Protein AF-0000000071809945 (afdb_homodimer)

Nearest PDB structures (foldseek):
  4ae8-assembly2_D  TM=9.104E-01  e=7.070E-15  Homo sapiens
  4ae8-assembly1_A  TM=9.190E-01  e=1.393E-13  Homo sapiens
  2cy9-assembly1_B  TM=9.093E-01  e=1.016E-06  Mus musculus
  2dsl-assembly1_A  TM=8.873E-01  e=3.918E-06  Thermus thermophilus HB8
  1wlu-assembly1_A  TM=8.797E-01  e=8.609E-06  Thermus thermophilus HB8

Secondary structure (DSSP, 8-state):
-------------EEETT-TT------TTS--TTS-HHHHHHHHHHHT--TTEEEEEE--SSTT--BGGG--SSTTSSEEEEEEEETTTTEEEEEEEE-GGGB-TTSBBPHHHHHHHHHHHHHHHHHHHS--EEEEEEEEE-S--BTT-EEEEEEEEEEEETTEEEEEEEEEETTS--EEEEEEEEEE-----/-------------EEETT-TT------TTS--TTS-HHHHHHHHHHHT--TTEEEEEE--SSTT--BGGG--SSTTSSEEEEEEEETTTTEEEEEEEE-GGGB-TTSBBPHHHHHHHHHHHHHHHHHHHS--EEEEEEEEE-S--BTT-EEEEEEEEEEEETTEEEEEEEEEETTS--EEEEEEEEEE-----

Organism: Trichoplax adhaerens (NCBI:txid10228)

Sequence (386 aa):
MSVNSKRIQVRKHVKLANDENWKCKLDIWKANESWSDDCKTVFQELSNLGDDWVQVAVICEDPGHRCYFNCHDEQDKVFTVAMFYSKSRNRIRGVAQFGQYSQSASGVVHTGALSTIIDTVSGILINLVCVAVTISMSIRYKQILLIEESAQFNCWIERTEGRKAIVKMVITSIDKGRTFAEGETVWMIPRNGMSVNSKRIQVRKHVKLANDENWKCKLDIWKANESWSDDCKTVFQELSNLGDDWVQVAVICEDPGHRCYFNCHDEQDKVFTVAMFYSKSRNRIRGVAQFGQYSQSASGVVHTGALSTIIDTVSGILINLVCVAVTISMSIRYKQILLIEESAQFNCWIERTEGRKAIVKMVITSIDKGRTFAEGETVWMIPRNG

Foldseek 3Di:
DPPPPPPPPPPLQKDFPPPPVAPAPPVLQDDDPLADPLQVVVVVVLVVVDDQKTKIDGGDPDPVDDDPLGNDPPRQQAKGKIWIDHPVFLKIKIKMAGHNVQDDPVQFGDVVNVVVCFVVVQCNSVVVVADWAWDDKDKDFDDTHGHRFMKMKMKHFPDDDVQKTKIKMWIAHSVRPGTGMIMIIIIGHDDPD/DPPPVPPPPPPLQKDFPPPPVADAPPVLQDDDPLADPLQVVVVVVLVVVDDQKTKIDGGDPDPVDDDPLGNDPPRQQAKGKIWIAHPVFLKIKIKMAGHNVQDDPVQFGDVVNVVVCFVVVQCNSVVVVADWAWDDKDKDFDDIHGHRFMKMKMKHFPDDDVQKTKIKMWIAHSVRPGTGMIMIIIIGHDDPD

Radius of gyration: 20.37 Å; Cα contacts (8 Å, |Δi|>4): 863; chains: 2; bounding box: 67×60×45 Å

InterPro domains:
  IPR006683 Thioesterase domain [PF03061] (107-175)
  IPR029069 HotDog domain superfamily [SSF54637] (83-188)
  IPR052365 THEM4/THEM5 acyl-CoA thioesterase [PTHR12418] (24-188)

pLDDT: mean 81.41, std 19.72, range [21.69, 98.94]

Structure (mmCIF, N/CA/C/O backbone):
data_AF-0000000071809945-model_v1
#
loop_
_entity.id
_entity.type
_entity.pdbx_description
1 polymer 'Acyl-coenzyme A thioesterase THEM4'
#
loop_
_atom_site.group_PDB
_atom_site.id
_atom_site.type_symbol
_atom_site.label_atom_id
_atom_site.label_alt_id
_atom_site.label_comp_id
_atom_site.label_asym_id
_atom_site.label_entity_id
_atom_site.label_seq_id
_atom_site.pdbx_PDB_ins_code
_atom_site.Cartn_x
_atom_site.Cartn_y
_atom_site.Cartn_z
_atom_site.occupancy
_atom_site.B_iso_or_equiv
_atom_site.auth_seq_id
_atom_site.auth_comp_id
_atom_site.auth_asym_id
_atom_site.auth_atom_id
_atom_site.pdbx_PDB_model_num
ATOM 1 N N . MET A 1 1 ? 34.375 -0.934 -9.695 1 22.56 1 MET A N 1
ATOM 2 C CA . MET A 1 1 ? 33.469 0.14 -10.062 1 22.56 1 MET A CA 1
ATOM 3 C C . MET A 1 1 ? 32.594 0.562 -8.867 1 22.56 1 MET A C 1
ATOM 5 O O . MET A 1 1 ? 31.953 -0.273 -8.234 1 22.56 1 MET A O 1
ATOM 9 N N . SER A 1 2 ? 32.938 1.692 -8.211 1 22.28 2 SER A N 1
ATOM 10 C CA . SER A 1 2 ? 32.438 2.344 -7.012 1 22.28 2 SER A CA 1
ATOM 11 C C . SER A 1 2 ? 30.938 2.611 -7.129 1 22.28 2 SER A C 1
ATOM 13 O O . SER A 1 2 ? 30.469 3.141 -8.141 1 22.28 2 SER A O 1
ATOM 15 N N . VAL A 1 3 ? 30.156 1.768 -6.652 1 26.86 3 VAL A N 1
ATOM 16 C CA . VAL A 1 3 ? 28.734 2.043 -6.531 1 26.86 3 VAL A CA 1
ATOM 17 C C . VAL A 1 3 ? 28.516 3.469 -6.027 1 26.86 3 VAL A C 1
ATOM 19 O O . VAL A 1 3 ? 28.953 3.818 -4.934 1 26.86 3 VAL A O 1
ATOM 22 N N . ASN A 1 4 ? 28.656 4.484 -6.863 1 28.89 4 ASN A N 1
ATOM 23 C CA . ASN A 1 4 ? 28.344 5.887 -6.59 1 28.89 4 ASN A CA 1
ATOM 24 C C . ASN A 1 4 ? 27.156 6.027 -5.66 1 28.89 4 ASN A C 1
ATOM 26 O O . ASN A 1 4 ? 26.031 5.629 -6.008 1 28.89 4 ASN A O 1
ATOM 30 N N . SER A 1 5 ? 27.344 6.027 -4.414 1 28.09 5 SER A N 1
ATOM 31 C CA . SER A 1 5 ? 26.438 6.445 -3.346 1 28.09 5 SER A CA 1
ATOM 32 C C . SER A 1 5 ? 25.703 7.73 -3.715 1 28.09 5 SER A C 1
ATOM 34 O O . SER A 1 5 ? 26.203 8.828 -3.494 1 28.09 5 SER A O 1
ATOM 36 N N . LYS A 1 6 ? 25.281 7.875 -4.938 1 33.19 6 LYS A N 1
ATOM 37 C CA . LYS A 1 6 ? 24.5 9.086 -5.148 1 33.19 6 LYS A CA 1
ATOM 38 C C . LYS A 1 6 ? 23.547 9.344 -3.979 1 33.19 6 LYS A C 1
ATOM 40 O O . LYS A 1 6 ? 22.766 8.469 -3.605 1 33.19 6 LYS A O 1
ATOM 45 N N . ARG A 1 7 ? 23.938 10.25 -3.166 1 31.33 7 ARG A N 1
ATOM 46 C CA . ARG A 1 7 ? 23.141 10.844 -2.105 1 31.33 7 ARG A CA 1
ATOM 47 C C . ARG A 1 7 ? 21.703 11.07 -2.564 1 31.33 7 ARG A C 1
ATOM 49 O O . ARG A 1 7 ? 21.453 11.734 -3.578 1 31.33 7 ARG A O 1
ATOM 56 N N . ILE A 1 8 ? 20.969 10.188 -2.334 1 35.25 8 ILE A N 1
ATOM 57 C CA . ILE A 1 8 ? 19.531 10.367 -2.525 1 35.25 8 ILE A CA 1
ATOM 58 C C . ILE A 1 8 ? 19.109 11.727 -1.977 1 35.25 8 ILE A C 1
ATOM 60 O O . ILE A 1 8 ? 19.234 11.992 -0.777 1 35.25 8 ILE A O 1
ATOM 64 N N . GLN A 1 9 ? 19.344 12.797 -2.74 1 36.25 9 GLN A N 1
ATOM 65 C CA . GLN A 1 9 ? 18.812 14.078 -2.293 1 36.25 9 GLN A CA 1
ATOM 66 C C . GLN A 1 9 ? 17.328 13.953 -1.961 1 36.25 9 GLN A C 1
ATOM 68 O O . GLN A 1 9 ? 16.516 13.625 -2.83 1 36.25 9 GLN A O 1
ATOM 73 N N . VAL A 1 10 ? 17.016 13.617 -0.768 1 38.84 10 VAL A N 1
ATOM 74 C CA . VAL A 1 10 ? 15.656 13.641 -0.24 1 38.84 10 VAL A CA 1
ATOM 75 C C . VAL A 1 10 ? 15.062 15.031 -0.412 1 38.84 10 VAL A C 1
ATOM 77 O O . VAL A 1 10 ? 15.5 15.984 0.23 1 38.84 10 VAL A O 1
ATOM 80 N N . ARG A 1 11 ? 14.625 15.359 -1.608 1 43.09 11 ARG A N 1
ATOM 81 C CA . ARG A 1 11 ? 13.898 16.609 -1.784 1 43.09 11 ARG A CA 1
ATOM 82 C C . ARG A 1 11 ? 12.633 16.641 -0.937 1 43.09 11 ARG A C 1
ATOM 84 O O . ARG A 1 11 ? 11.914 15.641 -0.853 1 43.09 11 ARG A O 1
ATOM 91 N N . LYS A 1 12 ? 12.664 17.594 -0.039 1 48.94 12 LYS A N 1
ATOM 92 C CA . LYS A 1 12 ? 11.461 17.828 0.764 1 48.94 12 LYS A CA 1
ATOM 93 C C . LYS A 1 12 ? 10.242 18.047 -0.122 1 48.94 12 LYS A C 1
ATOM 95 O O . LYS A 1 12 ? 10.188 19.016 -0.887 1 48.94 12 LYS A O 1
ATOM 100 N N . HIS A 1 13 ? 9.578 17.031 -0.584 1 55.28 13 HIS A N 1
ATOM 101 C CA . HIS A 1 13 ? 8.43 17.094 -1.478 1 55.28 13 HIS A CA 1
ATOM 102 C C . HIS A 1 13 ? 7.152 17.422 -0.71 1 55.28 13 HIS A C 1
ATOM 104 O O . HIS A 1 13 ? 6.059 17.422 -1.279 1 55.28 13 HIS A O 1
ATOM 110 N N . VAL A 1 14 ? 7.359 17.797 0.581 1 56.69 14 VAL A N 1
ATOM 111 C CA . VAL A 1 14 ? 6.184 18.156 1.363 1 56.69 14 VAL A CA 1
ATOM 112 C C . VAL A 1 14 ? 6.297 19.609 1.833 1 56.69 14 VAL A C 1
ATOM 114 O O . VAL A 1 14 ? 7.348 20.016 2.328 1 56.69 14 VAL A O 1
ATOM 117 N N . LYS A 1 15 ? 5.445 20.375 1.318 1 61.44 15 LYS A N 1
ATOM 118 C CA . LYS A 1 15 ? 5.398 21.766 1.805 1 61.44 15 LYS A CA 1
ATOM 119 C C . LYS A 1 15 ? 4.062 22.062 2.479 1 61.44 15 LYS A C 1
ATOM 121 O O . LYS A 1 15 ? 3.076 21.359 2.254 1 61.44 15 LYS A O 1
ATOM 126 N N . LEU A 1 16 ? 4.082 22.953 3.404 1 59.88 16 LEU A N 1
ATOM 127 C CA . LEU A 1 16 ? 2.842 23.484 3.951 1 59.88 16 LEU A CA 1
ATOM 128 C C . LEU A 1 16 ? 2.184 24.453 2.967 1 59.88 16 LEU A C 1
ATOM 130 O O . LEU A 1 16 ? 2.875 25.156 2.232 1 59.88 16 LEU A O 1
ATOM 134 N N . ALA A 1 17 ? 0.848 24.312 2.779 1 54.44 17 ALA A N 1
ATOM 135 C CA . ALA A 1 17 ? 0.08 25.062 1.788 1 54.44 17 ALA A CA 1
ATOM 136 C C . ALA A 1 17 ? 0.375 26.562 1.882 1 54.44 17 ALA A C 1
ATOM 138 O O . ALA A 1 17 ? 0.223 27.297 0.901 1 54.44 17 ALA A O 1
ATOM 139 N N . ASN A 1 18 ? 0.808 27.031 2.963 1 54.25 18 ASN A N 1
ATOM 140 C CA . ASN A 1 18 ? 1.082 28.453 3.111 1 54.25 18 ASN A CA 1
ATOM 141 C C . ASN A 1 18 ? 2.514 28.797 2.709 1 54.25 18 ASN A C 1
ATOM 143 O O . ASN A 1 18 ? 2.965 29.922 2.902 1 54.25 18 ASN A O 1
ATOM 147 N N . ASP A 1 19 ? 3.072 27.781 2.154 1 57.12 19 ASP A N 1
ATOM 148 C CA . ASP A 1 19 ? 4.418 28.047 1.652 1 57.12 19 ASP A CA 1
ATOM 149 C C . ASP A 1 19 ? 4.375 28.812 0.336 1 57.12 19 ASP A C 1
ATOM 151 O O . ASP A 1 19 ? 3.779 28.359 -0.641 1 57.12 19 ASP A O 1
ATOM 155 N N . GLU A 1 20 ? 4.715 30.094 0.239 1 55.19 20 GLU A N 1
ATOM 156 C CA . GLU A 1 20 ? 4.668 31.031 -0.875 1 55.19 20 GLU A CA 1
ATOM 157 C C . GLU A 1 20 ? 5.395 30.484 -2.098 1 55.19 20 GLU A C 1
ATOM 159 O O . GLU A 1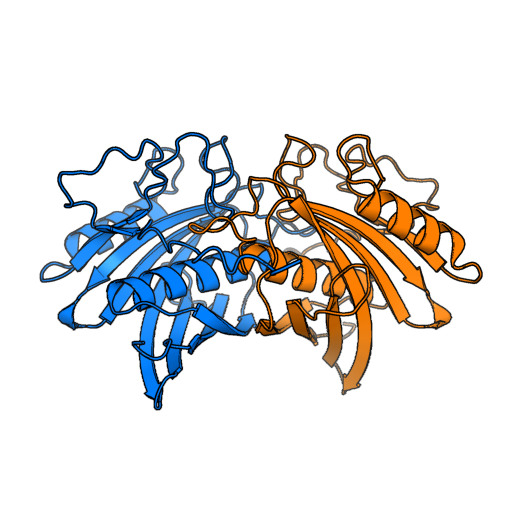 20 ? 5.145 30.922 -3.225 1 55.19 20 GLU A O 1
ATOM 164 N N . ASN A 1 21 ? 6.203 29.641 -2.006 1 50.78 21 ASN A N 1
ATOM 165 C CA . ASN A 1 21 ? 6.984 29.109 -3.123 1 50.78 21 ASN A CA 1
ATOM 166 C C . ASN A 1 21 ? 6.305 27.906 -3.77 1 50.78 21 ASN A C 1
ATOM 168 O O . ASN A 1 21 ? 6.898 27.234 -4.609 1 50.78 21 ASN A O 1
ATOM 172 N N . TRP A 1 22 ? 4.949 27.938 -3.578 1 49.5 22 TRP A N 1
ATOM 173 C CA . TRP A 1 22 ? 4.199 26.75 -3.955 1 49.5 22 TRP A CA 1
ATOM 174 C C . TRP A 1 22 ? 3.762 26.828 -5.414 1 49.5 22 TRP A C 1
ATOM 176 O O . TRP A 1 22 ? 3.092 27.766 -5.824 1 49.5 22 TRP A O 1
ATOM 186 N N . LYS A 1 23 ? 4.453 26.031 -6.289 1 43.75 23 LYS A N 1
ATOM 187 C CA . LYS A 1 23 ? 4 25.984 -7.676 1 43.75 23 LYS A CA 1
ATOM 188 C C . LYS A 1 23 ? 3.367 24.641 -8 1 43.75 23 LYS A C 1
ATOM 190 O O . LYS A 1 23 ? 3.264 24.25 -9.172 1 43.75 23 LYS A O 1
ATOM 195 N N . CYS A 1 24 ? 2.908 23.781 -6.988 1 46.25 24 CYS A N 1
ATOM 196 C CA . CYS A 1 24 ? 2.539 22.453 -7.457 1 46.25 24 CYS A CA 1
ATOM 197 C C . CYS A 1 24 ? 1.133 22.453 -8.047 1 46.25 24 CYS A C 1
ATOM 199 O O . CYS A 1 24 ? 0.211 23.031 -7.461 1 46.25 24 CYS A O 1
ATOM 201 N N . LYS A 1 25 ? 1.032 22.016 -9.289 1 45.81 25 LYS A N 1
ATOM 202 C CA . LYS A 1 25 ? -0.151 21.859 -10.133 1 45.81 25 LYS A CA 1
ATOM 203 C C . LYS A 1 25 ? -1.107 20.812 -9.547 1 45.81 25 LYS A C 1
ATOM 205 O O . LYS A 1 25 ? -2.268 20.734 -9.961 1 45.81 25 LYS A O 1
ATOM 210 N N . LEU A 1 26 ? -0.601 19.875 -8.812 1 49 26 LEU A N 1
ATOM 211 C CA . LEU A 1 26 ? -1.609 18.859 -8.547 1 49 26 LEU A CA 1
ATOM 212 C C . LEU A 1 26 ? -2.332 19.125 -7.234 1 49 26 LEU A C 1
ATOM 214 O O . LEU A 1 26 ? -1.721 19.094 -6.164 1 49 26 LEU A O 1
ATOM 218 N N . ASP A 1 27 ? -3.381 19.875 -7.32 1 55.41 27 ASP A N 1
ATOM 219 C CA . ASP A 1 27 ? -4.258 20.25 -6.211 1 55.41 27 ASP A CA 1
ATOM 220 C C . ASP A 1 27 ? -5.059 19.031 -5.723 1 55.41 27 ASP A C 1
ATOM 222 O O . ASP A 1 27 ? -6.289 19.047 -5.77 1 55.41 27 ASP A O 1
ATOM 226 N N . ILE A 1 28 ? -4.34 17.875 -5.367 1 57.94 28 ILE A N 1
ATOM 227 C CA . ILE A 1 28 ? -5.07 16.672 -4.949 1 57.94 28 ILE A CA 1
ATOM 228 C C . ILE A 1 28 ? -5.402 16.766 -3.463 1 57.94 28 ILE A C 1
ATOM 230 O O . ILE A 1 28 ? -6.055 15.875 -2.912 1 57.94 28 ILE A O 1
ATOM 234 N N . TRP A 1 29 ? -5.141 17.844 -2.895 1 65.5 29 TRP A N 1
ATOM 235 C CA . TRP A 1 29 ? -5.312 17.984 -1.453 1 65.5 29 TRP A CA 1
ATOM 236 C C . TRP A 1 29 ? -6.461 18.938 -1.136 1 65.5 29 TRP A C 1
ATOM 238 O O . TRP A 1 29 ? -6.801 19.141 0.032 1 65.5 29 TRP A O 1
ATOM 248 N N . LYS A 1 30 ? -7.027 19.375 -2.295 1 69.38 30 LYS A N 1
ATOM 249 C CA . LYS A 1 30 ? -8.148 20.297 -2.107 1 69.38 30 LYS A CA 1
ATOM 250 C C . LYS A 1 30 ? -9.477 19.594 -2.383 1 69.38 30 LYS A C 1
ATOM 252 O O . LYS A 1 30 ? -9.547 18.672 -3.201 1 69.38 30 LYS A O 1
ATOM 257 N N . ALA A 1 31 ? -10.422 20.062 -1.572 1 75.44 31 ALA A N 1
ATOM 258 C CA . ALA A 1 31 ? -11.773 19.594 -1.868 1 75.44 31 ALA A CA 1
ATOM 259 C C . ALA A 1 31 ? -12.172 19.938 -3.301 1 75.44 31 ALA A C 1
ATOM 261 O O . ALA A 1 31 ? -11.82 21.016 -3.807 1 75.44 31 ALA A O 1
ATOM 262 N N . ASN A 1 32 ? -12.789 18.984 -3.949 1 75.25 32 ASN A N 1
ATOM 263 C CA . ASN A 1 32 ? -13.258 19.234 -5.305 1 75.25 32 ASN A CA 1
ATOM 264 C C . ASN A 1 32 ? -14.711 18.797 -5.492 1 75.25 32 ASN A C 1
ATOM 266 O O . ASN A 1 32 ? -15.352 18.359 -4.539 1 75.25 32 ASN A O 1
ATOM 270 N N . GLU A 1 33 ? -15.219 18.984 -6.699 1 78.19 33 GLU A N 1
ATOM 271 C CA . GLU A 1 33 ? -16.641 18.781 -6.973 1 78.19 33 GLU A CA 1
ATOM 272 C C . GLU A 1 33 ? -17.016 17.312 -6.914 1 78.19 33 GLU A C 1
ATOM 274 O O . GLU A 1 33 ? -18.172 16.969 -6.688 1 78.19 33 GLU A O 1
ATOM 279 N N . SER A 1 34 ? -16.109 16.469 -7 1 79.62 34 SER A N 1
ATOM 280 C CA . SER A 1 34 ? -16.438 15.055 -7.027 1 79.62 34 SER A CA 1
ATOM 281 C C . SER A 1 34 ? -16.531 14.484 -5.617 1 79.62 34 SER A C 1
ATOM 283 O O . SER A 1 34 ? -17.016 13.367 -5.426 1 79.62 34 SER A O 1
ATOM 285 N N . TRP A 1 35 ? -16.188 15.266 -4.684 1 87.12 35 TRP A N 1
ATOM 286 C CA . TRP A 1 35 ? -16.266 14.797 -3.305 1 87.12 35 TRP A CA 1
ATOM 287 C C . TRP A 1 35 ? -17.719 14.672 -2.846 1 87.12 35 TRP A C 1
ATOM 289 O O . TRP A 1 35 ? -18.562 15.461 -3.25 1 87.12 35 TRP A O 1
ATOM 299 N N . SER A 1 36 ? -17.906 13.703 -2.064 1 89.12 36 SER A N 1
ATOM 300 C CA . SER A 1 36 ? -19.219 13.555 -1.424 1 89.12 36 SER A CA 1
ATOM 301 C C . SER A 1 36 ? -19.484 14.703 -0.453 1 89.12 36 SER A C 1
ATOM 303 O O . SER A 1 36 ? -18.547 15.375 -0.007 1 89.12 36 SER A O 1
ATOM 305 N N . ASP A 1 37 ? -20.75 14.852 -0.113 1 91.31 37 ASP A N 1
ATOM 306 C CA . ASP A 1 37 ? -21.125 15.875 0.858 1 91.31 37 ASP A CA 1
ATOM 307 C C . ASP A 1 37 ? -20.453 15.617 2.211 1 91.31 37 ASP A C 1
ATOM 309 O O . ASP A 1 37 ? -20.047 16.547 2.893 1 91.31 37 ASP A O 1
ATOM 313 N N . ASP A 1 38 ? -20.359 14.359 2.551 1 91.31 38 ASP A N 1
ATOM 314 C CA . ASP A 1 38 ? -19.719 13.992 3.809 1 91.31 38 ASP A CA 1
ATOM 315 C C . ASP A 1 38 ? -18.25 14.406 3.814 1 91.31 38 ASP A C 1
ATOM 317 O O . ASP A 1 38 ? -17.766 14.977 4.797 1 91.31 38 ASP A O 1
ATOM 321 N N . CYS A 1 39 ? -17.641 14.125 2.785 1 91.75 39 CYS A N 1
ATOM 322 C CA . CYS A 1 39 ? -16.234 14.484 2.668 1 91.75 39 CYS A CA 1
ATOM 323 C C . CYS A 1 39 ? -16.047 15.992 2.74 1 91.75 39 CYS A C 1
ATOM 325 O O . CYS A 1 39 ? -15.148 16.484 3.434 1 91.75 39 CYS A O 1
ATOM 327 N N . LYS A 1 40 ? -16.859 16.688 2.061 1 92.44 40 LYS A N 1
ATOM 328 C CA . LYS A 1 40 ? -16.797 18.156 2.068 1 92.44 40 LYS A CA 1
ATOM 329 C C . LYS A 1 40 ? -17.047 18.703 3.469 1 92.44 40 LYS A C 1
ATOM 331 O O . LYS A 1 40 ? -16.391 19.672 3.891 1 92.44 40 LYS A O 1
ATOM 336 N N . THR A 1 41 ? -17.953 18.109 4.094 1 93.44 41 THR A N 1
ATOM 337 C CA . THR A 1 41 ? -18.281 18.547 5.445 1 93.44 41 THR A CA 1
ATOM 338 C C . THR A 1 41 ? -17.094 18.359 6.379 1 93.44 41 THR A C 1
ATOM 340 O O . THR A 1 41 ? -16.719 19.281 7.121 1 93.44 41 THR A O 1
ATOM 343 N N . VAL A 1 42 ? -16.469 17.203 6.332 1 94.44 42 VAL A N 1
ATOM 344 C CA . VAL A 1 42 ? -15.32 16.938 7.184 1 94.44 42 VAL A CA 1
ATOM 345 C C . VAL A 1 42 ? -14.172 17.859 6.805 1 94.44 42 VAL A C 1
ATOM 347 O O . VAL A 1 42 ? -13.477 18.391 7.68 1 94.44 42 VAL A O 1
ATOM 350 N N . PHE A 1 43 ? -14 18.031 5.539 1 94 43 PHE A N 1
ATOM 351 C CA . PHE A 1 43 ? -12.969 18.953 5.074 1 94 43 PHE A CA 1
ATOM 352 C C . PHE A 1 43 ? -13.18 20.344 5.672 1 94 43 PHE A C 1
ATOM 354 O O . PHE A 1 43 ? -12.227 20.984 6.137 1 94 43 PHE A O 1
ATOM 361 N N . GLN A 1 44 ? -14.367 20.766 5.637 1 93.19 44 GLN A N 1
ATOM 362 C CA . GLN A 1 44 ? -14.688 22.078 6.191 1 93.19 44 GLN A CA 1
ATOM 363 C C . GLN A 1 44 ? -14.406 22.109 7.691 1 93.19 44 GLN A C 1
ATOM 365 O O . GLN A 1 44 ? -13.867 23.094 8.203 1 93.19 44 GLN A O 1
ATOM 370 N N . GLU A 1 45 ? -14.797 21.125 8.367 1 94.31 45 GLU A N 1
ATOM 371 C CA . GLU A 1 45 ? -14.516 21.031 9.797 1 94.31 45 GLU A CA 1
ATOM 372 C C . GLU A 1 45 ? -13.016 21.109 10.078 1 94.31 45 GLU A C 1
ATOM 374 O O . GLU A 1 45 ? -12.578 21.828 10.977 1 94.31 45 GLU A O 1
ATOM 379 N N . LEU A 1 46 ? -12.273 20.391 9.281 1 93.81 46 LEU A N 1
ATOM 380 C CA . LEU A 1 46 ? -10.828 20.375 9.445 1 93.81 46 LEU A CA 1
ATOM 381 C C . LEU A 1 46 ? -10.219 21.734 9.125 1 93.81 46 LEU A C 1
ATOM 383 O O . LEU A 1 46 ? -9.258 22.156 9.766 1 93.81 46 LEU A O 1
ATOM 387 N N . SER A 1 47 ? -10.773 22.391 8.203 1 90.31 47 SER A N 1
ATOM 388 C CA . SER A 1 47 ? -10.281 23.703 7.789 1 90.31 47 SER A CA 1
ATOM 389 C C . SER A 1 47 ? -10.531 24.75 8.867 1 90.31 47 SER A C 1
ATOM 391 O O . SER A 1 47 ? -9.922 25.828 8.844 1 90.31 47 SER A O 1
ATOM 393 N N . ASN A 1 48 ? -11.391 24.406 9.812 1 92.88 48 ASN A N 1
ATOM 394 C CA . ASN A 1 48 ? -11.773 25.375 10.836 1 92.88 48 ASN A CA 1
ATOM 395 C C . ASN A 1 48 ? -11.227 24.984 12.203 1 92.88 48 ASN A C 1
ATOM 397 O O . ASN A 1 48 ? -11.711 25.453 13.234 1 92.88 48 ASN A O 1
ATOM 401 N N . LEU A 1 49 ? -10.445 23.984 12.344 1 89.19 49 LEU A N 1
ATOM 402 C CA . LEU A 1 49 ? -9.898 23.5 13.609 1 89.19 49 LEU A CA 1
ATOM 403 C C . LEU A 1 49 ? -9.172 24.609 14.344 1 89.19 49 LEU A C 1
ATOM 405 O O . LEU A 1 49 ? -9.016 24.562 15.57 1 89.19 49 LEU A O 1
ATOM 409 N N . GLY A 1 50 ? -9.039 25.797 13.875 1 77.38 50 GLY A N 1
ATOM 410 C CA . GLY A 1 50 ? -8.375 26.875 14.586 1 77.38 50 GLY A CA 1
ATOM 411 C C . GLY A 1 50 ? -6.969 26.516 15.031 1 77.38 50 GLY A C 1
ATOM 412 O O . GLY A 1 50 ? -6.504 25.406 14.797 1 77.38 50 GLY A O 1
ATOM 413 N N . ASP A 1 51 ? -6.219 27.406 15.531 1 75.31 51 ASP A N 1
ATOM 414 C CA . ASP A 1 51 ? -4.938 27.344 16.219 1 75.31 51 ASP A CA 1
ATOM 415 C C . ASP A 1 51 ? -3.803 27.031 15.25 1 75.31 51 ASP A C 1
ATOM 417 O O . ASP A 1 51 ? -3.754 27.594 14.148 1 75.31 51 ASP A O 1
ATOM 421 N N . ASP A 1 52 ? -2.996 26.062 15.43 1 88.19 52 ASP A N 1
ATOM 422 C CA . ASP A 1 52 ? -1.709 25.781 14.812 1 88.19 52 ASP A CA 1
ATOM 423 C C . ASP A 1 52 ? -1.859 24.75 13.695 1 88.19 52 ASP A C 1
ATOM 425 O O . ASP A 1 52 ? -0.87 24.172 13.234 1 88.19 52 ASP A O 1
ATOM 429 N N . TRP A 1 53 ? -3.268 24.562 13.281 1 92.38 53 TRP A N 1
ATOM 430 C CA . TRP A 1 53 ? -3.473 23.625 12.18 1 92.38 53 TRP A CA 1
ATOM 431 C C . TRP A 1 53 ? -3.305 24.328 10.836 1 92.38 53 TRP A C 1
ATOM 433 O O . TRP A 1 53 ? -3.932 25.359 10.578 1 92.38 53 TRP A O 1
ATOM 443 N N . VAL A 1 54 ? -2.486 23.672 9.992 1 89.25 54 VAL A N 1
ATOM 444 C CA . VAL A 1 54 ? -2.207 24.188 8.656 1 89.25 54 VAL A CA 1
ATOM 445 C C . VAL A 1 54 ? -2.41 23.094 7.625 1 89.25 54 VAL A C 1
ATOM 447 O O . VAL A 1 54 ? -1.98 21.953 7.828 1 89.25 54 VAL A O 1
ATOM 450 N N . GLN A 1 55 ? -3.094 23.422 6.594 1 89.06 55 GLN A N 1
ATOM 451 C CA . GLN A 1 55 ? -3.266 22.438 5.527 1 89.06 55 GLN A CA 1
ATOM 452 C C . GLN A 1 55 ? -1.921 22.047 4.922 1 89.06 55 GLN A C 1
ATOM 454 O O . GLN A 1 55 ? -1.063 22.906 4.695 1 89.06 55 GLN A O 1
ATOM 459 N N . VAL A 1 56 ? -1.802 20.75 4.684 1 85.94 56 VAL A N 1
ATOM 460 C CA . VAL A 1 56 ? -0.588 20.203 4.082 1 85.94 56 VAL A CA 1
ATOM 461 C C . VAL A 1 56 ? -0.772 20.078 2.572 1 85.94 56 VAL A C 1
ATOM 463 O O . VAL A 1 56 ? -1.808 19.594 2.104 1 85.94 56 VAL A O 1
ATOM 466 N N . ALA A 1 57 ? 0.245 20.531 1.852 1 73.19 57 ALA A N 1
ATOM 467 C CA . ALA A 1 57 ? 0.272 20.359 0.4 1 73.19 57 ALA A CA 1
ATOM 468 C C . ALA A 1 57 ? 1.432 19.469 -0.028 1 73.19 57 ALA A C 1
ATOM 470 O O . ALA A 1 57 ? 2.537 19.578 0.508 1 73.19 57 ALA A O 1
ATOM 471 N N . VAL A 1 58 ? 1.063 18.453 -0.784 1 65.44 58 VAL A N 1
ATOM 472 C CA . VAL A 1 58 ? 2.113 17.625 -1.372 1 65.44 58 VAL A CA 1
ATOM 473 C C . VAL A 1 58 ? 2.439 18.141 -2.777 1 65.44 58 VAL A C 1
ATOM 475 O O . VAL A 1 58 ? 1.557 18.219 -3.633 1 65.44 58 VAL A O 1
ATOM 478 N N . ILE A 1 59 ? 3.715 18.609 -2.947 1 58.97 59 ILE A N 1
ATOM 479 C CA . ILE A 1 59 ? 4.117 19.234 -4.199 1 58.97 59 ILE A CA 1
ATOM 480 C C . ILE A 1 59 ? 5.109 18.344 -4.934 1 58.97 59 ILE A C 1
ATOM 482 O O . ILE A 1 59 ? 6.035 17.797 -4.324 1 58.97 59 ILE A O 1
ATOM 486 N N . CYS A 1 60 ? 4.699 18 -6.086 1 56.03 60 CYS A N 1
ATOM 487 C CA . CYS A 1 60 ? 5.688 17.359 -6.945 1 56.03 60 CYS A CA 1
ATOM 488 C C . CYS A 1 60 ? 6.402 18.391 -7.812 1 56.03 60 CYS A C 1
ATOM 490 O O . CYS A 1 60 ? 5.758 19.141 -8.547 1 56.03 60 CYS A O 1
ATOM 492 N N . GLU A 1 61 ? 7.66 18.703 -7.543 1 56.88 61 GLU A N 1
ATOM 493 C CA . GLU A 1 61 ? 8.43 19.75 -8.211 1 56.88 61 GLU A CA 1
ATOM 494 C C . GLU A 1 61 ? 8.602 19.438 -9.703 1 56.88 61 GLU A C 1
ATOM 496 O O . GLU A 1 61 ? 8.766 20.359 -10.516 1 56.88 61 GLU A O 1
ATOM 501 N N . ASP A 1 62 ? 8.617 18.219 -9.953 1 56.12 62 ASP A N 1
ATOM 502 C CA . ASP A 1 62 ? 8.773 17.828 -11.352 1 56.12 62 ASP A CA 1
ATOM 503 C C . ASP A 1 62 ? 7.441 17.375 -11.945 1 56.12 62 ASP A C 1
ATOM 505 O O . ASP A 1 62 ? 6.898 16.344 -11.547 1 56.12 62 ASP A O 1
ATOM 509 N N . PRO A 1 63 ? 6.82 18.391 -12.727 1 55.34 63 PRO A N 1
ATOM 510 C CA . PRO A 1 63 ? 5.52 18.047 -13.312 1 55.34 63 PRO A CA 1
ATOM 511 C C . PRO A 1 63 ? 5.477 16.641 -13.891 1 55.34 63 PRO A C 1
ATOM 513 O O . PRO A 1 63 ? 4.41 16.016 -13.938 1 55.34 63 PRO A O 1
ATOM 516 N N . GLY A 1 64 ? 6.609 16.25 -14.312 1 56.53 64 GLY A N 1
ATOM 517 C CA . GLY A 1 64 ? 6.621 14.898 -14.867 1 56.53 64 GLY A CA 1
ATOM 518 C C . GLY A 1 64 ? 6.77 13.82 -13.805 1 56.53 64 GLY A C 1
ATOM 519 O O . GLY A 1 64 ? 6.586 12.633 -14.086 1 56.53 64 GLY A O 1
ATOM 520 N N . HIS A 1 65 ? 6.918 14.375 -12.555 1 61.22 65 HIS A N 1
ATOM 521 C CA . HIS A 1 65 ? 7.105 13.438 -11.453 1 61.22 65 HIS A CA 1
ATOM 522 C C . HIS A 1 65 ? 5.789 13.164 -10.734 1 61.22 65 HIS A C 1
ATOM 524 O O . HIS A 1 65 ? 5.066 14.094 -10.375 1 61.22 65 HIS A O 1
ATOM 530 N N . ARG A 1 66 ? 5.344 11.922 -10.969 1 64.38 66 ARG A N 1
ATOM 531 C CA . ARG A 1 66 ? 4.156 11.5 -10.234 1 64.38 66 ARG A CA 1
ATOM 532 C C . ARG A 1 66 ? 4.516 10.492 -9.141 1 64.38 66 ARG A C 1
ATOM 534 O O . ARG A 1 66 ? 5.332 9.594 -9.367 1 64.38 66 ARG A O 1
ATOM 541 N N . CYS A 1 67 ? 4.094 10.906 -7.953 1 69.06 67 CYS A N 1
ATOM 542 C CA . CYS A 1 67 ? 4.312 9.977 -6.852 1 69.06 67 CYS A CA 1
ATOM 543 C C . CYS A 1 67 ? 3.234 8.898 -6.832 1 69.06 67 CYS A C 1
ATOM 545 O O . CYS A 1 67 ? 2.1 9.141 -7.25 1 69.06 67 CYS A O 1
ATOM 547 N N . TYR A 1 68 ? 3.625 7.785 -6.438 1 73.81 68 TYR A N 1
ATOM 548 C CA . TYR A 1 68 ? 2.723 6.637 -6.41 1 73.81 68 TYR A CA 1
ATOM 549 C C . TYR A 1 68 ? 1.401 7 -5.742 1 73.81 68 TYR A C 1
ATOM 551 O O . TYR A 1 68 ? 0.337 6.559 -6.18 1 73.81 68 TYR A O 1
ATOM 559 N N . PHE A 1 69 ? 1.442 7.809 -4.766 1 69.56 69 PHE A N 1
ATOM 560 C CA . PHE A 1 69 ? 0.257 8.195 -4.012 1 69.56 69 PHE A CA 1
ATOM 561 C C . PHE A 1 69 ? -0.624 9.133 -4.832 1 69.56 69 PHE A C 1
ATOM 563 O O . PHE A 1 69 ? -1.82 9.258 -4.562 1 69.56 69 PHE A O 1
ATOM 570 N N . ASN A 1 70 ? -0.035 9.727 -5.812 1 63.78 70 ASN A N 1
ATOM 571 C CA . ASN A 1 70 ? -0.753 10.703 -6.625 1 63.78 70 ASN A CA 1
ATOM 572 C C . ASN A 1 70 ? -0.545 10.453 -8.117 1 63.78 70 ASN A C 1
ATOM 574 O O . ASN A 1 70 ? -0.438 11.398 -8.898 1 63.78 70 ASN A O 1
ATOM 578 N N . CYS A 1 71 ? -0.411 9.297 -8.547 1 55.72 71 CYS A N 1
ATOM 579 C CA . CYS A 1 71 ? 0.122 8.969 -9.867 1 55.72 71 CYS A CA 1
ATOM 580 C C . CYS A 1 71 ? -0.984 8.953 -10.914 1 55.72 71 CYS A C 1
ATOM 582 O O . CYS A 1 71 ? -0.729 8.68 -12.086 1 55.72 71 CYS A O 1
ATOM 584 N N . HIS A 1 72 ? -2.125 9.32 -10.43 1 61.06 72 HIS A N 1
ATOM 585 C CA . HIS A 1 72 ? -3.145 9.102 -11.453 1 61.06 72 HIS A CA 1
ATOM 586 C C . HIS A 1 72 ? -3.676 10.43 -11.992 1 61.06 72 HIS A C 1
ATOM 588 O O . HIS A 1 72 ? -3.883 11.375 -11.227 1 61.06 72 HIS A O 1
ATOM 594 N N . ASP A 1 73 ? -3.631 10.516 -13.336 1 58.06 73 ASP A N 1
ATOM 595 C CA . ASP A 1 73 ? -4.07 11.727 -14.031 1 58.06 73 ASP A CA 1
ATOM 596 C C . ASP A 1 73 ? -5.559 11.977 -13.812 1 58.06 73 ASP A C 1
ATOM 598 O O . ASP A 1 73 ? -6.012 13.117 -13.836 1 58.06 73 ASP A O 1
ATOM 602 N N . GLU A 1 74 ? -6.223 10.875 -13.883 1 60.66 74 GLU A N 1
ATOM 603 C CA . GLU A 1 74 ? -7.656 11.07 -13.672 1 60.66 74 GLU A CA 1
ATOM 604 C C . GLU A 1 74 ? -7.965 11.344 -12.203 1 60.66 74 GLU A C 1
ATOM 606 O O . GLU A 1 74 ? -7.898 10.438 -11.375 1 60.66 74 GLU A O 1
ATOM 611 N N . GLN A 1 75 ? -8.211 12.602 -12.086 1 57.25 75 GLN A N 1
ATOM 612 C CA . GLN A 1 75 ? -8.531 13.086 -10.75 1 57.25 75 GLN A CA 1
ATOM 613 C C . GLN A 1 75 ? -9.641 12.25 -10.117 1 57.25 75 GLN A C 1
ATOM 615 O O . GLN A 1 75 ? -10.57 11.812 -10.805 1 57.25 75 GLN A O 1
ATOM 620 N N . ASP A 1 76 ? -9.477 11.617 -8.945 1 67.69 76 ASP A N 1
ATOM 621 C CA . ASP A 1 76 ? -10.523 11.125 -8.062 1 67.69 76 ASP A CA 1
ATOM 622 C C . ASP A 1 76 ? -10.844 9.656 -8.352 1 67.69 76 ASP A C 1
ATOM 624 O O . ASP A 1 76 ? -11.82 9.109 -7.836 1 67.69 76 ASP A O 1
ATOM 628 N N . LYS A 1 77 ? -10.078 9.078 -9.305 1 76.94 77 LYS A N 1
ATOM 629 C CA . LYS A 1 77 ? -10.422 7.691 -9.609 1 76.94 77 LYS A CA 1
ATOM 630 C C . LYS A 1 77 ? -9.773 6.73 -8.609 1 76.94 77 LYS A C 1
ATOM 632 O O . LYS A 1 77 ? -10.281 5.629 -8.391 1 76.94 77 LYS A O 1
ATOM 637 N N . VAL A 1 78 ? -8.695 7.141 -8.125 1 83 78 VAL A N 1
ATOM 638 C CA . VAL A 1 78 ? -8.078 6.305 -7.094 1 83 78 VAL A CA 1
ATOM 639 C C . VAL A 1 78 ? -8.516 6.789 -5.711 1 83 78 VAL A C 1
ATOM 641 O O . VAL A 1 78 ? -9.633 6.523 -5.277 1 83 78 VAL A O 1
ATOM 644 N N . PHE A 1 79 ? -7.766 7.602 -5.051 1 85.56 79 PHE A N 1
ATOM 645 C CA . PHE A 1 79 ? -8.203 8.242 -3.82 1 85.56 79 PHE A CA 1
ATOM 646 C C . PHE A 1 79 ? -7.676 9.672 -3.74 1 85.56 79 PHE A C 1
ATOM 648 O O . PHE A 1 79 ? -6.656 10 -4.352 1 85.56 79 PHE A O 1
ATOM 655 N N . THR A 1 80 ? -8.414 10.492 -3.074 1 85.06 80 THR A N 1
ATOM 656 C CA . THR A 1 80 ? -8.031 11.859 -2.748 1 85.06 80 THR A CA 1
ATOM 657 C C . THR A 1 80 ? -8.008 12.07 -1.235 1 85.06 80 THR A C 1
ATOM 659 O O . THR A 1 80 ? -8.812 11.484 -0.509 1 85.06 80 THR A O 1
ATOM 662 N N . VAL A 1 81 ? -7.012 12.891 -0.874 1 89.25 81 VAL A N 1
ATOM 663 C CA . VAL A 1 81 ? -6.883 13.141 0.557 1 89.25 81 VAL A CA 1
ATOM 664 C C . VAL A 1 81 ? -6.691 14.633 0.804 1 89.25 81 VAL A C 1
ATOM 666 O O . VAL A 1 81 ? -6.105 15.336 -0.023 1 89.25 81 VAL A O 1
ATOM 669 N N . ALA A 1 82 ? -7.254 15.117 1.864 1 90.12 82 ALA A N 1
ATOM 670 C CA . ALA A 1 82 ? -6.887 16.406 2.445 1 90.12 82 ALA A CA 1
ATOM 671 C C . ALA A 1 82 ? -6.375 16.234 3.873 1 90.12 82 ALA A C 1
ATOM 673 O O . ALA A 1 82 ? -6.922 15.445 4.645 1 90.12 82 ALA A O 1
ATOM 674 N N . MET A 1 83 ? -5.328 16.953 4.18 1 92.44 83 MET A N 1
ATOM 675 C CA . MET A 1 83 ? -4.723 16.766 5.492 1 92.44 83 MET A CA 1
ATOM 676 C C . MET A 1 83 ? -4.332 18.094 6.109 1 92.44 83 MET A C 1
ATOM 678 O O . MET A 1 83 ? -3.967 19.031 5.395 1 92.44 83 MET A O 1
ATOM 682 N N . PHE A 1 84 ? -4.324 18.156 7.363 1 92.44 84 PHE A N 1
ATOM 683 C CA . PHE A 1 84 ? -3.992 19.328 8.172 1 92.44 84 PHE A CA 1
ATOM 684 C C . PHE A 1 84 ? -3.025 18.953 9.289 1 92.44 84 PHE A C 1
ATOM 686 O O . PHE A 1 84 ? -3.232 17.953 9.992 1 92.44 84 PHE A O 1
ATOM 693 N N . TYR A 1 85 ? -2.004 19.797 9.391 1 94.12 85 TYR A N 1
ATOM 694 C CA . TYR A 1 85 ? -0.919 19.531 10.328 1 94.12 85 TYR A CA 1
ATOM 695 C C . TYR A 1 85 ? -0.943 20.516 11.492 1 94.12 85 TYR A C 1
ATOM 697 O O . TYR A 1 85 ? -1.146 21.719 11.297 1 94.12 85 TYR A O 1
ATOM 705 N N . SER A 1 86 ? -0.772 19.906 12.672 1 94.88 86 SER A N 1
ATOM 706 C CA . SER A 1 86 ? -0.531 20.703 13.875 1 94.88 86 SER A CA 1
ATOM 707 C C . SER A 1 86 ? 0.892 20.516 14.383 1 94.88 86 SER A C 1
ATOM 709 O O . SER A 1 86 ? 1.242 19.438 14.875 1 94.88 86 SER A O 1
ATOM 711 N N . LYS A 1 87 ? 1.658 21.562 14.344 1 91.5 87 LYS A N 1
ATOM 712 C CA . LYS A 1 87 ? 3.039 21.484 14.805 1 91.5 87 LYS A CA 1
ATOM 713 C C . LYS A 1 87 ? 3.1 21.25 16.312 1 91.5 87 LYS A C 1
ATOM 715 O O . LYS A 1 87 ? 3.9 20.438 16.781 1 91.5 87 LYS A O 1
ATOM 720 N N . SER A 1 88 ? 2.332 21.891 17.078 1 93.88 88 SER A N 1
ATOM 721 C CA . SER A 1 88 ? 2.369 21.797 18.531 1 93.88 88 SER A CA 1
ATOM 722 C C . SER A 1 88 ? 1.969 20.391 19 1 93.88 88 SER A C 1
ATOM 724 O O . SER A 1 88 ? 2.406 19.938 20.047 1 93.88 88 SER A O 1
ATOM 726 N N . ARG A 1 89 ? 1.198 19.688 18.172 1 94.19 89 ARG A N 1
ATOM 727 C CA . ARG A 1 89 ? 0.7 18.375 18.578 1 94.19 89 ARG A CA 1
ATOM 728 C C . ARG A 1 89 ? 1.449 17.266 17.844 1 94.19 89 ARG A C 1
ATOM 730 O O . ARG A 1 89 ? 1.31 16.094 18.172 1 94.19 89 ARG A O 1
ATOM 737 N N . ASN A 1 90 ? 2.244 17.625 16.844 1 94.69 90 ASN A N 1
ATOM 738 C CA . ASN A 1 90 ? 2.869 16.641 15.969 1 94.69 90 ASN A CA 1
ATOM 739 C C . ASN A 1 90 ? 1.857 15.617 15.461 1 94.69 90 ASN A C 1
ATOM 741 O O . ASN A 1 90 ? 2.076 14.406 15.594 1 94.69 90 ASN A O 1
ATOM 745 N N . ARG A 1 91 ? 0.874 16.219 14.797 1 96.94 91 ARG A N 1
ATOM 746 C CA . ARG A 1 91 ? -0.275 15.422 14.383 1 96.94 91 ARG A CA 1
ATOM 747 C C . ARG A 1 91 ? -0.801 15.875 13.031 1 96.94 91 ARG A C 1
ATOM 749 O O . ARG A 1 91 ? -0.77 17.062 12.711 1 96.94 91 ARG A O 1
ATOM 756 N N . ILE A 1 92 ? -1.251 14.891 12.25 1 96.5 92 ILE A N 1
ATOM 757 C CA . ILE A 1 92 ? -2.012 15.172 11.031 1 96.5 92 ILE A CA 1
ATOM 758 C C . ILE A 1 92 ? -3.42 14.594 11.164 1 96.5 92 ILE A C 1
ATOM 760 O O . ILE A 1 92 ? -3.592 13.461 11.609 1 96.5 92 ILE A O 1
ATOM 764 N N . ARG A 1 93 ? -4.363 15.375 10.867 1 96.94 93 ARG A N 1
ATOM 765 C CA . ARG A 1 93 ? -5.738 14.938 10.648 1 96.94 93 ARG A CA 1
ATOM 766 C C . ARG A 1 93 ? -6.152 15.148 9.195 1 96.94 93 ARG A C 1
ATOM 768 O O . ARG A 1 93 ? -5.691 16.094 8.547 1 96.94 93 ARG A O 1
ATOM 775 N N . GLY A 1 94 ? -7.02 14.281 8.773 1 96.25 94 GLY A N 1
ATOM 776 C CA . GLY A 1 94 ? -7.406 14.445 7.383 1 96.25 94 GLY A CA 1
ATOM 777 C C . GLY A 1 94 ? -8.617 13.625 6.996 1 96.25 94 GLY A C 1
ATOM 778 O O . GLY A 1 94 ? -9.203 12.945 7.84 1 96.25 94 GLY A O 1
ATOM 779 N N . VAL A 1 95 ? -8.992 13.781 5.75 1 95.5 95 VAL A N 1
ATOM 780 C CA . VAL A 1 95 ? -10.117 13.078 5.152 1 95.5 95 VAL A CA 1
ATOM 781 C C . VAL A 1 95 ? -9.703 12.5 3.797 1 95.5 95 VAL A C 1
ATOM 783 O O . VAL A 1 95 ? -8.859 13.07 3.105 1 95.5 95 VAL A O 1
ATOM 786 N N . ALA A 1 96 ? -10.305 11.336 3.512 1 93.19 96 ALA A N 1
ATOM 787 C CA . ALA A 1 96 ? -10.016 10.641 2.258 1 93.19 96 ALA A CA 1
ATOM 788 C C . ALA A 1 96 ? -11.305 10.195 1.575 1 93.19 96 ALA A C 1
ATOM 790 O O . ALA A 1 96 ? -12.266 9.812 2.244 1 93.19 96 ALA A O 1
ATOM 791 N N . GLN A 1 97 ? -11.281 10.281 0.31 1 90.5 97 GLN A N 1
ATOM 792 C CA . GLN A 1 97 ? -12.328 9.695 -0.525 1 90.5 97 GLN A CA 1
ATOM 793 C C . GLN A 1 97 ? -11.742 8.711 -1.533 1 90.5 97 GLN A C 1
ATOM 795 O O . GLN A 1 97 ? -10.711 8.992 -2.15 1 90.5 97 GLN A O 1
ATOM 800 N N . PHE A 1 98 ? -12.453 7.598 -1.67 1 90 98 PHE A N 1
ATOM 801 C CA . PHE A 1 98 ? -11.953 6.516 -2.504 1 90 98 PHE A CA 1
ATOM 802 C C . PHE A 1 98 ? -12.82 6.34 -3.746 1 90 98 PHE A C 1
ATOM 804 O O . PHE A 1 98 ? -14.031 6.137 -3.643 1 90 98 PHE A O 1
ATOM 811 N N . GLY A 1 99 ? -12.086 6.395 -4.828 1 84 99 GLY A N 1
ATOM 812 C CA . GLY A 1 99 ? -12.781 6.242 -6.098 1 84 99 GLY A CA 1
ATOM 813 C C . GLY A 1 99 ? -12.758 4.82 -6.625 1 84 99 GLY A C 1
ATOM 814 O O . GLY A 1 99 ? -12.258 3.912 -5.953 1 84 99 GLY A O 1
ATOM 815 N N . GLN A 1 100 ? -13.219 4.613 -7.805 1 81.12 100 GLN A N 1
ATOM 816 C CA . GLN A 1 100 ? -13.469 3.301 -8.383 1 81.12 100 GLN A CA 1
ATOM 817 C C . GLN A 1 100 ? -12.164 2.541 -8.609 1 81.12 100 GLN A C 1
ATOM 819 O O . GLN A 1 100 ? -12.141 1.31 -8.57 1 81.12 100 GLN A O 1
ATOM 824 N N . TYR A 1 101 ? -11.07 3.225 -8.789 1 80.56 101 TYR A N 1
ATOM 825 C CA . TYR A 1 101 ? -9.812 2.553 -9.102 1 80.56 101 TYR A CA 1
ATOM 826 C C . TYR A 1 101 ? -9.094 2.127 -7.828 1 80.56 101 TYR A C 1
ATOM 828 O O . TYR A 1 101 ? -8.031 1.498 -7.891 1 80.56 101 TYR A O 1
ATOM 836 N N . SER A 1 102 ? -9.688 2.43 -6.688 1 85.5 102 SER A N 1
ATOM 837 C CA . SER A 1 102 ? -9.117 1.979 -5.422 1 85.5 102 SER A CA 1
ATOM 838 C C . SER A 1 102 ? -9.703 0.638 -4.996 1 85.5 102 SER A C 1
ATOM 840 O O . SER A 1 102 ? -9.43 0.158 -3.893 1 85.5 102 SER A O 1
ATOM 842 N N . GLN A 1 103 ? -10.445 0.049 -5.883 1 83.12 103 GLN A N 1
ATOM 843 C CA . GLN A 1 103 ? -11.25 -1.106 -5.496 1 83.12 103 GLN A CA 1
ATOM 844 C C . GLN A 1 103 ? -10.422 -2.391 -5.543 1 83.12 103 GLN A C 1
ATOM 846 O O . GLN A 1 103 ? -9.484 -2.502 -6.332 1 83.12 103 GLN A O 1
ATOM 851 N N . SER A 1 104 ? -10.859 -3.234 -4.66 1 80.25 104 SER A N 1
ATOM 852 C CA . SER A 1 104 ? -10.453 -4.633 -4.762 1 80.25 104 SER A CA 1
ATOM 853 C C . SER A 1 104 ? -11.367 -5.414 -5.691 1 80.25 104 SER A C 1
ATOM 855 O O . SER A 1 104 ? -12.281 -4.84 -6.289 1 80.25 104 SER A O 1
ATOM 857 N N . ALA A 1 105 ? -11.117 -6.648 -5.82 1 65.62 105 ALA A N 1
ATOM 858 C CA . ALA A 1 105 ? -11.922 -7.496 -6.691 1 65.62 105 ALA A CA 1
ATOM 859 C C . ALA A 1 105 ? -13.367 -7.578 -6.191 1 65.62 105 ALA A C 1
ATOM 861 O O . ALA A 1 105 ? -14.281 -7.883 -6.961 1 65.62 105 ALA A O 1
ATOM 862 N N . SER A 1 106 ? -13.641 -7.113 -4.949 1 67.25 106 SER A N 1
ATOM 863 C CA . SER A 1 106 ? -14.945 -7.332 -4.34 1 67.25 106 SER A CA 1
ATOM 864 C C . SER A 1 106 ? -15.727 -6.023 -4.223 1 67.25 106 SER A C 1
ATOM 866 O O . SER A 1 106 ? -16.812 -5.988 -3.627 1 67.25 106 SER A O 1
ATOM 868 N N . GLY A 1 107 ? -15.203 -4.941 -4.738 1 73.88 107 GLY A N 1
ATOM 869 C CA . GLY A 1 107 ? -15.93 -3.688 -4.699 1 73.88 107 GLY A CA 1
ATOM 870 C C . GLY A 1 107 ? -15.68 -2.891 -3.434 1 73.88 107 GLY A C 1
ATOM 871 O O . GLY A 1 107 ? -16.406 -1.938 -3.137 1 73.88 107 GLY A O 1
ATOM 872 N N . VAL A 1 108 ? -14.859 -3.412 -2.684 1 88.38 108 VAL A N 1
ATOM 873 C CA . VAL A 1 108 ? -14.445 -2.672 -1.496 1 88.38 108 VAL A CA 1
ATOM 874 C C . VAL A 1 108 ? -13.086 -2.023 -1.741 1 88.38 108 VAL A C 1
ATOM 876 O O . VAL A 1 108 ? -12.398 -2.361 -2.705 1 88.38 108 VAL A O 1
ATOM 879 N N . VAL A 1 109 ? -12.812 -1.062 -0.929 1 92.38 109 VAL A N 1
ATOM 880 C CA . VAL A 1 109 ? -11.508 -0.428 -1.07 1 92.38 109 VAL A CA 1
ATOM 881 C C . VAL A 1 109 ? -10.406 -1.455 -0.825 1 92.38 109 VAL A C 1
ATOM 883 O O . VAL A 1 109 ? -10.461 -2.215 0.145 1 92.38 109 VAL A O 1
ATOM 886 N N . HIS A 1 110 ? -9.5 -1.51 -1.726 1 92.56 110 HIS A N 1
ATOM 887 C CA . HIS A 1 110 ? -8.359 -2.416 -1.624 1 92.56 110 HIS A CA 1
ATOM 888 C C . HIS A 1 110 ? -7.496 -2.082 -0.412 1 92.56 110 HIS A C 1
ATOM 890 O O . HIS A 1 110 ? -7.172 -0.916 -0.179 1 92.56 110 HIS A O 1
ATOM 896 N N . THR A 1 111 ? -7.098 -3.051 0.374 1 95.44 111 THR A N 1
ATOM 897 C CA . THR A 1 111 ? -6.281 -2.824 1.562 1 95.44 111 THR A CA 1
ATOM 898 C C . THR A 1 111 ? -4.922 -2.238 1.181 1 95.44 111 THR A C 1
ATOM 900 O O . THR A 1 111 ? -4.289 -1.553 1.985 1 95.44 111 THR A O 1
ATOM 903 N N . GLY A 1 112 ? -4.465 -2.479 -0.019 1 94.19 112 GLY A N 1
ATOM 904 C CA . GLY A 1 112 ? -3.27 -1.814 -0.521 1 94.19 112 GLY A CA 1
ATOM 905 C C . GLY A 1 112 ? -3.402 -0.304 -0.568 1 94.19 112 GLY A C 1
ATOM 906 O O . GLY A 1 112 ? -2.432 0.417 -0.326 1 94.19 112 GLY A O 1
ATOM 907 N N . ALA A 1 113 ? -4.547 0.161 -0.929 1 92.44 113 ALA A N 1
ATOM 908 C CA . ALA A 1 113 ? -4.801 1.6 -0.936 1 92.44 113 ALA A CA 1
ATOM 909 C C . ALA A 1 113 ? -4.746 2.174 0.477 1 92.44 113 ALA A C 1
ATOM 911 O O . ALA A 1 113 ? -4.133 3.219 0.705 1 92.44 113 ALA A O 1
ATOM 912 N N . LEU A 1 114 ? -5.348 1.486 1.414 1 96.62 114 LEU A N 1
ATOM 913 C CA . LEU A 1 114 ? -5.289 1.914 2.807 1 96.62 114 LEU A CA 1
ATOM 914 C C . LEU A 1 114 ? -3.852 1.934 3.311 1 96.62 114 LEU A C 1
ATOM 916 O O . LEU A 1 114 ? -3.443 2.869 4.004 1 96.62 114 LEU A O 1
ATOM 920 N N . SER A 1 115 ? -3.113 0.908 2.961 1 97.31 115 SER A N 1
ATOM 921 C CA . SER A 1 115 ? -1.712 0.825 3.361 1 97.31 115 SER A CA 1
ATOM 922 C C . SER A 1 115 ? -0.907 1.992 2.799 1 97.31 115 SER A C 1
ATOM 924 O O . SER A 1 115 ? -0.045 2.545 3.484 1 97.31 115 SER A O 1
ATOM 926 N N . THR A 1 116 ? -1.183 2.307 1.593 1 94.25 116 THR A N 1
ATOM 927 C CA . THR A 1 116 ? -0.483 3.408 0.94 1 94.25 116 THR A CA 1
ATOM 928 C C . THR A 1 116 ? -0.762 4.727 1.658 1 94.25 116 THR A C 1
ATOM 930 O O . THR A 1 116 ? 0.147 5.531 1.862 1 94.25 116 THR A O 1
ATOM 933 N N . ILE A 1 117 ? -1.978 4.957 2.012 1 94.38 117 ILE A N 1
ATOM 934 C CA . ILE A 1 117 ? -2.34 6.18 2.723 1 94.38 117 ILE A CA 1
ATOM 935 C C . ILE A 1 117 ? -1.621 6.227 4.07 1 94.38 117 ILE A C 1
ATOM 937 O O . ILE A 1 117 ? -1.047 7.254 4.438 1 94.38 117 ILE A O 1
ATOM 941 N N . ILE A 1 118 ? -1.615 5.121 4.77 1 97.94 118 ILE A N 1
ATOM 942 C CA . ILE A 1 118 ? -0.967 5.062 6.074 1 97.94 118 ILE A CA 1
ATOM 943 C C . ILE A 1 118 ? 0.526 5.34 5.922 1 97.94 118 ILE A C 1
ATOM 945 O O . ILE A 1 118 ? 1.096 6.141 6.668 1 97.94 118 ILE A O 1
ATOM 949 N N . ASP A 1 119 ? 1.136 4.742 5.004 1 96.81 119 ASP A N 1
ATOM 950 C CA . ASP A 1 119 ? 2.553 4.941 4.715 1 96.81 119 ASP A CA 1
ATOM 951 C C . ASP A 1 119 ? 2.842 6.402 4.379 1 96.81 119 ASP A C 1
ATOM 953 O O . ASP A 1 119 ? 3.729 7.02 4.977 1 96.81 119 ASP A O 1
ATOM 957 N N . THR A 1 120 ? 2.105 6.941 3.479 1 92.25 120 THR A N 1
ATOM 958 C CA . THR A 1 120 ? 2.365 8.273 2.941 1 92.25 120 THR A CA 1
ATOM 959 C C . THR A 1 120 ? 2.127 9.344 4.004 1 92.25 120 THR A C 1
ATOM 961 O O . THR A 1 120 ? 2.965 10.227 4.203 1 92.25 120 THR A O 1
ATOM 964 N N . VAL A 1 121 ? 1.008 9.281 4.695 1 94.19 121 VAL A N 1
ATOM 965 C CA . VAL A 1 121 ? 0.662 10.289 5.688 1 94.19 121 VAL A CA 1
ATOM 966 C C . VAL A 1 121 ? 1.65 10.234 6.852 1 94.19 121 VAL A C 1
ATOM 968 O O . VAL A 1 121 ? 2.104 11.266 7.34 1 94.19 121 VAL A O 1
ATOM 971 N N . SER A 1 122 ? 1.998 9.016 7.289 1 96.88 122 SER A N 1
ATOM 972 C CA . SER A 1 122 ? 3.004 8.867 8.336 1 96.88 122 SER A CA 1
ATOM 973 C C . SER A 1 122 ? 4.34 9.461 7.902 1 96.88 122 SER A C 1
ATOM 975 O O . SER A 1 122 ? 5.008 10.133 8.688 1 96.88 122 SER A O 1
ATOM 977 N N . GLY A 1 123 ? 4.695 9.148 6.68 1 93.44 123 GLY A N 1
ATOM 978 C CA . GLY A 1 123 ? 5.934 9.695 6.145 1 93.44 123 GLY A CA 1
ATOM 979 C C . GLY A 1 123 ? 5.941 11.211 6.086 1 93.44 123 GLY A C 1
ATOM 980 O O . GLY A 1 123 ? 6.949 11.844 6.41 1 93.44 123 GLY A O 1
ATOM 981 N N . ILE A 1 124 ? 4.855 11.758 5.664 1 90.31 124 ILE A N 1
ATOM 982 C CA . ILE A 1 124 ? 4.734 13.211 5.605 1 90.31 124 ILE A CA 1
ATOM 983 C C . ILE A 1 124 ? 4.875 13.797 7.008 1 90.31 124 ILE A C 1
ATOM 985 O O . ILE A 1 124 ? 5.637 14.75 7.219 1 90.31 124 ILE A O 1
ATOM 989 N N . LEU A 1 125 ? 4.188 13.242 7.949 1 94.44 125 LEU A N 1
ATOM 990 C CA . LEU A 1 125 ? 4.227 13.758 9.312 1 94.44 125 LEU A CA 1
ATOM 991 C C . LEU A 1 125 ? 5.652 13.742 9.859 1 94.44 125 LEU A C 1
ATOM 993 O O . LEU A 1 125 ? 6.148 14.773 10.328 1 94.44 125 LEU A O 1
ATOM 997 N N . ILE A 1 126 ? 6.289 12.57 9.805 1 93.94 126 ILE A N 1
ATOM 998 C CA . ILE A 1 126 ? 7.598 12.453 10.438 1 93.94 126 ILE A CA 1
ATOM 999 C C . ILE A 1 126 ? 8.602 13.352 9.727 1 93.94 126 ILE A C 1
ATOM 1001 O O . ILE A 1 126 ? 9.477 13.945 10.359 1 93.94 126 ILE A O 1
ATOM 1005 N N . ASN A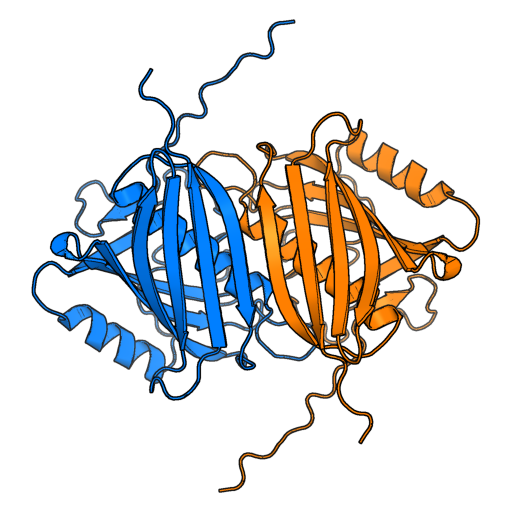 1 127 ? 8.438 13.555 8.469 1 88.12 127 ASN A N 1
ATOM 1006 C CA . ASN A 1 127 ? 9.43 14.328 7.723 1 88.12 127 ASN A CA 1
ATOM 1007 C C . ASN A 1 127 ? 9.172 15.828 7.844 1 88.12 127 ASN A C 1
ATOM 1009 O O . ASN A 1 127 ? 9.984 16.641 7.402 1 88.12 127 ASN A O 1
ATOM 1013 N N . LEU A 1 128 ? 8.047 16.172 8.336 1 87.06 128 LEU A N 1
ATOM 1014 C CA . LEU A 1 128 ? 7.828 17.562 8.734 1 87.06 128 LEU A CA 1
ATOM 1015 C C . LEU A 1 128 ? 8.594 17.891 10.008 1 87.06 128 LEU A C 1
ATOM 1017 O O . LEU A 1 128 ? 8.812 19.062 10.32 1 87.06 128 LEU A O 1
ATOM 1021 N N . VAL A 1 129 ? 8.969 16.828 10.711 1 88.31 129 VAL A N 1
ATOM 1022 C CA . VAL A 1 129 ? 9.648 17 11.992 1 88.31 129 VAL A CA 1
ATOM 1023 C C . VAL A 1 129 ? 11.133 16.703 11.828 1 88.31 129 VAL A C 1
ATOM 1025 O O . VAL A 1 129 ? 11.977 17.438 12.359 1 88.31 129 VAL A O 1
ATOM 1028 N N . CYS A 1 130 ? 11.469 15.648 11.062 1 87.31 130 CYS A N 1
ATOM 1029 C CA . CYS A 1 130 ? 12.852 15.242 10.836 1 87.31 130 CYS A CA 1
ATOM 1030 C C . CYS A 1 130 ? 12.969 14.391 9.578 1 87.31 130 CYS A C 1
ATOM 1032 O O . CYS A 1 130 ? 11.961 13.914 9.047 1 87.31 130 CYS A O 1
ATOM 1034 N N . VAL A 1 131 ? 14.195 14.258 9.117 1 87.25 131 VAL A N 1
ATOM 1035 C CA . VAL A 1 131 ? 14.469 13.359 8.008 1 87.25 131 VAL A CA 1
ATOM 1036 C C . VAL A 1 131 ? 14.531 11.922 8.508 1 87.25 131 VAL A C 1
ATOM 1038 O O . VAL A 1 131 ? 15.297 11.609 9.422 1 87.25 131 VAL A O 1
ATOM 1041 N N . ALA A 1 132 ? 13.711 11.141 7.961 1 92.44 132 ALA A N 1
ATOM 1042 C CA . ALA A 1 132 ? 13.688 9.742 8.391 1 92.44 132 ALA A CA 1
ATOM 1043 C C . ALA A 1 132 ? 13.227 8.828 7.254 1 92.44 132 ALA A C 1
ATOM 1045 O O . ALA A 1 132 ? 12.609 9.289 6.293 1 92.44 132 ALA A O 1
ATOM 1046 N N . VAL A 1 133 ? 13.602 7.566 7.348 1 92.81 133 VAL A N 1
ATOM 1047 C CA . VAL A 1 133 ? 13.188 6.57 6.363 1 92.81 133 VAL A CA 1
ATOM 1048 C C . VAL A 1 133 ? 12.406 5.457 7.051 1 92.81 133 VAL A C 1
ATOM 1050 O O . VAL A 1 133 ? 12.703 5.09 8.188 1 92.81 133 VAL A O 1
ATOM 1053 N N . THR A 1 134 ? 11.375 4.992 6.375 1 95.94 134 THR A N 1
ATOM 1054 C CA . THR A 1 134 ? 10.547 3.943 6.953 1 95.94 134 THR A CA 1
ATOM 1055 C C . THR A 1 134 ? 11.297 2.615 6.992 1 95.94 134 THR A C 1
ATOM 1057 O O . THR A 1 134 ? 11.898 2.211 5.996 1 95.94 134 THR A O 1
ATOM 1060 N N . ILE A 1 135 ? 11.227 1.943 8.117 1 97.94 135 ILE A N 1
ATOM 1061 C CA . ILE A 1 135 ? 11.914 0.658 8.203 1 97.94 135 ILE A CA 1
ATOM 1062 C C . ILE A 1 135 ? 10.891 -0.459 8.406 1 97.94 135 ILE A C 1
ATOM 1064 O O . ILE A 1 135 ? 11.172 -1.624 8.109 1 97.94 135 ILE A O 1
ATOM 1068 N N . SER A 1 136 ? 9.703 -0.105 8.945 1 98.81 136 SER A N 1
ATOM 1069 C CA . SER A 1 136 ? 8.664 -1.126 9.039 1 98.81 136 SER A CA 1
ATOM 1070 C C . SER A 1 136 ? 7.277 -0.498 9.133 1 98.81 136 SER A C 1
ATOM 1072 O O . SER A 1 136 ? 7.145 0.676 9.484 1 98.81 136 SER A O 1
ATOM 1074 N N . MET A 1 137 ? 6.297 -1.282 8.82 1 98.81 137 MET A N 1
ATOM 1075 C CA . MET A 1 137 ? 4.891 -0.893 8.914 1 98.81 137 MET A CA 1
ATOM 1076 C C . MET A 1 137 ? 4.02 -2.082 9.305 1 98.81 137 MET A C 1
ATOM 1078 O O . MET A 1 137 ? 4.199 -3.186 8.781 1 98.81 137 MET A O 1
ATOM 1082 N N . SER A 1 138 ? 3.139 -1.871 10.25 1 98.88 138 SER A N 1
ATOM 1083 C CA . SER A 1 138 ? 2.154 -2.855 10.688 1 98.88 138 SER A CA 1
ATOM 1084 C C . SER A 1 138 ? 0.745 -2.271 10.664 1 98.88 138 SER A C 1
ATOM 1086 O O . SER A 1 138 ? 0.503 -1.201 11.227 1 98.88 138 SER A O 1
ATOM 1088 N N . ILE A 1 139 ? -0.127 -3.018 10.023 1 98.88 139 ILE A N 1
ATOM 1089 C CA . ILE A 1 139 ? -1.494 -2.523 9.898 1 98.88 139 ILE A CA 1
ATOM 1090 C C . ILE A 1 139 ? -2.479 -3.619 10.305 1 98.88 139 ILE A C 1
ATOM 1092 O O . ILE A 1 139 ? -2.305 -4.785 9.938 1 98.88 139 ILE A O 1
ATOM 1096 N N . ARG A 1 140 ? -3.432 -3.242 11.078 1 98.88 140 ARG A N 1
ATOM 1097 C CA . ARG A 1 140 ? -4.617 -4.059 11.32 1 98.88 140 ARG A CA 1
ATOM 1098 C C . ARG A 1 140 ? -5.816 -3.529 10.547 1 98.88 140 ARG A C 1
ATOM 1100 O O . ARG A 1 140 ? -6.145 -2.344 10.633 1 98.88 140 ARG A O 1
ATOM 1107 N N . TYR A 1 141 ? -6.41 -4.406 9.805 1 98.44 141 TYR A N 1
ATOM 1108 C CA . TYR A 1 141 ? -7.633 -4.082 9.078 1 98.44 141 TYR A CA 1
ATOM 1109 C C . TYR A 1 141 ? -8.867 -4.562 9.844 1 98.44 141 TYR A C 1
ATOM 1111 O O . TYR A 1 141 ? -9.047 -5.762 10.047 1 98.44 141 TYR A O 1
ATOM 1119 N N . LYS A 1 142 ? -9.734 -3.627 10.172 1 98.25 142 LYS A N 1
ATOM 1120 C CA . LYS A 1 142 ? -10.773 -3.926 11.164 1 98.25 142 LYS A CA 1
ATOM 1121 C C . LYS A 1 142 ? -12.133 -4.105 10.492 1 98.25 142 LYS A C 1
ATOM 1123 O O . LYS A 1 142 ? -12.836 -5.078 10.766 1 98.25 142 LYS A O 1
ATOM 1128 N N . GLN A 1 143 ? -12.516 -3.193 9.672 1 96.94 143 GLN A N 1
ATOM 1129 C CA . GLN A 1 143 ? -13.781 -3.26 8.961 1 96.94 143 GLN A CA 1
ATOM 1130 C C . GLN A 1 143 ? -13.609 -2.896 7.488 1 96.94 143 GLN A C 1
ATOM 1132 O O . GLN A 1 143 ? -12.664 -2.193 7.125 1 96.94 143 GLN A O 1
ATOM 1137 N N . ILE A 1 144 ? -14.539 -3.363 6.699 1 93.88 144 ILE A N 1
ATOM 1138 C CA . ILE A 1 144 ? -14.492 -3.105 5.266 1 93.88 144 ILE A CA 1
ATOM 1139 C C . ILE A 1 144 ? -14.852 -1.646 4.992 1 93.88 144 ILE A C 1
ATOM 1141 O O . ILE A 1 144 ? -15.695 -1.069 5.68 1 93.88 144 ILE A O 1
ATOM 1145 N N . LEU A 1 145 ? -14.18 -1.03 4.094 1 94.75 145 LEU A N 1
ATOM 1146 C CA . LEU A 1 145 ? -14.469 0.299 3.572 1 94.75 145 LEU A CA 1
ATOM 1147 C C . LEU A 1 145 ? -15.016 0.216 2.148 1 94.75 145 LEU A C 1
ATOM 1149 O O . LEU A 1 145 ? -14.352 -0.329 1.261 1 94.75 145 LEU A O 1
ATOM 1153 N N . LEU A 1 146 ? -16.203 0.724 1.938 1 89.5 146 LEU A N 1
ATOM 1154 C CA . LEU A 1 146 ? -16.844 0.649 0.628 1 89.5 146 LEU A CA 1
ATOM 1155 C C . LEU A 1 146 ? -16.281 1.713 -0.31 1 89.5 146 LEU A C 1
ATOM 1157 O O . LEU A 1 146 ? -15.898 2.795 0.134 1 89.5 146 LEU A O 1
ATOM 1161 N N . ILE A 1 147 ? -16.281 1.365 -1.547 1 85.12 147 ILE A N 1
ATOM 1162 C CA . ILE A 1 147 ? -15.922 2.355 -2.557 1 85.12 147 ILE A CA 1
ATOM 1163 C C . ILE A 1 147 ? -16.891 3.539 -2.484 1 85.12 147 ILE A C 1
ATOM 1165 O O . ILE A 1 147 ? -18.078 3.365 -2.197 1 85.12 147 ILE A O 1
ATOM 1169 N N . GLU A 1 148 ? -16.391 4.734 -2.756 1 81.62 148 GLU A N 1
ATOM 1170 C CA . GLU A 1 148 ? -17.094 6.008 -2.756 1 81.62 148 GLU A CA 1
ATOM 1171 C C . GLU A 1 148 ? -17.484 6.426 -1.339 1 81.62 148 GLU A C 1
ATOM 1173 O O . GLU A 1 148 ? -18.219 7.395 -1.149 1 81.62 148 GLU A O 1
ATOM 1178 N N . GLU A 1 149 ? -17.109 5.605 -0.402 1 87.31 149 GLU A N 1
ATOM 1179 C CA . GLU A 1 149 ? -17.266 6.027 0.988 1 87.31 149 GLU A CA 1
ATOM 1180 C C . GLU A 1 149 ? -16.109 6.934 1.415 1 87.31 149 GLU A C 1
ATOM 1182 O O . GLU A 1 149 ? -14.992 6.801 0.914 1 87.31 149 GLU A O 1
ATOM 1187 N N . SER A 1 150 ? -16.5 7.883 2.283 1 92.62 150 SER A N 1
ATOM 1188 C CA . SER A 1 150 ? -15.477 8.758 2.852 1 92.62 150 SER A CA 1
ATOM 1189 C C . SER A 1 150 ? -14.984 8.234 4.195 1 92.62 150 SER A C 1
ATOM 1191 O O . SER A 1 150 ? -15.734 7.594 4.934 1 92.62 150 SER A O 1
ATOM 1193 N N . ALA A 1 151 ? -13.719 8.5 4.406 1 96.81 151 ALA A N 1
ATOM 1194 C CA . ALA A 1 151 ? -13.102 8.156 5.684 1 96.81 151 ALA A CA 1
ATOM 1195 C C . ALA A 1 151 ? -12.266 9.312 6.223 1 96.81 151 ALA A C 1
ATOM 1197 O O . ALA A 1 151 ? -11.797 10.156 5.457 1 96.81 151 ALA A O 1
ATOM 1198 N N . GLN A 1 152 ? -12.195 9.43 7.492 1 97.94 152 GLN A N 1
ATOM 1199 C CA . GLN A 1 152 ? -11.266 10.375 8.102 1 97.94 152 GLN A CA 1
ATOM 1200 C C . GLN A 1 152 ? -10.133 9.648 8.82 1 97.94 152 GLN A C 1
ATOM 1202 O O . GLN A 1 152 ? -10.227 8.453 9.094 1 97.94 152 GLN A O 1
ATOM 1207 N N . PHE A 1 153 ? -9.047 10.367 9.031 1 98.06 153 PHE A N 1
ATOM 1208 C CA . PHE A 1 153 ? -7.918 9.719 9.688 1 98.06 153 PHE A CA 1
ATOM 1209 C C . PHE A 1 153 ? -7.215 10.68 10.633 1 98.06 153 PHE A C 1
ATOM 1211 O O . PHE A 1 153 ? -7.352 11.898 10.508 1 98.06 153 PHE A O 1
ATOM 1218 N N . ASN A 1 154 ? -6.609 10.141 11.633 1 98.5 154 ASN A N 1
ATOM 1219 C CA . ASN A 1 154 ? -5.75 10.781 12.617 1 98.5 154 ASN A CA 1
ATOM 1220 C C . ASN A 1 154 ? -4.391 10.094 12.711 1 98.5 154 ASN A C 1
ATOM 1222 O O . ASN A 1 154 ? -4.32 8.875 12.875 1 98.5 154 ASN A O 1
ATOM 1226 N N . CYS A 1 155 ? -3.375 10.82 12.547 1 98.69 155 CYS A N 1
ATOM 1227 C CA . CYS A 1 155 ? -1.996 10.344 12.531 1 98.69 155 CYS A CA 1
ATOM 1228 C C . CYS A 1 155 ? -1.133 11.156 13.492 1 98.69 155 CYS A C 1
ATOM 1230 O O . CYS A 1 155 ? -1.188 12.391 13.5 1 98.69 155 CYS A O 1
ATOM 1232 N N . TRP A 1 156 ? -0.298 10.43 14.336 1 98.69 156 TRP A N 1
ATOM 1233 C CA . TRP A 1 156 ? 0.496 11.156 15.32 1 98.69 156 TRP A CA 1
ATOM 1234 C C . TRP A 1 156 ? 1.8 10.43 15.617 1 98.69 156 TRP A C 1
ATOM 1236 O O . TRP A 1 156 ? 1.901 9.219 15.414 1 98.69 156 TRP A O 1
ATOM 1246 N N . ILE A 1 157 ? 2.775 11.172 16.047 1 98.31 157 ILE A N 1
ATOM 1247 C CA . ILE A 1 157 ? 4.008 10.57 16.547 1 98.31 157 ILE A CA 1
ATOM 1248 C C . ILE A 1 157 ? 3.787 10.039 17.969 1 98.31 157 ILE A C 1
ATOM 1250 O O . ILE A 1 157 ? 3.574 10.82 18.891 1 98.31 157 ILE A O 1
ATOM 1254 N N . GLU A 1 158 ? 3.877 8.734 18.078 1 98.44 158 GLU A N 1
ATOM 1255 C CA . GLU A 1 158 ? 3.609 8.094 19.359 1 98.44 158 GLU A CA 1
ATOM 1256 C C . GLU A 1 158 ? 4.793 8.258 20.312 1 98.44 158 GLU A C 1
ATOM 1258 O O . GLU A 1 158 ? 4.613 8.609 21.484 1 98.44 158 GLU A O 1
ATOM 1263 N N . ARG A 1 159 ? 5.98 7.922 19.781 1 97.06 159 ARG A N 1
ATOM 1264 C CA . ARG A 1 159 ? 7.191 8.031 20.594 1 97.06 159 ARG A CA 1
ATOM 1265 C C . ARG A 1 159 ? 8.438 7.949 19.719 1 97.06 159 ARG A C 1
ATOM 1267 O O . ARG A 1 159 ? 8.375 7.5 18.578 1 97.06 159 ARG A O 1
ATOM 1274 N N . THR A 1 160 ? 9.477 8.398 20.344 1 95.12 160 THR A N 1
ATOM 1275 C CA . THR A 1 160 ? 10.805 8.227 19.781 1 95.12 160 THR A CA 1
ATOM 1276 C C . THR A 1 160 ? 11.688 7.391 20.703 1 95.12 160 THR A C 1
ATOM 1278 O O . THR A 1 160 ? 11.664 7.566 21.922 1 95.12 160 THR A O 1
ATOM 1281 N N . GLU A 1 161 ? 12.289 6.426 20.094 1 95.75 161 GLU A N 1
ATOM 1282 C CA . GLU A 1 161 ? 13.211 5.539 20.797 1 95.75 161 GLU A CA 1
ATOM 1283 C C . GLU A 1 161 ? 14.578 5.516 20.125 1 95.75 161 GLU A C 1
ATOM 1285 O O . GLU A 1 161 ? 14.812 4.719 19.219 1 95.75 161 GLU A O 1
ATOM 1290 N N . GLY A 1 162 ? 15.508 6.363 20.719 1 94.5 162 GLY A N 1
ATOM 1291 C CA . GLY A 1 162 ? 16.781 6.496 20.031 1 94.5 162 GLY A CA 1
ATOM 1292 C C . GLY A 1 162 ? 16.641 7.074 18.641 1 94.5 162 GLY A C 1
ATOM 1293 O O . GLY A 1 162 ? 16.125 8.18 18.469 1 94.5 162 GLY A O 1
ATOM 1294 N N . ARG A 1 163 ? 17.062 6.301 17.703 1 96.25 163 ARG A N 1
ATOM 1295 C CA . ARG A 1 163 ? 17.016 6.781 16.328 1 96.25 163 ARG A CA 1
ATOM 1296 C C . ARG A 1 163 ? 15.742 6.328 15.625 1 96.25 163 ARG A C 1
ATOM 1298 O O . ARG A 1 163 ? 15.617 6.453 14.406 1 96.25 163 ARG A O 1
ATOM 1305 N N . LYS A 1 164 ? 14.8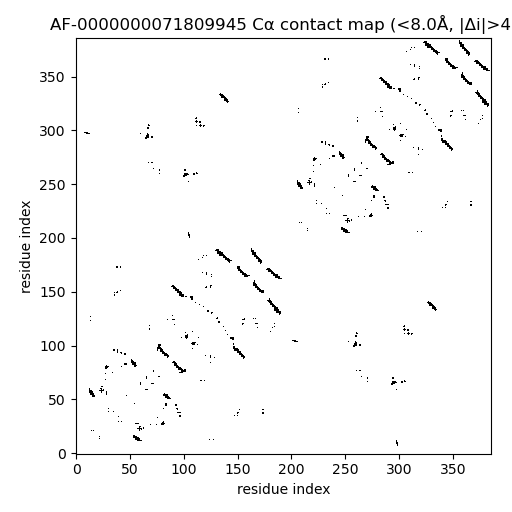91 5.82 16.391 1 97.38 164 LYS A N 1
ATOM 1306 C CA . LYS A 1 164 ? 13.648 5.367 15.781 1 97.38 164 LYS A CA 1
ATOM 1307 C C . LYS A 1 164 ? 12.469 6.23 16.234 1 97.38 164 LYS A C 1
ATOM 1309 O O . LYS A 1 164 ? 12.383 6.613 17.391 1 97.38 164 LYS A O 1
ATOM 1314 N N . ALA A 1 165 ? 11.664 6.539 15.359 1 98.06 165 ALA A N 1
ATOM 1315 C CA . ALA A 1 165 ? 10.383 7.188 15.648 1 98.06 165 ALA A CA 1
ATOM 1316 C C . ALA A 1 165 ? 9.211 6.277 15.305 1 98.06 165 ALA A C 1
ATOM 1318 O O . ALA A 1 165 ? 9.203 5.652 14.234 1 98.06 165 ALA A O 1
ATOM 1319 N N . ILE A 1 166 ? 8.281 6.184 16.234 1 98.75 166 ILE A N 1
ATOM 1320 C CA . ILE A 1 166 ? 7.082 5.383 16.031 1 98.75 166 ILE A CA 1
ATOM 1321 C C . ILE A 1 166 ? 5.898 6.301 15.719 1 98.75 166 ILE A C 1
ATOM 1323 O O . ILE A 1 166 ? 5.582 7.199 16.5 1 98.75 166 ILE A O 1
ATOM 1327 N N . VAL A 1 167 ? 5.27 6.105 14.578 1 98.81 167 VAL A N 1
ATOM 1328 C CA . VAL A 1 167 ? 4.113 6.883 14.141 1 98.81 167 VAL A CA 1
ATOM 1329 C C . VAL A 1 167 ? 2.883 5.984 14.07 1 98.81 167 VAL A C 1
ATOM 1331 O O . VAL A 1 167 ? 2.953 4.867 13.547 1 98.81 167 VAL A O 1
ATOM 1334 N N . LYS A 1 168 ? 1.79 6.457 14.57 1 98.94 168 LYS A N 1
ATOM 1335 C CA . LYS A 1 168 ? 0.539 5.703 14.547 1 98.94 168 LYS A CA 1
ATOM 1336 C C . LYS A 1 168 ? -0.54 6.457 13.773 1 98.94 168 LYS A C 1
ATOM 1338 O O . LYS A 1 168 ? -0.497 7.684 13.672 1 98.94 168 LYS A O 1
ATOM 1343 N N . MET A 1 169 ? -1.462 5.688 13.25 1 98.81 169 MET A N 1
ATOM 1344 C CA . MET A 1 169 ? -2.582 6.266 12.516 1 98.81 169 MET A CA 1
ATOM 1345 C C . MET A 1 169 ? -3.818 5.379 12.617 1 98.81 169 MET A C 1
ATOM 1347 O O . MET A 1 169 ? -3.707 4.152 12.633 1 98.81 169 MET A O 1
ATOM 1351 N N . VAL A 1 170 ? -4.941 6.031 12.703 1 98.88 170 VAL A N 1
ATOM 1352 C CA . VAL A 1 170 ? -6.227 5.34 12.648 1 98.88 170 VAL A CA 1
ATOM 1353 C C . VAL A 1 170 ? -7.09 5.934 11.539 1 98.88 170 VAL A C 1
ATOM 1355 O O . VAL A 1 170 ? -7.113 7.148 11.344 1 98.88 170 VAL A O 1
ATOM 1358 N N . ILE A 1 171 ? -7.73 5.098 10.766 1 98.75 171 ILE A N 1
ATOM 1359 C CA . ILE A 1 171 ? -8.695 5.48 9.742 1 98.75 171 ILE A CA 1
ATOM 1360 C C . ILE A 1 171 ? -10.102 5.055 10.172 1 98.75 171 ILE A C 1
ATOM 1362 O O . ILE A 1 171 ? -10.344 3.873 10.438 1 98.75 171 ILE A O 1
ATOM 1366 N N . THR A 1 172 ? -11.008 5.984 10.203 1 98.56 172 THR A N 1
ATOM 1367 C CA . THR A 1 172 ? -12.359 5.715 10.688 1 98.56 172 THR A CA 1
ATOM 1368 C C . THR A 1 172 ? -13.398 6.281 9.719 1 98.56 172 THR A C 1
ATOM 1370 O O . THR A 1 172 ? -13.062 7.035 8.805 1 98.56 172 THR A O 1
ATOM 1373 N N . SER A 1 173 ? -14.633 5.816 10.016 1 97.25 173 SER A N 1
ATOM 1374 C CA . SER A 1 173 ? -15.758 6.469 9.344 1 97.25 173 SER A CA 1
ATOM 1375 C C . SER A 1 173 ? -15.875 7.93 9.758 1 97.25 173 SER A C 1
ATOM 1377 O O . SER A 1 173 ? -15.281 8.352 10.75 1 97.25 173 SER A O 1
ATOM 1379 N N . ILE A 1 174 ? -16.609 8.648 9 1 95.06 174 ILE A N 1
ATOM 1380 C CA . ILE A 1 174 ? -16.734 10.086 9.219 1 95.06 174 ILE A CA 1
ATOM 1381 C C . ILE A 1 174 ? -17.375 10.359 10.578 1 95.06 174 ILE A C 1
ATOM 1383 O O . ILE A 1 174 ? -17.031 11.336 11.242 1 95.06 174 ILE A O 1
ATOM 1387 N N . ASP A 1 175 ? -18.266 9.508 10.938 1 92.19 175 ASP A N 1
ATOM 1388 C CA . ASP A 1 175 ? -18.922 9.672 12.227 1 92.19 175 ASP A CA 1
ATOM 1389 C C . ASP A 1 175 ? -18.109 9.031 13.352 1 92.19 175 ASP A C 1
ATOM 1391 O O . ASP A 1 175 ? -18.516 9.039 14.508 1 92.19 175 ASP A O 1
ATOM 1395 N N . LYS A 1 176 ? -17.031 8.398 13.055 1 89.94 176 LYS A N 1
ATOM 1396 C CA . LYS A 1 176 ? -16.094 7.773 13.977 1 89.94 176 LYS A CA 1
ATOM 1397 C C . LYS A 1 176 ? -16.688 6.535 14.625 1 89.94 176 LYS A C 1
ATOM 1399 O O . LYS A 1 176 ? -16.188 6.059 15.648 1 89.94 176 LYS A O 1
ATOM 1404 N N . GLY A 1 177 ? -17.719 6.012 14.039 1 93.81 177 GLY A N 1
ATOM 1405 C CA . GLY A 1 177 ? -18.359 4.836 14.594 1 93.81 177 GLY A CA 1
ATOM 1406 C C . GLY A 1 177 ? -17.734 3.535 14.141 1 93.81 177 GLY A C 1
ATOM 1407 O O . GLY A 1 177 ? -17.953 2.484 14.742 1 93.81 177 GLY A O 1
ATOM 1408 N N . ARG A 1 178 ? -17.062 3.539 13.094 1 97.38 178 ARG A N 1
ATOM 1409 C CA . ARG A 1 178 ? -16.375 2.371 12.555 1 97.38 178 ARG A CA 1
ATOM 1410 C C . ARG A 1 178 ? -14.883 2.65 12.375 1 97.38 178 ARG A C 1
ATOM 1412 O O . ARG A 1 178 ? -14.5 3.742 11.945 1 97.38 178 ARG A O 1
ATOM 1419 N N . THR A 1 179 ? -14.07 1.708 12.781 1 98.75 179 THR A N 1
ATOM 1420 C CA . THR A 1 179 ? -12.641 1.74 12.477 1 98.75 179 THR A CA 1
ATOM 1421 C C . THR A 1 179 ? -12.32 0.826 11.297 1 98.75 179 THR A C 1
ATOM 1423 O O . THR A 1 179 ? -12.633 -0.365 11.328 1 98.75 179 THR A O 1
ATOM 1426 N N . PHE A 1 180 ? -11.695 1.396 10.281 1 98.38 180 PHE A N 1
ATOM 1427 C CA . PHE A 1 180 ? -11.359 0.622 9.094 1 98.38 180 PHE A CA 1
ATOM 1428 C C . PHE A 1 180 ? -9.961 0.03 9.211 1 98.38 180 PHE A C 1
ATOM 1430 O O . PHE A 1 180 ? -9.734 -1.122 8.836 1 98.38 180 PHE A O 1
ATOM 1437 N N . ALA A 1 181 ? -9.047 0.767 9.719 1 98.75 181 ALA A N 1
ATOM 1438 C CA . ALA A 1 181 ? -7.672 0.301 9.828 1 98.75 181 ALA A CA 1
ATOM 1439 C C . ALA A 1 181 ? -6.918 1.056 10.922 1 98.75 181 ALA A C 1
ATOM 1441 O O . ALA A 1 181 ? -7.207 2.225 11.188 1 98.75 181 ALA A O 1
ATOM 1442 N N . GLU A 1 182 ? -5.969 0.39 11.555 1 98.94 182 GLU A N 1
ATOM 1443 C CA . GLU A 1 182 ? -4.984 0.929 12.484 1 98.94 182 GLU A CA 1
ATOM 1444 C C . GLU A 1 182 ? -3.564 0.575 12.047 1 98.94 182 GLU A C 1
ATOM 1446 O O . GLU A 1 182 ? -3.258 -0.593 11.797 1 98.94 182 GLU A O 1
ATOM 1451 N N . GLY A 1 183 ? -2.775 1.595 11.961 1 98.88 183 GLY A N 1
ATOM 1452 C CA . GLY A 1 183 ? -1.424 1.365 11.484 1 98.88 183 GLY A CA 1
ATOM 1453 C C . GLY A 1 183 ? -0.357 1.896 12.422 1 98.88 183 GLY A C 1
ATOM 1454 O O . GLY A 1 183 ? -0.584 2.873 13.133 1 98.88 183 GLY A O 1
ATOM 1455 N N . GLU A 1 184 ? 0.759 1.275 12.406 1 98.94 184 GLU A N 1
ATOM 1456 C CA . GLU A 1 184 ? 1.994 1.713 13.047 1 98.94 184 GLU A CA 1
ATOM 1457 C C . GLU A 1 184 ? 3.174 1.646 12.086 1 98.94 184 GLU A C 1
ATOM 1459 O O . GLU A 1 184 ? 3.385 0.626 11.422 1 98.94 184 GLU A O 1
ATOM 1464 N N . THR A 1 185 ? 3.865 2.68 11.984 1 98.75 185 THR A N 1
ATOM 1465 C CA . THR A 1 185 ? 5.078 2.719 11.18 1 98.75 185 THR A CA 1
ATOM 1466 C C . THR A 1 185 ? 6.285 3.096 12.031 1 98.75 185 THR A C 1
ATOM 1468 O O . THR A 1 185 ? 6.164 3.883 12.977 1 98.75 185 THR A O 1
ATOM 1471 N N . VAL A 1 186 ? 7.406 2.518 11.68 1 98.81 186 VAL A N 1
ATOM 1472 C CA . VAL A 1 186 ? 8.664 2.801 12.367 1 98.81 186 VAL A CA 1
ATOM 1473 C C . VAL A 1 186 ? 9.648 3.441 11.391 1 98.81 186 VAL A C 1
ATOM 1475 O O . VAL A 1 186 ? 9.836 2.949 10.281 1 98.81 186 VAL A O 1
ATOM 1478 N N . TRP A 1 187 ? 10.312 4.441 11.852 1 97.75 187 TRP A N 1
ATOM 1479 C CA . TRP A 1 187 ? 11.172 5.262 11 1 97.75 187 TRP A CA 1
ATOM 1480 C C . TRP A 1 187 ? 12.57 5.391 11.602 1 97.75 187 TRP A C 1
ATOM 1482 O O . TRP A 1 187 ? 12.719 5.625 12.805 1 97.75 187 TRP A O 1
ATOM 1492 N N . MET A 1 188 ? 13.508 5.266 10.781 1 97.12 188 MET A N 1
ATOM 1493 C CA . MET A 1 188 ? 14.906 5.418 11.188 1 97.12 188 MET A CA 1
ATOM 1494 C C . MET A 1 188 ? 15.398 6.828 10.883 1 97.12 188 MET A C 1
ATOM 1496 O O . MET A 1 188 ? 15.297 7.301 9.75 1 97.12 188 MET A O 1
ATOM 1500 N N . ILE A 1 189 ? 15.906 7.422 11.875 1 93.19 189 ILE A N 1
ATOM 1501 C CA . ILE A 1 189 ? 16.531 8.734 11.75 1 93.19 189 ILE A CA 1
ATOM 1502 C C . ILE A 1 189 ? 18.031 8.578 11.539 1 93.19 189 ILE A C 1
ATOM 1504 O O . ILE A 1 189 ? 18.75 8.133 12.438 1 93.19 189 ILE A O 1
ATOM 1508 N N . PRO A 1 190 ? 18.422 8.922 10.344 1 89.12 190 PRO A N 1
ATOM 1509 C CA . PRO A 1 190 ? 19.844 8.742 10.078 1 89.12 190 PRO A CA 1
ATOM 1510 C C . PRO A 1 190 ? 20.734 9.547 11.031 1 89.12 190 PRO A C 1
ATOM 1512 O O . PRO A 1 190 ? 20.297 10.57 11.562 1 89.12 190 PRO A O 1
ATOM 1515 N N . ARG A 1 191 ? 21.922 8.945 11.219 1 81.88 191 ARG A N 1
ATOM 1516 C CA . ARG A 1 191 ? 22.891 9.641 12.07 1 81.88 191 ARG A CA 1
ATOM 1517 C C . ARG A 1 191 ? 23.391 10.914 11.391 1 81.88 191 ARG A C 1
ATOM 1519 O O . ARG A 1 191 ? 23.578 10.938 10.172 1 81.88 191 ARG A O 1
ATOM 1526 N N . ASN A 1 192 ? 23.141 12.047 11.914 1 62.78 192 ASN A N 1
ATOM 1527 C CA . ASN A 1 192 ? 23.766 13.266 11.398 1 62.78 192 ASN A CA 1
ATOM 1528 C C . ASN A 1 192 ? 25.234 13.031 11.039 1 62.78 192 ASN A C 1
ATOM 1530 O O . ASN A 1 192 ? 25.969 12.43 11.82 1 62.78 192 ASN A O 1
ATOM 1534 N N . GLY A 1 193 ? 25.578 12.633 9.812 1 43.94 193 GLY A N 1
ATOM 1535 C CA . GLY A 1 193 ? 27.016 12.727 9.617 1 43.94 193 GLY A CA 1
ATOM 1536 C C . GLY A 1 193 ? 27.625 13.945 10.289 1 43.94 193 GLY A C 1
ATOM 1537 O O . GLY A 1 193 ? 26.922 14.883 10.648 1 43.94 193 GLY A O 1
ATOM 1538 N N . MET B 1 1 ? -33.969 0.117 9.867 1 22.38 1 MET B N 1
ATOM 1539 C CA . MET B 1 1 ? -33.531 -0.114 8.5 1 22.38 1 MET B CA 1
ATOM 1540 C C . MET B 1 1 ? -32.312 -1.053 8.484 1 22.38 1 MET B C 1
ATOM 1542 O O . MET B 1 1 ? -31.312 -0.799 9.148 1 22.38 1 MET B O 1
ATOM 1546 N N . SER B 1 2 ? -32.562 -2.338 8.211 1 21.69 2 SER B N 1
ATOM 1547 C CA . SER B 1 2 ? -31.703 -3.51 8.203 1 21.69 2 SER B CA 1
ATOM 1548 C C . SER B 1 2 ? -30.5 -3.297 7.285 1 21.69 2 SER B C 1
ATOM 1550 O O . SER B 1 2 ? -30.656 -2.879 6.137 1 21.69 2 SER B O 1
ATOM 1552 N N . VAL B 1 3 ? -29.438 -2.883 7.797 1 28.72 3 VAL B N 1
ATOM 1553 C CA . VAL B 1 3 ? -28.188 -2.852 7.031 1 28.72 3 VAL B CA 1
ATOM 1554 C C . VAL B 1 3 ? -28.078 -4.125 6.191 1 28.72 3 VAL B C 1
ATOM 1556 O O . VAL B 1 3 ? -28.047 -5.23 6.734 1 28.72 3 VAL B O 1
ATOM 1559 N N . ASN B 1 4 ? -28.719 -4.242 5.059 1 28 4 ASN B N 1
ATOM 1560 C CA . ASN B 1 4 ? -28.641 -5.301 4.059 1 28 4 ASN B CA 1
ATOM 1561 C C . ASN B 1 4 ? -27.219 -5.84 3.91 1 28 4 ASN B C 1
ATOM 1563 O O . ASN B 1 4 ? -26.312 -5.109 3.504 1 28 4 ASN B O 1
ATOM 1567 N N . SER B 1 5 ? -26.875 -6.809 4.68 1 28.05 5 SER B N 1
ATOM 1568 C CA . SER B 1 5 ? -25.703 -7.684 4.555 1 28.05 5 SER B CA 1
ATOM 1569 C C . SER B 1 5 ? -25.469 -8.086 3.102 1 28.05 5 SER B C 1
ATOM 1571 O O . SER B 1 5 ? -26.062 -9.047 2.611 1 28.05 5 SER B O 1
ATOM 1573 N N . LYS B 1 6 ? -25.641 -7.188 2.203 1 33.34 6 LYS B N 1
ATOM 1574 C CA . LYS B 1 6 ? -25.266 -7.637 0.863 1 33.34 6 LYS B CA 1
ATOM 1575 C C . LYS B 1 6 ? -23.984 -8.461 0.894 1 33.34 6 LYS B C 1
ATOM 1577 O O . LYS B 1 6 ? -22.953 -8.008 1.396 1 33.34 6 LYS B O 1
ATOM 1582 N N . ARG B 1 7 ? -24.172 -9.734 0.822 1 30.88 7 ARG B N 1
ATOM 1583 C CA . ARG B 1 7 ? -23.141 -10.734 0.604 1 30.88 7 ARG B CA 1
ATOM 1584 C C . ARG B 1 7 ? -22.109 -10.25 -0.415 1 30.88 7 ARG B C 1
ATOM 1586 O O . ARG B 1 7 ? -22.469 -9.898 -1.541 1 30.88 7 ARG B O 1
ATOM 1593 N N . ILE B 1 8 ? -21.172 -9.695 0.066 1 34.81 8 ILE B N 1
ATOM 1594 C CA . ILE B 1 8 ? -20.016 -9.398 -0.774 1 34.81 8 ILE B CA 1
ATOM 1595 C C . ILE B 1 8 ? -19.703 -10.602 -1.657 1 34.81 8 ILE B C 1
ATOM 1597 O O . ILE B 1 8 ? -19.359 -11.672 -1.154 1 34.81 8 ILE B O 1
ATOM 1601 N N . GLN B 1 9 ? -20.469 -10.789 -2.713 1 35.69 9 GLN B N 1
ATOM 1602 C CA . GLN B 1 9 ? -20.062 -11.836 -3.643 1 35.69 9 GLN B CA 1
ATOM 1603 C C . GLN B 1 9 ? -18.578 -11.695 -4.012 1 35.69 9 GLN B C 1
ATOM 1605 O O . GLN B 1 9 ? -18.172 -10.688 -4.594 1 35.69 9 GLN B O 1
ATOM 1610 N N . VAL B 1 10 ? -17.75 -12.266 -3.244 1 38.25 10 VAL B N 1
ATOM 1611 C CA . VAL B 1 10 ? -16.328 -12.391 -3.562 1 38.25 10 VAL B CA 1
ATOM 1612 C C . VAL B 1 10 ? -16.156 -13.062 -4.922 1 38.25 10 VAL B C 1
ATOM 1614 O O . VAL B 1 10 ? -16.453 -14.258 -5.07 1 38.25 10 VAL B O 1
ATOM 1617 N N . ARG B 1 11 ? -16.375 -12.336 -5.98 1 43.12 11 ARG B N 1
ATOM 1618 C CA . ARG B 1 11 ? -16.047 -12.891 -7.293 1 43.12 11 ARG B CA 1
ATOM 1619 C C . ARG B 1 11 ? -14.578 -13.281 -7.371 1 43.12 11 ARG B C 1
ATOM 1621 O O . ARG B 1 11 ? -13.711 -12.539 -6.914 1 43.12 11 ARG B O 1
ATOM 1628 N N . LYS B 1 12 ? -14.398 -14.57 -7.555 1 48.56 12 LYS B N 1
ATOM 1629 C CA . LYS B 1 12 ? -13.055 -15.086 -7.777 1 48.56 12 LYS B CA 1
ATOM 1630 C C . LYS B 1 12 ? -12.359 -14.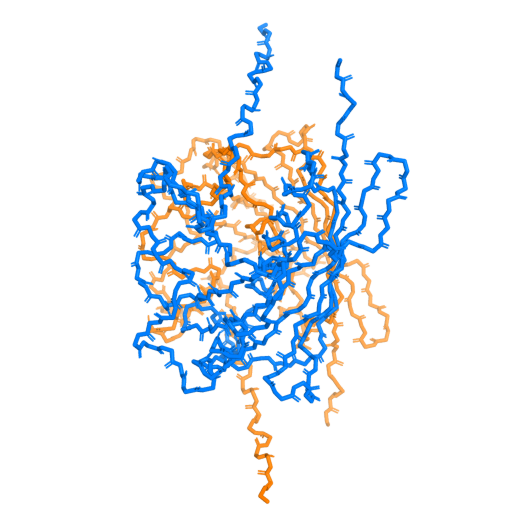344 -8.922 1 48.56 12 LYS B C 1
ATOM 1632 O O . LYS B 1 12 ? -12.797 -14.43 -10.07 1 48.56 12 LYS B O 1
ATOM 1637 N N . HIS B 1 13 ? -11.789 -13.188 -8.68 1 54.88 13 HIS B N 1
ATOM 1638 C CA . HIS B 1 13 ? -11.141 -12.344 -9.68 1 54.88 13 HIS B CA 1
ATOM 1639 C C . HIS B 1 13 ? -9.758 -12.875 -10.039 1 54.88 13 HIS B C 1
ATOM 1641 O O . HIS B 1 13 ? -9.039 -12.258 -10.82 1 54.88 13 HIS B O 1
ATOM 1647 N N . VAL B 1 14 ? -9.477 -14.086 -9.492 1 56.72 14 VAL B N 1
ATOM 1648 C CA . VAL B 1 14 ? -8.172 -14.656 -9.812 1 56.72 14 VAL B CA 1
ATOM 1649 C C . VAL B 1 14 ? -8.352 -15.984 -10.547 1 56.72 14 VAL B C 1
ATOM 1651 O O . VAL B 1 14 ? -9.148 -16.828 -10.125 1 56.72 14 VAL B O 1
ATOM 1654 N N . LYS B 1 15 ? -7.973 -15.961 -11.75 1 61.34 15 LYS B N 1
ATOM 1655 C CA . LYS B 1 15 ? -7.992 -17.219 -12.492 1 61.34 15 LYS B CA 1
ATOM 1656 C C . LYS B 1 15 ? -6.582 -17.625 -12.906 1 61.34 15 LYS B C 1
ATOM 1658 O O . LYS B 1 15 ? -5.672 -16.797 -12.953 1 61.34 15 LYS B O 1
ATOM 1663 N N . LEU B 1 16 ? -6.371 -18.906 -13.039 1 60.75 16 LEU B N 1
ATOM 1664 C CA . LEU B 1 16 ? -5.145 -19.406 -13.648 1 60.75 16 LEU B CA 1
ATOM 1665 C C . LEU B 1 16 ? -5.168 -19.219 -15.164 1 60.75 16 LEU B C 1
ATOM 1667 O O . LEU B 1 16 ? -6.227 -19.312 -15.789 1 60.75 16 LEU B O 1
ATOM 1671 N N . ALA B 1 17 ? -4.043 -18.734 -15.719 1 54.88 17 ALA B N 1
ATOM 1672 C CA . ALA B 1 17 ? -3.93 -18.375 -17.141 1 54.88 17 ALA B CA 1
ATOM 1673 C C . ALA B 1 17 ? -4.43 -19.516 -18.031 1 54.88 17 ALA B C 1
ATOM 1675 O O . ALA B 1 17 ? -4.848 -19.281 -19.156 1 54.88 17 ALA B O 1
ATOM 1676 N N . ASN B 1 18 ? -4.445 -20.688 -17.578 1 54.22 18 ASN B N 1
ATOM 1677 C CA . ASN B 1 18 ? -4.891 -21.812 -18.406 1 54.22 18 ASN B CA 1
ATOM 1678 C C . ASN B 1 18 ? -6.395 -22.047 -18.266 1 54.22 18 ASN B C 1
ATOM 1680 O O . ASN B 1 18 ? -6.926 -23.031 -18.781 1 54.22 18 ASN B O 1
ATOM 1684 N N . ASP B 1 19 ? -6.93 -21.062 -17.625 1 56.97 19 ASP B N 1
ATOM 1685 C CA . ASP B 1 19 ? -8.383 -21.156 -17.516 1 56.97 19 ASP B CA 1
ATOM 1686 C C . ASP B 1 19 ? -9.055 -20.719 -18.812 1 56.97 19 ASP B C 1
ATOM 1688 O O . ASP B 1 19 ? -8.836 -19.609 -19.297 1 56.97 19 ASP B O 1
ATOM 1692 N N . GLU B 1 20 ? -9.641 -21.562 -19.656 1 54.97 20 GLU B N 1
ATOM 1693 C CA . GLU B 1 20 ? -10.25 -21.406 -20.969 1 54.97 20 GLU B CA 1
ATOM 1694 C C . GLU B 1 20 ? -11.289 -20.281 -20.953 1 54.97 20 GLU B C 1
ATOM 1696 O O . GLU B 1 20 ? -11.617 -19.719 -22 1 54.97 20 GLU B O 1
ATOM 1701 N N . ASN B 1 21 ? -11.805 -19.922 -19.969 1 50.62 21 ASN B N 1
ATOM 1702 C CA . ASN B 1 21 ? -12.859 -18.922 -19.891 1 50.62 21 ASN B CA 1
ATOM 1703 C C . ASN B 1 21 ? -12.289 -17.516 -19.672 1 50.62 21 ASN B C 1
ATOM 1705 O O . ASN B 1 21 ? -13.031 -16.578 -19.375 1 50.62 21 ASN B O 1
ATOM 1709 N N . TRP B 1 22 ? -11.016 -17.406 -20.188 1 49.19 22 TRP B N 1
ATOM 1710 C CA . TRP B 1 22 ? -10.258 -16.219 -19.844 1 49.19 22 TRP B CA 1
ATOM 1711 C C . TRP B 1 22 ? -10.508 -15.094 -20.859 1 49.19 22 TRP B C 1
ATOM 1713 O O . TRP B 1 22 ? -10.305 -15.281 -22.062 1 49.19 22 TRP B O 1
ATOM 1723 N N . LYS B 1 23 ? -11.336 -14.086 -20.453 1 43.41 23 LYS B N 1
ATOM 1724 C CA . LYS B 1 23 ? -11.508 -12.938 -21.344 1 43.41 23 LYS B CA 1
ATOM 1725 C C . LYS B 1 23 ? -10.844 -11.688 -20.766 1 43.41 23 LYS B C 1
ATOM 1727 O O . LYS B 1 23 ? -11.234 -10.57 -21.094 1 43.41 23 LYS B O 1
ATOM 1732 N N . CYS B 1 24 ? -9.805 -11.766 -19.844 1 46 24 CYS B N 1
ATOM 1733 C CA . CYS B 1 24 ? -9.414 -10.477 -19.297 1 46 24 CYS B CA 1
ATOM 1734 C C . CYS B 1 24 ? -8.453 -9.75 -20.234 1 46 24 CYS B C 1
ATOM 1736 O O . CYS B 1 24 ? -7.516 -10.344 -20.75 1 46 24 CYS B O 1
ATOM 1738 N N . LYS B 1 25 ? -8.836 -8.531 -20.625 1 45.88 25 LYS B N 1
ATOM 1739 C CA . LYS B 1 25 ? -8.148 -7.586 -21.5 1 45.88 25 LYS B CA 1
ATOM 1740 C C . LYS B 1 25 ? -6.84 -7.105 -20.875 1 45.88 25 LYS B C 1
ATOM 1742 O O . LYS B 1 25 ? -5.988 -6.539 -21.562 1 45.88 25 LYS B O 1
ATOM 1747 N N . LEU B 1 26 ? -6.762 -7.109 -19.562 1 48.91 26 LEU B N 1
ATOM 1748 C CA . LEU B 1 26 ? -5.547 -6.414 -19.141 1 48.91 26 LEU B CA 1
ATOM 1749 C C . LEU B 1 26 ? -4.41 -7.402 -18.906 1 48.91 26 LEU B C 1
ATOM 1751 O O . LEU B 1 26 ? -4.488 -8.25 -18.016 1 48.91 26 LEU B O 1
ATOM 1755 N N . ASP B 1 27 ? -3.67 -7.656 -19.938 1 55 27 ASP B N 1
ATOM 1756 C CA . ASP B 1 27 ? -2.506 -8.539 -19.953 1 55 27 ASP B CA 1
ATOM 1757 C C . ASP B 1 27 ? -1.355 -7.941 -19.156 1 55 27 ASP B C 1
ATOM 1759 O O . ASP B 1 27 ? -0.277 -7.684 -19.688 1 55 27 ASP B O 1
ATOM 1763 N N . ILE B 1 28 ? -1.613 -7.562 -17.812 1 57.62 28 ILE B N 1
ATOM 1764 C CA . ILE B 1 28 ? -0.561 -6.938 -17.016 1 57.62 28 ILE B CA 1
ATOM 1765 C C . ILE B 1 28 ? 0.342 -8.016 -16.422 1 57.62 28 ILE B C 1
ATOM 1767 O O . ILE B 1 28 ? 1.329 -7.707 -15.742 1 57.62 28 ILE B O 1
ATOM 1771 N N . TRP B 1 29 ? 0.123 -9.195 -16.781 1 65.31 29 TRP B N 1
ATOM 1772 C CA . TRP B 1 29 ? 0.854 -10.305 -16.188 1 65.31 29 TRP B CA 1
ATOM 1773 C C . TRP B 1 29 ? 1.803 -10.945 -17.188 1 65.31 29 TRP B C 1
ATOM 1775 O O . TRP B 1 29 ? 2.549 -11.867 -16.844 1 65.31 29 TRP B O 1
ATOM 1785 N N . LYS B 1 30 ? 1.736 -10.266 -18.375 1 69.25 30 LYS B N 1
ATOM 1786 C CA . LYS B 1 30 ? 2.615 -10.797 -19.406 1 69.25 30 LYS B CA 1
ATOM 1787 C C . LYS B 1 30 ? 3.812 -9.875 -19.641 1 69.25 30 LYS B C 1
ATOM 1789 O O . LYS B 1 30 ? 3.707 -8.656 -19.469 1 69.25 30 LYS B O 1
ATOM 1794 N N . ALA B 1 31 ? 4.902 -10.57 -19.906 1 75.38 31 ALA B N 1
ATOM 1795 C CA . ALA B 1 31 ? 6.066 -9.789 -20.312 1 75.38 31 ALA B CA 1
ATOM 1796 C C . ALA B 1 31 ? 5.746 -8.93 -21.531 1 75.38 31 ALA B C 1
ATOM 1798 O O . ALA B 1 31 ? 5.016 -9.359 -22.438 1 75.38 31 ALA B O 1
ATOM 1799 N N . ASN B 1 32 ? 6.199 -7.691 -21.469 1 75.38 32 ASN B N 1
ATOM 1800 C CA . ASN B 1 32 ? 5.988 -6.809 -22.609 1 75.38 32 ASN B CA 1
ATOM 1801 C C . ASN B 1 32 ? 7.277 -6.09 -23 1 75.38 32 ASN B C 1
ATOM 1803 O O . ASN B 1 32 ? 8.336 -6.344 -22.438 1 75.38 32 ASN B O 1
ATOM 1807 N N . GLU B 1 33 ? 7.18 -5.242 -24.016 1 78.25 33 GLU B N 1
ATOM 1808 C CA . GLU B 1 33 ? 8.359 -4.633 -24.625 1 78.25 33 GLU B CA 1
ATOM 1809 C C . GLU B 1 33 ? 8.992 -3.607 -23.688 1 78.25 33 GLU B C 1
ATOM 1811 O O . GLU B 1 33 ? 10.18 -3.303 -23.797 1 78.25 33 GLU B O 1
ATOM 1816 N N . SER B 1 34 ? 8.305 -3.178 -22.75 1 79.56 34 SER B N 1
ATOM 1817 C CA . SER B 1 34 ? 8.836 -2.145 -21.875 1 79.56 34 S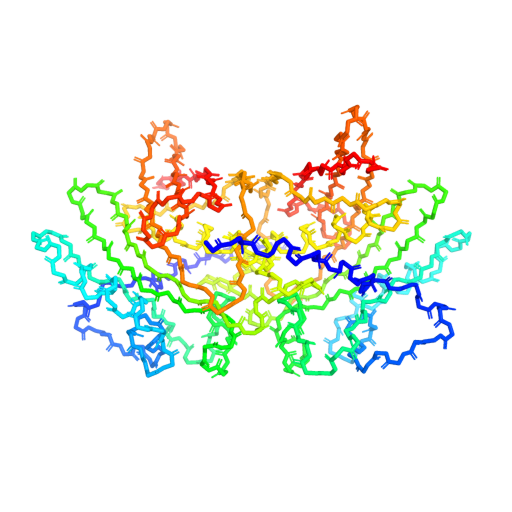ER B CA 1
ATOM 1818 C C . SER B 1 34 ? 9.641 -2.756 -20.734 1 79.56 34 SER B C 1
ATOM 1820 O O . SER B 1 34 ? 10.359 -2.049 -20.031 1 79.56 34 SER B O 1
ATOM 1822 N N . TRP B 1 35 ? 9.586 -4.016 -20.641 1 87.12 35 TRP B N 1
ATOM 1823 C CA . TRP B 1 35 ? 10.328 -4.676 -19.578 1 87.12 35 TRP B CA 1
ATOM 1824 C C . TRP B 1 35 ? 11.828 -4.633 -19.844 1 87.12 35 TRP B C 1
ATOM 1826 O O . TRP B 1 35 ? 12.258 -4.703 -21 1 87.12 35 TRP B O 1
ATOM 1836 N N . SER B 1 36 ? 12.516 -4.512 -18.797 1 89.12 36 SER B N 1
ATOM 1837 C CA . SER B 1 36 ? 13.969 -4.617 -18.891 1 89.12 36 SER B CA 1
ATOM 1838 C C . SER B 1 36 ? 14.398 -6.023 -19.281 1 89.12 36 SER B C 1
ATOM 1840 O O . SER B 1 36 ? 13.641 -6.98 -19.125 1 89.12 36 SER B O 1
ATOM 1842 N N . ASP B 1 37 ? 15.633 -6.117 -19.75 1 91.38 37 ASP B N 1
ATOM 1843 C CA . ASP B 1 37 ? 16.172 -7.426 -20.094 1 91.38 37 ASP B CA 1
ATOM 1844 C C . ASP B 1 37 ? 16.219 -8.352 -18.891 1 91.38 37 ASP B C 1
ATOM 1846 O O . ASP B 1 37 ? 15.961 -9.547 -19 1 91.38 37 ASP B O 1
ATOM 1850 N N . ASP B 1 38 ? 16.531 -7.766 -17.75 1 91.38 38 ASP B N 1
ATOM 1851 C CA . ASP B 1 38 ? 16.562 -8.539 -16.516 1 91.38 38 ASP B CA 1
ATOM 1852 C C . ASP B 1 38 ? 15.188 -9.117 -16.188 1 91.38 38 ASP B C 1
ATOM 1854 O O . ASP B 1 38 ? 15.062 -10.289 -15.844 1 91.38 38 ASP B O 1
ATOM 1858 N N . CYS B 1 39 ? 14.258 -8.312 -16.297 1 91.81 39 CYS B N 1
ATOM 1859 C CA . CYS B 1 39 ? 12.898 -8.742 -16.016 1 91.81 39 CYS B CA 1
ATOM 1860 C C . CYS B 1 39 ? 12.469 -9.844 -16.984 1 91.81 39 CYS B C 1
ATOM 1862 O O . CYS B 1 39 ? 11.875 -10.844 -16.562 1 91.81 39 CYS B O 1
ATOM 1864 N N . LYS B 1 40 ? 12.766 -9.672 -18.203 1 92.44 40 LYS B N 1
ATOM 1865 C CA . LYS B 1 40 ? 12.422 -10.672 -19.219 1 92.44 40 LYS B CA 1
ATOM 1866 C C . LYS B 1 40 ? 13.141 -11.992 -18.938 1 92.44 40 LYS B C 1
ATOM 1868 O O . LYS B 1 40 ? 12.555 -13.062 -19.125 1 92.44 40 LYS B O 1
ATOM 1873 N N . THR B 1 41 ? 14.32 -11.867 -18.562 1 93.5 41 THR B N 1
ATOM 1874 C CA . THR B 1 41 ? 15.102 -13.062 -18.266 1 93.5 41 THR B CA 1
ATOM 1875 C C . THR B 1 41 ? 14.484 -13.836 -17.094 1 93.5 41 THR B C 1
ATOM 1877 O O . THR B 1 41 ? 14.297 -15.055 -17.188 1 93.5 41 THR B O 1
ATOM 1880 N N . VAL B 1 42 ? 14.141 -13.148 -16.031 1 94.38 42 VAL B N 1
ATOM 1881 C CA . VAL B 1 42 ? 13.539 -13.805 -14.883 1 94.38 42 VAL B CA 1
ATOM 1882 C C . VAL B 1 42 ? 12.18 -14.383 -15.266 1 94.38 42 VAL B C 1
ATOM 1884 O O . VAL B 1 42 ? 11.836 -15.5 -14.867 1 94.38 42 VAL B O 1
ATOM 1887 N N . PHE B 1 43 ? 11.453 -13.625 -16.031 1 93.94 43 PHE B N 1
ATOM 1888 C CA . PHE B 1 43 ? 10.164 -14.109 -16.5 1 93.94 43 PHE B CA 1
ATOM 1889 C C . PHE B 1 43 ? 10.336 -15.43 -17.25 1 93.94 43 PHE B C 1
ATOM 1891 O O . PHE B 1 43 ? 9.57 -16.375 -17.047 1 93.94 43 PHE B O 1
ATOM 1898 N N . GLN B 1 44 ? 11.289 -15.453 -18.078 1 93.12 44 GLN B N 1
ATOM 1899 C CA . GLN B 1 44 ? 11.547 -16.672 -18.844 1 93.12 44 GLN B CA 1
ATOM 1900 C C . GLN B 1 44 ? 11.938 -17.828 -17.922 1 93.12 44 GLN B C 1
ATOM 1902 O O . GLN B 1 44 ? 11.484 -18.953 -18.109 1 93.12 44 GLN B O 1
ATOM 1907 N N . GLU B 1 45 ? 12.766 -17.562 -16.984 1 94.31 45 GLU B N 1
ATOM 1908 C CA . GLU B 1 45 ? 13.148 -18.578 -16.016 1 94.31 45 GLU B CA 1
ATOM 1909 C C . GLU B 1 45 ? 11.922 -19.125 -15.273 1 94.31 45 GLU B C 1
ATOM 1911 O O . GLU B 1 45 ? 11.781 -20.328 -15.109 1 94.31 45 GLU B O 1
ATOM 1916 N N . LEU B 1 46 ? 11.07 -18.219 -14.898 1 93.75 46 LEU B N 1
ATOM 1917 C CA . LEU B 1 46 ? 9.859 -18.609 -14.172 1 93.75 46 LEU B CA 1
ATOM 1918 C C . LEU B 1 46 ? 8.922 -19.406 -15.07 1 93.75 46 LEU B C 1
ATOM 1920 O O . LEU B 1 46 ? 8.258 -20.344 -14.609 1 93.75 46 LEU B O 1
ATOM 1924 N N . SER B 1 47 ? 8.891 -19.078 -16.281 1 90.19 47 SER B N 1
ATOM 1925 C CA . SER B 1 47 ? 8.023 -19.75 -17.25 1 90.19 47 SER B CA 1
ATOM 1926 C C . SER B 1 47 ? 8.492 -21.172 -17.5 1 90.19 47 SER B C 1
ATOM 1928 O O . SER B 1 47 ? 7.742 -22 -18.031 1 90.19 47 SER B O 1
ATOM 1930 N N . ASN B 1 48 ? 9.734 -21.438 -17.094 1 92.81 48 ASN B N 1
ATOM 1931 C CA . ASN B 1 48 ? 10.32 -22.75 -17.391 1 92.81 48 ASN B CA 1
ATOM 1932 C C . ASN B 1 48 ? 10.492 -23.578 -16.125 1 92.81 48 ASN B C 1
ATOM 1934 O O . ASN B 1 48 ? 11.25 -24.547 -16.109 1 92.81 48 ASN B O 1
ATOM 1938 N N . LEU B 1 49 ? 10.07 -23.141 -14.984 1 89.5 49 LEU B N 1
ATOM 1939 C CA . LEU B 1 49 ? 10.203 -23.844 -13.711 1 89.5 49 LEU B CA 1
ATOM 1940 C C . LEU B 1 49 ? 9.648 -25.266 -13.812 1 89.5 49 LEU B C 1
ATOM 1942 O O . LEU B 1 49 ? 10.039 -26.141 -13.047 1 89.5 49 LEU B O 1
ATOM 1946 N N . GLY B 1 50 ? 9.117 -25.719 -14.852 1 78.25 50 GLY B N 1
ATOM 1947 C CA . GLY B 1 50 ? 8.602 -27.078 -14.953 1 78.25 50 GLY B CA 1
ATOM 1948 C C . GLY B 1 50 ? 7.746 -27.484 -13.766 1 78.25 50 GLY B C 1
ATOM 1949 O O . GLY B 1 50 ? 7.516 -26.672 -12.859 1 78.25 50 GLY B O 1
ATOM 1950 N N . ASP B 1 51 ? 7.047 -28.625 -13.852 1 76 51 ASP B N 1
ATOM 1951 C CA . ASP B 1 51 ? 6.246 -29.25 -12.805 1 76 51 ASP B CA 1
ATOM 1952 C C . ASP B 1 51 ? 4.871 -28.594 -12.695 1 76 51 ASP B C 1
ATOM 1954 O O . ASP B 1 51 ? 4.25 -28.266 -13.711 1 76 51 ASP B O 1
ATOM 1958 N N . ASP B 1 52 ? 4.332 -28.25 -11.516 1 88.31 52 ASP B N 1
ATOM 1959 C CA . ASP B 1 52 ? 2.973 -27.844 -11.18 1 88.31 52 ASP B CA 1
ATOM 1960 C C . ASP B 1 52 ? 2.846 -26.328 -11.141 1 88.31 52 ASP B C 1
ATOM 1962 O O . ASP B 1 52 ? 1.882 -25.781 -10.586 1 88.31 52 ASP B O 1
ATOM 1966 N N . TRP B 1 53 ? 3.975 -25.641 -11.805 1 92.31 53 TRP B N 1
ATOM 1967 C CA . TRP B 1 53 ? 3.879 -24.188 -11.836 1 92.31 53 TRP B CA 1
ATOM 1968 C C . TRP B 1 53 ? 3.023 -23.719 -13.016 1 92.31 53 TRP B C 1
ATOM 1970 O O . TRP B 1 53 ? 3.26 -24.125 -14.156 1 92.31 53 TRP B O 1
ATOM 1980 N N . VAL B 1 54 ? 2.082 -22.844 -12.68 1 89.25 54 VAL B N 1
ATOM 1981 C CA . VAL B 1 54 ? 1.17 -22.281 -13.68 1 89.25 54 VAL B CA 1
ATOM 1982 C C . VAL B 1 54 ? 1.129 -20.766 -13.547 1 89.25 54 VAL B C 1
ATOM 1984 O O . VAL B 1 54 ? 1.06 -20.234 -12.438 1 89.25 54 VAL B O 1
ATOM 1987 N N . GLN B 1 55 ? 1.226 -20.125 -14.641 1 89 55 GLN B N 1
ATOM 1988 C CA . GLN B 1 55 ? 1.118 -18.672 -14.602 1 89 55 GLN B CA 1
ATOM 1989 C C . GLN B 1 55 ? -0.25 -18.234 -14.086 1 89 55 GLN B C 1
ATOM 1991 O O . GLN B 1 55 ? -1.272 -18.812 -14.461 1 89 55 GLN B O 1
ATOM 1996 N N . VAL B 1 56 ? -0.187 -17.219 -13.227 1 85.75 56 VAL B N 1
ATOM 1997 C CA . VAL B 1 56 ? -1.409 -16.656 -12.664 1 85.75 56 VAL B CA 1
ATOM 1998 C C . VAL B 1 56 ? -1.862 -15.461 -13.484 1 85.75 56 VAL B C 1
ATOM 2000 O O . VAL B 1 56 ? -1.052 -14.594 -13.836 1 85.75 56 VAL B O 1
ATOM 2003 N N . ALA B 1 57 ? -3.145 -15.438 -13.789 1 72.81 57 ALA B N 1
ATOM 2004 C CA . ALA B 1 57 ? -3.75 -14.289 -14.461 1 72.81 57 ALA B CA 1
ATOM 2005 C C . ALA B 1 57 ? -4.781 -13.609 -13.562 1 72.81 57 ALA B C 1
ATOM 2007 O O . ALA B 1 57 ? -5.555 -14.281 -12.875 1 72.81 57 ALA B O 1
ATOM 2008 N N . VAL B 1 58 ? -4.574 -12.328 -13.391 1 65 58 VAL B N 1
ATOM 2009 C CA . VAL B 1 58 ? -5.59 -11.562 -12.68 1 65 58 VAL B CA 1
ATOM 2010 C C . VAL B 1 58 ? -6.57 -10.953 -13.68 1 65 58 VAL B C 1
ATOM 2012 O O . VAL B 1 58 ? -6.172 -10.219 -14.586 1 65 58 VAL B O 1
ATOM 2015 N N . ILE B 1 59 ? -7.867 -11.406 -13.578 1 58.41 59 ILE B N 1
ATOM 2016 C CA . ILE B 1 59 ? -8.875 -11.008 -14.555 1 58.41 59 ILE B CA 1
ATOM 2017 C C . ILE B 1 59 ? -9.898 -10.086 -13.891 1 58.41 59 ILE B C 1
ATOM 2019 O O . ILE B 1 59 ? -10.359 -10.359 -12.781 1 58.41 59 ILE B O 1
ATOM 2023 N N . CYS B 1 60 ? -9.953 -8.945 -14.438 1 55.84 60 CYS B N 1
ATOM 2024 C CA . CYS B 1 60 ? -11.078 -8.109 -14.031 1 55.84 60 CYS B CA 1
ATOM 2025 C C . CYS B 1 60 ? -12.273 -8.32 -14.953 1 55.84 60 CYS B C 1
ATOM 2027 O O . CYS B 1 60 ? -12.164 -8.156 -16.172 1 55.84 60 CYS B O 1
ATOM 2029 N N . GLU B 1 61 ? -13.32 -8.992 -14.508 1 56.78 61 GLU B N 1
ATOM 2030 C CA . GLU B 1 61 ? -14.492 -9.359 -15.305 1 56.78 61 GLU B CA 1
ATOM 2031 C C . GLU B 1 61 ? -15.219 -8.125 -15.82 1 56.78 61 GLU B C 1
ATOM 2033 O O . GLU B 1 61 ? -15.891 -8.18 -16.859 1 56.78 61 GLU B O 1
ATOM 2038 N N . ASP B 1 62 ? -15.125 -7.141 -15.047 1 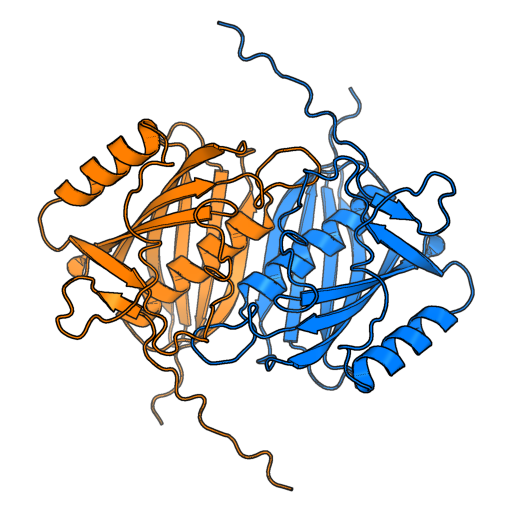56 62 ASP B N 1
ATOM 2039 C CA . ASP B 1 62 ? -15.789 -5.91 -15.477 1 56 62 ASP B CA 1
ATOM 2040 C C . ASP B 1 62 ? -14.789 -4.914 -16.047 1 56 62 ASP B C 1
ATOM 2042 O O . ASP B 1 62 ? -13.938 -4.387 -15.32 1 56 62 ASP B O 1
ATOM 2046 N N . PRO B 1 63 ? -14.766 -4.902 -17.469 1 55.12 63 PRO B N 1
ATOM 2047 C CA . PRO B 1 63 ? -13.805 -3.998 -18.094 1 55.12 63 PRO B CA 1
ATOM 2048 C C . PRO B 1 63 ? -13.742 -2.631 -17.422 1 55.12 63 PRO B C 1
ATOM 2050 O O . PRO B 1 63 ? -12.703 -1.964 -17.469 1 55.12 63 PRO B O 1
ATOM 2053 N N . GLY B 1 64 ? -14.844 -2.287 -16.891 1 56.34 64 GLY B N 1
ATOM 2054 C CA . GLY B 1 64 ? -14.836 -0.996 -16.219 1 56.34 64 GLY B CA 1
ATOM 2055 C C . GLY B 1 64 ? -14.297 -1.065 -14.797 1 56.34 64 GLY B C 1
ATOM 2056 O O . GLY B 1 64 ? -14.031 -0.033 -14.18 1 56.34 64 GLY B O 1
ATOM 2057 N N . HIS B 1 65 ? -14 -2.359 -14.445 1 61.03 65 HIS B N 1
ATOM 2058 C CA . HIS B 1 65 ? -13.508 -2.555 -13.086 1 61.03 65 HIS B CA 1
ATOM 2059 C C . HIS B 1 65 ? -11.984 -2.619 -13.062 1 61.03 65 HIS B C 1
ATOM 2061 O O . HIS B 1 65 ? -11.375 -3.365 -13.828 1 61.03 65 HIS B O 1
ATOM 2067 N N . ARG B 1 66 ? -11.461 -1.527 -12.516 1 64.5 66 ARG B N 1
ATOM 2068 C CA . ARG B 1 66 ? -10.016 -1.525 -12.32 1 64.5 66 ARG B CA 1
ATOM 2069 C C . ARG B 1 66 ? -9.656 -1.7 -10.852 1 64.5 66 ARG B C 1
ATOM 2071 O O . ARG B 1 66 ? -10.273 -1.08 -9.977 1 64.5 66 ARG B O 1
ATOM 2078 N N . CYS B 1 67 ? -8.867 -2.752 -10.68 1 68.56 67 CYS B N 1
ATOM 2079 C CA . CYS B 1 67 ? -8.398 -2.959 -9.312 1 68.56 67 CYS B CA 1
ATOM 2080 C C . CYS B 1 67 ? -7.23 -2.033 -8.992 1 68.56 67 CYS B C 1
ATOM 2082 O O . CYS B 1 67 ? -6.453 -1.679 -9.883 1 68.56 67 CYS B O 1
ATOM 2084 N N . TYR B 1 68 ? -7.199 -1.645 -7.809 1 73.69 68 TYR B N 1
ATOM 2085 C CA . TYR B 1 68 ? -6.172 -0.712 -7.355 1 73.69 68 TYR B CA 1
ATOM 2086 C C . TYR B 1 68 ? -4.789 -1.164 -7.812 1 73.69 68 TYR B C 1
ATOM 2088 O O . TYR B 1 68 ? -3.951 -0.339 -8.188 1 73.69 68 TYR B O 1
ATOM 2096 N N . PHE B 1 69 ? -4.543 -2.412 -7.836 1 68.94 69 PHE B N 1
ATOM 2097 C CA . PHE B 1 69 ? -3.24 -2.957 -8.195 1 68.94 69 PHE B CA 1
ATOM 2098 C C . PHE B 1 69 ? -3.004 -2.852 -9.695 1 68.94 69 PHE B C 1
ATOM 2100 O O . PHE B 1 69 ? -1.863 -2.92 -10.156 1 68.94 69 PHE B O 1
ATOM 2107 N N . ASN B 1 70 ? -4.062 -2.662 -10.422 1 63.66 70 ASN B N 1
ATOM 2108 C CA . ASN B 1 70 ? -3.975 -2.613 -11.875 1 63.66 70 ASN B CA 1
ATOM 2109 C C . ASN B 1 70 ? -4.75 -1.428 -12.445 1 63.66 70 ASN B C 1
ATOM 2111 O O . ASN B 1 70 ? -5.367 -1.537 -13.5 1 63.66 70 ASN B O 1
ATOM 2115 N N . CYS B 1 71 ? -4.824 -0.371 -11.797 1 55.59 71 CYS B N 1
ATOM 2116 C CA . CYS B 1 71 ? -5.797 0.682 -12.07 1 55.59 71 CYS B CA 1
ATOM 2117 C C . CYS B 1 71 ? -5.266 1.661 -13.109 1 55.59 71 CYS B C 1
ATOM 2119 O O . CYS B 1 71 ? -5.938 2.633 -13.453 1 55.59 71 CYS B O 1
ATOM 2121 N N . HIS B 1 72 ? -4.117 1.302 -13.586 1 61.09 72 HIS B N 1
ATOM 2122 C CA . HIS B 1 72 ? -3.609 2.383 -14.422 1 61.09 72 HIS B CA 1
ATOM 2123 C C . HIS B 1 72 ? -3.629 1.993 -15.898 1 61.09 72 HIS B C 1
ATOM 2125 O O . HIS B 1 72 ? -3.311 0.854 -16.25 1 61.09 72 HIS B O 1
ATOM 2131 N N . ASP B 1 73 ? -4.238 2.881 -16.672 1 58.19 73 ASP B N 1
ATOM 2132 C CA . ASP B 1 73 ? -4.387 2.67 -18.109 1 58.19 73 ASP B CA 1
ATOM 2133 C C . ASP B 1 73 ? -3.027 2.645 -18.812 1 58.19 73 ASP B C 1
ATOM 2135 O O . ASP B 1 73 ? -2.861 1.987 -19.844 1 58.19 73 ASP B O 1
ATOM 2139 N N . GLU B 1 74 ? -2.252 3.545 -18.328 1 60.91 74 GLU B N 1
ATOM 2140 C CA . GLU B 1 74 ? -0.94 3.553 -18.969 1 60.91 74 GLU B CA 1
ATOM 2141 C C . GLU B 1 74 ? -0.09 2.373 -18.5 1 60.91 74 GLU B C 1
ATOM 2143 O O . GLU B 1 74 ? 0.362 2.342 -17.359 1 60.91 74 GLU B O 1
ATOM 2148 N N . GLN B 1 75 ? -0.056 1.523 -19.453 1 58.56 75 GLN B N 1
ATOM 2149 C CA . GLN B 1 75 ? 0.715 0.311 -19.203 1 58.56 75 GLN B CA 1
ATOM 2150 C C . GLN B 1 75 ? 2.123 0.643 -18.719 1 58.56 75 GLN B C 1
ATOM 2152 O O . GLN B 1 75 ? 2.742 1.596 -19.203 1 58.56 75 GLN B O 1
ATOM 2157 N N . ASP B 1 76 ? 2.602 0.166 -17.578 1 68 76 ASP B N 1
ATOM 2158 C CA . ASP B 1 76 ? 3.996 0.069 -17.172 1 68 76 ASP B CA 1
ATOM 2159 C C . ASP B 1 76 ? 4.438 1.33 -16.422 1 68 76 ASP B C 1
ATOM 2161 O O . ASP B 1 76 ? 5.629 1.529 -16.188 1 68 76 ASP B O 1
ATOM 2165 N N . LYS B 1 77 ? 3.463 2.232 -16.172 1 77 77 LYS B N 1
ATOM 2166 C CA . LYS B 1 77 ? 3.9 3.449 -15.5 1 77 77 LYS B CA 1
ATOM 2167 C C . LYS B 1 77 ? 3.939 3.252 -13.984 1 77 77 LYS B C 1
ATOM 2169 O O . LYS B 1 77 ? 4.695 3.93 -13.289 1 77 77 LYS B O 1
ATOM 2174 N N . VAL B 1 78 ? 3.109 2.414 -13.562 1 83 78 VAL B N 1
ATOM 2175 C CA . VAL B 1 78 ? 3.166 2.111 -12.133 1 83 78 VAL B CA 1
ATOM 2176 C C . VAL B 1 78 ? 4.039 0.882 -11.898 1 83 78 VAL B C 1
ATOM 2178 O O . VAL B 1 78 ? 5.27 0.971 -11.938 1 83 78 VAL B O 1
ATOM 2181 N N . PHE B 1 79 ? 3.498 -0.266 -11.773 1 85.62 79 PHE B N 1
ATOM 2182 C CA . PHE B 1 79 ? 4.281 -1.494 -11.734 1 85.62 79 PHE B CA 1
ATOM 2183 C C . PHE B 1 79 ? 3.568 -2.615 -12.484 1 85.62 79 PHE B C 1
ATOM 2185 O O . PHE B 1 79 ? 2.344 -2.598 -12.617 1 85.62 79 PHE B O 1
ATOM 2192 N N . THR B 1 80 ? 4.355 -3.5 -13.016 1 85 80 THR B N 1
ATOM 2193 C CA . THR B 1 80 ? 3.887 -4.727 -13.648 1 85 80 THR B CA 1
ATOM 2194 C C . THR B 1 80 ? 4.465 -5.953 -12.945 1 85 80 THR B C 1
ATOM 2196 O O . THR B 1 80 ? 5.602 -5.922 -12.469 1 85 80 THR B O 1
ATOM 2199 N N . VAL B 1 81 ? 3.576 -6.957 -12.914 1 89.19 81 VAL B N 1
ATOM 2200 C CA . VAL B 1 81 ? 4.02 -8.172 -12.242 1 89.19 81 VAL B CA 1
ATOM 2201 C C . VAL B 1 81 ? 3.662 -9.391 -13.094 1 89.19 81 VAL B C 1
ATOM 2203 O O . VAL B 1 81 ? 2.646 -9.391 -13.797 1 89.19 81 VAL B O 1
ATOM 2206 N N . ALA B 1 82 ? 4.523 -10.359 -13.086 1 90.06 82 ALA B N 1
ATOM 2207 C CA . ALA B 1 82 ? 4.191 -11.711 -13.531 1 90.06 82 ALA B CA 1
ATOM 2208 C C . ALA B 1 82 ? 4.383 -12.719 -12.398 1 90.06 82 ALA B C 1
ATOM 2210 O O . ALA B 1 82 ? 5.348 -12.633 -11.641 1 90.06 82 ALA B O 1
ATOM 2211 N N . MET B 1 83 ? 3.438 -13.625 -12.289 1 92.31 83 MET B N 1
ATOM 2212 C CA . MET B 1 83 ? 3.504 -14.562 -11.172 1 92.31 83 MET B CA 1
ATOM 2213 C C . MET B 1 83 ? 3.152 -15.977 -11.617 1 92.31 83 MET B C 1
ATOM 2215 O O . MET B 1 83 ? 2.346 -16.156 -12.531 1 92.31 83 MET B O 1
ATOM 2219 N N . PHE B 1 84 ? 3.674 -16.906 -10.969 1 92.44 84 PHE B N 1
ATOM 2220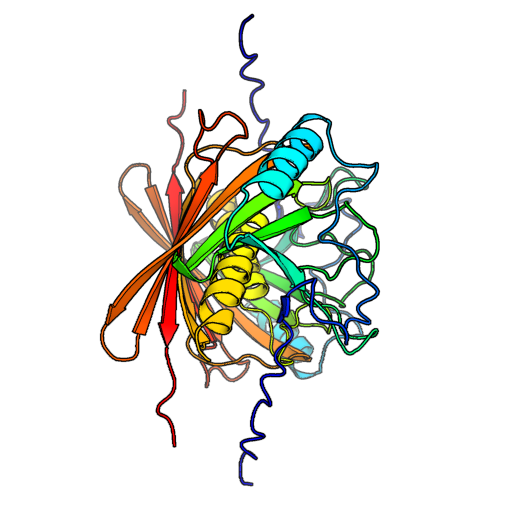 C CA . PHE B 1 84 ? 3.49 -18.328 -11.219 1 92.44 84 PHE B CA 1
ATOM 2221 C C . PHE B 1 84 ? 3.184 -19.062 -9.914 1 92.44 84 PHE B C 1
ATOM 2223 O O . PHE B 1 84 ? 3.855 -18.859 -8.906 1 92.44 84 PHE B O 1
ATOM 2230 N N . TYR B 1 85 ? 2.164 -19.922 -10.031 1 94 85 TYR B N 1
ATOM 2231 C CA . TYR B 1 85 ? 1.656 -20.609 -8.859 1 94 85 TYR B CA 1
ATOM 2232 C C . TYR B 1 85 ? 1.978 -22.109 -8.93 1 94 85 TYR B C 1
ATOM 2234 O O . TYR B 1 85 ? 1.842 -22.719 -9.984 1 94 85 TYR B O 1
ATOM 2242 N N . SER B 1 86 ? 2.443 -22.578 -7.77 1 94.88 86 SER B N 1
ATOM 2243 C CA . SER B 1 86 ? 2.58 -24.016 -7.574 1 94.88 86 SER B CA 1
ATOM 2244 C C . SER B 1 86 ? 1.58 -24.531 -6.543 1 94.88 86 SER B C 1
ATOM 2246 O O . SER B 1 86 ? 1.691 -24.234 -5.355 1 94.88 86 SER B O 1
ATOM 2248 N N . LYS B 1 87 ? 0.674 -25.359 -6.992 1 91.44 87 LYS B N 1
ATOM 2249 C CA . LYS B 1 87 ? -0.332 -25.906 -6.09 1 91.44 87 LYS B CA 1
ATOM 2250 C C . LYS B 1 87 ? 0.304 -26.844 -5.059 1 91.44 87 LYS B C 1
ATOM 2252 O O . LYS B 1 87 ? -0.043 -26.797 -3.877 1 91.44 87 LYS B O 1
ATOM 2257 N N . SER B 1 88 ? 1.175 -27.672 -5.438 1 93.94 88 SER B N 1
ATOM 2258 C CA . SER B 1 88 ? 1.782 -28.656 -4.543 1 93.94 88 SER B CA 1
ATOM 2259 C C . SER B 1 88 ? 2.611 -27.969 -3.457 1 93.94 88 SER B C 1
ATOM 2261 O O . SER B 1 88 ? 2.764 -28.516 -2.357 1 93.94 88 SER B O 1
ATOM 2263 N N . ARG B 1 89 ? 3.082 -26.766 -3.738 1 94.25 89 ARG B N 1
ATOM 2264 C CA . ARG B 1 89 ? 3.953 -26.062 -2.795 1 94.25 89 ARG B CA 1
ATOM 2265 C C . ARG B 1 89 ? 3.203 -24.953 -2.082 1 94.25 89 ARG B C 1
ATOM 2267 O O . ARG B 1 89 ? 3.705 -24.375 -1.111 1 94.25 89 ARG B O 1
ATOM 2274 N N . ASN B 1 90 ? 2.008 -24.625 -2.543 1 94.69 90 ASN B N 1
ATOM 2275 C CA . ASN B 1 90 ? 1.277 -23.453 -2.059 1 94.69 90 ASN B CA 1
ATOM 2276 C C . ASN B 1 90 ? 2.16 -22.219 -2.033 1 94.69 90 ASN B C 1
ATOM 2278 O O . ASN B 1 90 ? 2.264 -21.547 -1.005 1 94.69 90 ASN B O 1
ATOM 2282 N N . ARG B 1 91 ? 2.629 -21.953 -3.264 1 97 91 ARG B N 1
ATOM 2283 C CA . ARG B 1 91 ? 3.627 -20.891 -3.41 1 97 91 ARG B CA 1
ATOM 2284 C C . ARG B 1 91 ? 3.422 -20.125 -4.711 1 97 91 ARG B C 1
ATOM 2286 O O . ARG B 1 91 ? 3.02 -20.703 -5.723 1 97 91 ARG B O 1
ATOM 2293 N N . ILE B 1 92 ? 3.682 -18.812 -4.621 1 96.56 92 ILE B N 1
ATOM 2294 C CA . ILE B 1 92 ? 3.781 -17.984 -5.816 1 96.56 92 ILE B CA 1
ATOM 2295 C C . ILE B 1 92 ? 5.191 -17.422 -5.934 1 96.56 92 ILE B C 1
ATOM 2297 O O . ILE B 1 92 ? 5.766 -16.953 -4.945 1 96.56 92 ILE B O 1
ATOM 2301 N N . ARG B 1 93 ? 5.754 -17.547 -7.059 1 97 93 ARG B N 1
ATOM 2302 C CA . ARG B 1 93 ? 6.957 -16.828 -7.461 1 97 93 ARG B CA 1
ATOM 2303 C C . ARG B 1 93 ? 6.664 -15.844 -8.594 1 97 93 ARG B C 1
ATOM 2305 O O . ARG B 1 93 ? 5.793 -16.094 -9.43 1 97 93 ARG B O 1
ATOM 2312 N N . GLY B 1 94 ? 7.422 -14.789 -8.57 1 96.19 94 GLY B N 1
ATOM 2313 C CA . GLY B 1 94 ? 7.137 -13.828 -9.625 1 96.19 94 GLY B CA 1
ATOM 2314 C C . GLY B 1 94 ? 8.203 -12.766 -9.766 1 96.19 94 GLY B C 1
ATOM 2315 O O . GLY B 1 94 ? 9.219 -12.797 -9.062 1 96.19 94 GLY B O 1
ATOM 2316 N N . VAL B 1 95 ? 7.973 -11.898 -10.734 1 95.5 95 VAL B N 1
ATOM 2317 C CA . VAL B 1 95 ? 8.852 -10.781 -11.039 1 95.5 95 VAL B CA 1
ATOM 2318 C C . VAL B 1 95 ? 8.023 -9.508 -11.203 1 95.5 95 VAL B C 1
ATOM 2320 O O . VAL B 1 95 ? 6.871 -9.555 -11.625 1 95.5 95 VAL B O 1
ATOM 2323 N N . ALA B 1 96 ? 8.656 -8.406 -10.781 1 93.25 96 ALA B N 1
ATOM 2324 C CA . ALA B 1 96 ? 8.008 -7.102 -10.859 1 93.25 96 ALA B CA 1
ATOM 2325 C C . ALA B 1 96 ? 8.945 -6.062 -11.461 1 93.25 96 ALA B C 1
ATOM 2327 O O . ALA B 1 96 ? 10.156 -6.094 -11.227 1 93.25 96 ALA B O 1
ATOM 2328 N N . GLN B 1 97 ? 8.375 -5.203 -12.211 1 90.56 97 GLN B N 1
ATOM 2329 C CA . GLN B 1 97 ? 9.055 -4.008 -12.695 1 90.56 97 GLN B CA 1
ATOM 2330 C C . GLN B 1 97 ? 8.297 -2.742 -12.305 1 90.56 97 GLN B C 1
ATOM 2332 O O . GLN B 1 97 ? 7.07 -2.689 -12.406 1 90.56 97 GLN B O 1
ATOM 2337 N N . PHE B 1 98 ? 9.086 -1.766 -11.891 1 90 98 PHE B N 1
ATOM 2338 C CA . PHE B 1 98 ? 8.5 -0.542 -11.359 1 90 98 PHE B CA 1
ATOM 2339 C C . PHE B 1 98 ? 8.766 0.635 -12.297 1 90 98 PHE B C 1
ATOM 2341 O O . PHE B 1 98 ? 9.922 0.936 -12.602 1 90 98 PHE B O 1
ATOM 2348 N N . GLY B 1 99 ? 7.652 1.232 -12.617 1 84.06 99 GLY B N 1
ATOM 2349 C CA . GLY B 1 99 ? 7.754 2.379 -13.508 1 84.06 99 GLY B CA 1
ATOM 2350 C C . GLY B 1 99 ? 7.785 3.705 -12.773 1 84.06 99 GLY B C 1
ATOM 2351 O O . GLY B 1 99 ? 7.801 3.734 -11.539 1 84.06 99 GLY B O 1
ATOM 2352 N N . GLN B 1 100 ? 7.73 4.766 -13.477 1 81.12 100 GLN B N 1
ATOM 2353 C CA . GLN B 1 100 ? 7.961 6.113 -12.961 1 81.12 100 GLN B CA 1
ATOM 2354 C C . GLN B 1 100 ? 6.859 6.523 -11.984 1 81.12 100 GLN B C 1
ATOM 2356 O O . GLN B 1 100 ? 7.098 7.312 -11.07 1 81.12 100 GLN B O 1
ATOM 2361 N N . TYR B 1 101 ? 5.684 5.98 -12.109 1 80.5 101 TYR B N 1
ATOM 2362 C CA . TYR B 1 101 ? 4.574 6.41 -11.266 1 80.5 101 TYR B CA 1
ATOM 2363 C C . TYR B 1 101 ? 4.559 5.641 -9.953 1 80.5 101 TYR B C 1
ATOM 2365 O O . TYR B 1 101 ? 3.721 5.898 -9.078 1 80.5 101 TYR B O 1
ATOM 2373 N N . SER B 1 102 ? 5.508 4.73 -9.797 1 85.62 102 SER B N 1
ATOM 2374 C CA . SER B 1 102 ? 5.633 4.016 -8.531 1 85.62 102 SER B CA 1
ATOM 2375 C C . SER B 1 102 ? 6.594 4.727 -7.582 1 85.62 102 SER B C 1
ATOM 2377 O O . SER B 1 102 ? 6.922 4.203 -6.512 1 85.62 102 SER B O 1
ATOM 2379 N N . GLN B 1 103 ? 6.984 5.906 -7.953 1 83.19 103 GLN B N 1
ATOM 2380 C CA . GLN B 1 103 ? 8.086 6.562 -7.258 1 83.19 103 GLN B CA 1
ATOM 2381 C C . GLN B 1 103 ? 7.594 7.293 -6.012 1 83.19 103 GLN B C 1
ATOM 2383 O O . GLN B 1 103 ? 6.445 7.742 -5.965 1 83.19 103 GLN B O 1
ATOM 2388 N N . SER B 1 104 ? 8.516 7.316 -5.109 1 80.25 104 SER B N 1
ATOM 2389 C CA . SER B 1 104 ? 8.391 8.25 -3.99 1 80.25 104 SER B CA 1
ATOM 2390 C C . SER B 1 104 ? 8.969 9.617 -4.34 1 80.25 104 SER B C 1
ATOM 2392 O O . SER B 1 104 ? 9.414 9.836 -5.469 1 80.25 104 SER B O 1
ATOM 2394 N N . ALA B 1 105 ? 8.922 10.492 -3.422 1 65.69 105 ALA B N 1
ATOM 2395 C CA . ALA B 1 105 ? 9.438 11.844 -3.645 1 65.69 105 ALA B CA 1
ATOM 2396 C C . ALA B 1 105 ? 10.93 11.82 -3.928 1 65.69 105 ALA B C 1
ATOM 2398 O O . ALA B 1 105 ? 11.469 12.75 -4.535 1 65.69 105 ALA B O 1
ATOM 2399 N N . SER B 1 106 ? 11.617 10.68 -3.684 1 67.25 106 SER B N 1
ATOM 2400 C CA . SER B 1 106 ? 13.07 10.641 -3.754 1 67.25 106 SER B CA 1
ATOM 2401 C C . SER B 1 106 ? 13.547 9.844 -4.961 1 67.25 106 SER B C 1
ATOM 2403 O O . SER B 1 106 ? 14.75 9.609 -5.121 1 67.25 106 SER B O 1
ATOM 2405 N N . GLY B 1 107 ? 12.648 9.383 -5.785 1 73.75 107 GLY B N 1
ATOM 2406 C CA . GLY B 1 107 ? 13.062 8.656 -6.977 1 73.75 107 GLY B CA 1
ATOM 2407 C C . GLY B 1 107 ? 13.227 7.168 -6.742 1 73.75 107 GLY B C 1
ATOM 2408 O O . GLY B 1 107 ? 13.82 6.469 -7.562 1 73.75 107 GLY B O 1
ATOM 2409 N N . VAL B 1 108 ? 12.93 6.824 -5.609 1 88.31 108 VAL B N 1
ATOM 2410 C CA . VAL B 1 108 ? 12.93 5.395 -5.305 1 88.31 108 VAL B CA 1
ATOM 2411 C C . VAL B 1 108 ? 11.5 4.863 -5.32 1 88.31 108 VAL B C 1
ATOM 2413 O O . VAL B 1 108 ? 10.539 5.645 -5.324 1 88.31 108 VAL B O 1
ATOM 2416 N N . VAL B 1 109 ? 11.422 3.588 -5.438 1 92.31 109 VAL B N 1
ATOM 2417 C CA . VAL B 1 109 ? 10.086 3.002 -5.414 1 92.31 109 VAL B CA 1
ATOM 2418 C C . VAL B 1 109 ? 9.414 3.301 -4.074 1 92.31 109 VAL B C 1
ATOM 2420 O O . VAL B 1 109 ? 10.023 3.133 -3.016 1 92.31 109 VAL B O 1
ATOM 2423 N N . HIS B 1 110 ? 8.234 3.791 -4.141 1 92.56 110 HIS B N 1
ATOM 2424 C CA . HIS B 1 110 ? 7.453 4.105 -2.949 1 92.56 110 HIS B CA 1
ATOM 2425 C C . HIS B 1 110 ? 7.141 2.846 -2.15 1 92.56 110 HIS B C 1
ATOM 2427 O O . HIS B 1 110 ? 6.727 1.832 -2.717 1 92.56 110 HIS B O 1
ATOM 2433 N N . THR B 1 111 ? 7.305 2.857 -0.854 1 95.38 111 THR B N 1
ATOM 2434 C CA . THR B 1 111 ? 7.043 1.697 -0.01 1 95.38 111 THR B CA 1
ATOM 2435 C C . THR B 1 111 ? 5.566 1.312 -0.065 1 95.38 111 THR B C 1
ATOM 2437 O O . THR B 1 111 ? 5.211 0.152 0.155 1 95.38 111 THR B O 1
ATOM 2440 N N . GLY B 1 112 ? 4.699 2.242 -0.363 1 94.19 112 GLY B N 1
ATOM 2441 C CA . GLY B 1 112 ? 3.303 1.923 -0.608 1 94.19 112 GLY B CA 1
ATOM 2442 C C . GLY B 1 112 ? 3.104 0.969 -1.771 1 94.19 112 GLY B C 1
ATOM 2443 O O . GLY B 1 112 ? 2.207 0.123 -1.74 1 94.19 112 GLY B O 1
ATOM 2444 N N . ALA B 1 113 ? 3.869 1.141 -2.787 1 92.5 113 ALA B N 1
ATOM 2445 C CA . ALA B 1 113 ? 3.809 0.231 -3.93 1 92.5 113 ALA B CA 1
ATOM 2446 C C . ALA B 1 113 ? 4.25 -1.176 -3.533 1 92.5 113 ALA B C 1
ATOM 2448 O O . ALA B 1 113 ? 3.598 -2.16 -3.891 1 92.5 113 ALA B O 1
ATOM 2449 N N . LEU B 1 114 ? 5.316 -1.267 -2.777 1 96.62 114 LEU B N 1
ATOM 2450 C CA . LEU B 1 114 ? 5.773 -2.562 -2.289 1 96.62 114 LEU B CA 1
ATOM 2451 C C . LEU B 1 114 ? 4.715 -3.219 -1.411 1 96.62 114 LEU B C 1
ATOM 2453 O O . LEU B 1 114 ? 4.465 -4.422 -1.524 1 96.62 114 LEU B O 1
ATOM 2457 N N . SER B 1 115 ? 4.117 -2.428 -0.558 1 97.38 115 SER B N 1
ATOM 2458 C CA . SER B 1 115 ? 3.066 -2.934 0.319 1 97.38 115 SER B CA 1
ATOM 2459 C C . SER B 1 115 ? 1.887 -3.473 -0.484 1 97.38 115 SER B C 1
ATOM 2461 O O . SER B 1 115 ? 1.308 -4.504 -0.133 1 97.38 115 SER B O 1
ATOM 2463 N N . THR B 1 116 ? 1.558 -2.768 -1.489 1 94.25 116 THR B N 1
ATOM 2464 C CA . THR B 1 116 ? 0.446 -3.176 -2.34 1 94.25 116 THR B CA 1
ATOM 2465 C C . THR B 1 116 ? 0.739 -4.52 -3.006 1 94.25 116 THR B C 1
ATOM 2467 O O . THR B 1 116 ? -0.135 -5.383 -3.08 1 94.25 116 THR B O 1
ATOM 2470 N N . ILE B 1 117 ? 1.921 -4.688 -3.496 1 94.38 117 ILE B N 1
ATOM 2471 C CA . ILE B 1 117 ? 2.303 -5.945 -4.129 1 94.38 117 ILE B CA 1
ATOM 2472 C C . ILE B 1 117 ? 2.23 -7.082 -3.111 1 94.38 117 ILE B C 1
ATOM 2474 O O . ILE B 1 117 ? 1.679 -8.148 -3.398 1 94.38 117 ILE B O 1
ATOM 2478 N N . ILE B 1 118 ? 2.744 -6.848 -1.934 1 97.94 118 ILE B N 1
ATOM 2479 C CA . ILE B 1 118 ? 2.738 -7.871 -0.894 1 97.94 118 ILE B CA 1
ATOM 2480 C C . ILE B 1 118 ? 1.298 -8.234 -0.541 1 97.94 118 ILE B C 1
ATOM 2482 O O . ILE B 1 118 ? 0.955 -9.422 -0.46 1 97.94 118 ILE B O 1
ATOM 2486 N N . ASP B 1 119 ? 0.48 -7.297 -0.362 1 96.81 119 ASP B N 1
ATOM 2487 C CA . ASP B 1 119 ? -0.934 -7.504 -0.064 1 96.81 119 ASP B CA 1
ATOM 2488 C C . ASP B 1 119 ? -1.618 -8.305 -1.173 1 96.81 119 ASP B C 1
ATOM 2490 O O . ASP B 1 119 ? -2.27 -9.312 -0.906 1 96.81 119 ASP B O 1
ATOM 2494 N N . THR B 1 120 ? -1.452 -7.875 -2.371 1 92.25 120 THR B N 1
ATOM 2495 C CA . THR B 1 120 ? -2.168 -8.43 -3.512 1 92.25 120 THR B CA 1
ATOM 2496 C C . THR B 1 120 ? -1.715 -9.867 -3.785 1 92.25 120 THR B C 1
ATOM 2498 O O . THR B 1 120 ? -2.543 -10.766 -3.949 1 92.25 120 THR B O 1
ATOM 2501 N N . VAL B 1 121 ? -0.417 -10.094 -3.83 1 94.19 121 VAL B N 1
ATOM 2502 C CA . VAL B 1 121 ? 0.115 -11.414 -4.148 1 94.19 121 VAL B CA 1
ATOM 2503 C C . VAL B 1 121 ? -0.254 -12.398 -3.041 1 94.19 121 VAL B C 1
ATOM 2505 O O . VAL B 1 121 ? -0.649 -13.539 -3.316 1 94.19 121 VAL B O 1
ATOM 2508 N N . SER B 1 122 ? -0.142 -11.969 -1.776 1 96.88 122 SER B N 1
ATOM 2509 C CA . SER B 1 122 ? -0.557 -12.82 -0.664 1 96.88 122 SER B CA 1
ATOM 2510 C C . SER B 1 122 ? -2.039 -13.164 -0.758 1 96.88 122 SER B C 1
ATOM 2512 O O . SER B 1 122 ? -2.428 -14.312 -0.521 1 96.88 122 SER B O 1
ATOM 2514 N N . GLY B 1 123 ? -2.811 -12.148 -1.064 1 93.38 123 GLY B N 1
ATOM 2515 C CA . GLY B 1 123 ? -4.238 -12.375 -1.223 1 93.38 123 GLY B CA 1
ATOM 2516 C C . GLY B 1 123 ? -4.566 -13.352 -2.336 1 93.38 123 GLY B C 1
ATOM 2517 O O . GLY B 1 123 ? -5.445 -14.203 -2.18 1 93.38 123 GLY B O 1
ATOM 2518 N N . ILE B 1 124 ? -3.9 -13.203 -3.428 1 90.31 124 ILE B N 1
ATOM 2519 C CA . ILE B 1 124 ? -4.105 -14.109 -4.551 1 90.31 124 ILE B CA 1
ATOM 2520 C C . ILE B 1 124 ? -3.748 -15.539 -4.133 1 90.31 124 ILE B C 1
ATOM 2522 O O . ILE B 1 124 ? -4.52 -16.469 -4.367 1 90.31 124 ILE B O 1
ATOM 2526 N N . LEU B 1 125 ? -2.625 -15.703 -3.51 1 94.38 125 LEU B N 1
ATOM 2527 C CA . LEU B 1 125 ? -2.178 -17.031 -3.105 1 94.38 125 LEU B CA 1
ATOM 2528 C C . LEU B 1 125 ? -3.201 -17.688 -2.188 1 94.38 125 LEU B C 1
ATOM 2530 O O . LEU B 1 125 ? -3.641 -18.812 -2.447 1 94.38 125 LEU B O 1
ATOM 2534 N N . ILE B 1 126 ? -3.564 -16.984 -1.107 1 93.94 126 ILE B N 1
ATOM 2535 C CA . ILE B 1 126 ? -4.426 -17.625 -0.111 1 93.94 126 ILE B CA 1
ATOM 2536 C C . ILE B 1 126 ? -5.797 -17.906 -0.719 1 93.94 126 ILE B C 1
ATOM 2538 O O . ILE B 1 126 ? -6.41 -18.938 -0.424 1 93.94 126 ILE B O 1
ATOM 2542 N N . ASN B 1 127 ? -6.227 -17.109 -1.63 1 88.19 127 ASN B N 1
ATOM 2543 C CA . ASN B 1 127 ? -7.566 -17.297 -2.174 1 88.19 127 ASN B CA 1
ATOM 2544 C C . ASN B 1 127 ? -7.582 -18.328 -3.291 1 88.19 127 ASN B C 1
ATOM 2546 O O . ASN B 1 127 ? -8.648 -18.719 -3.762 1 88.19 127 ASN B O 1
ATOM 2550 N N . LEU B 1 128 ? -6.449 -18.703 -3.744 1 86.94 128 LEU B N 1
ATOM 2551 C CA . LEU B 1 128 ? -6.367 -19.859 -4.609 1 86.94 128 LEU B CA 1
ATOM 2552 C C . LEU B 1 128 ? -6.566 -21.156 -3.812 1 86.94 128 LEU B C 1
ATOM 2554 O O . LEU B 1 128 ? -6.863 -22.203 -4.383 1 86.94 128 LEU B O 1
ATOM 2558 N N . VAL B 1 129 ? -6.379 -21.016 -2.508 1 88.12 129 VAL B N 1
ATOM 2559 C CA . VAL B 1 129 ? -6.469 -22.188 -1.634 1 88.12 129 VAL B CA 1
ATOM 2560 C C . VAL B 1 129 ? -7.793 -22.156 -0.874 1 88.12 129 VAL B C 1
ATOM 2562 O O . VAL B 1 129 ? -8.461 -23.188 -0.743 1 88.12 129 VAL B O 1
ATOM 2565 N N . CYS B 1 130 ? -8.211 -20.969 -0.396 1 87.06 130 CYS B N 1
ATOM 2566 C CA . CYS B 1 130 ? -9.445 -20.797 0.358 1 87.06 130 CYS B CA 1
ATOM 2567 C C . CYS B 1 130 ? -9.914 -19.344 0.323 1 87.06 130 CYS B C 1
ATOM 2569 O O . CYS B 1 130 ? -9.156 -18.453 -0.05 1 87.06 130 CYS B O 1
ATOM 2571 N N . VAL B 1 131 ? -11.188 -19.172 0.678 1 87.25 131 VAL B N 1
ATOM 2572 C CA . VAL B 1 131 ? -11.719 -17.828 0.821 1 87.25 131 VAL B CA 1
ATOM 2573 C C . VAL B 1 131 ? -11.273 -17.234 2.154 1 87.25 131 VAL B C 1
ATOM 2575 O O . VAL B 1 131 ? -11.5 -17.828 3.211 1 87.25 131 VAL B O 1
ATOM 2578 N N . ALA B 1 132 ? -10.625 -16.156 2.062 1 92.44 132 ALA B N 1
ATOM 2579 C CA . ALA B 1 132 ? -10.148 -15.516 3.287 1 92.44 132 ALA B CA 1
ATOM 2580 C C . ALA B 1 132 ? -10.047 -14 3.117 1 92.44 132 ALA B C 1
ATOM 2582 O O . ALA B 1 132 ? -10 -13.5 1.991 1 92.44 132 ALA B O 1
ATOM 2583 N N . VAL B 1 133 ? -10.086 -13.289 4.234 1 93 133 VAL B N 1
ATOM 2584 C CA . VAL B 1 133 ? -9.945 -11.836 4.227 1 93 133 VAL B CA 1
ATOM 2585 C C . VAL B 1 133 ? -8.742 -11.43 5.07 1 93 133 VAL B C 1
ATOM 2587 O O . VAL B 1 133 ? -8.453 -12.055 6.094 1 93 133 VAL B O 1
ATOM 2590 N N . THR B 1 134 ? -8.031 -10.445 4.586 1 96 134 THR B N 1
ATOM 2591 C CA . THR B 1 134 ? -6.844 -9.992 5.305 1 96 134 THR B CA 1
ATOM 2592 C C . THR B 1 134 ? -7.227 -9.281 6.598 1 96 134 THR B C 1
ATOM 2594 O O . THR B 1 134 ? -8.102 -8.406 6.594 1 96 134 THR B O 1
ATOM 2597 N N . ILE B 1 135 ? -6.562 -9.617 7.672 1 97.94 135 ILE B N 1
ATOM 2598 C CA . ILE B 1 135 ? -6.879 -8.953 8.93 1 97.94 135 ILE B CA 1
ATOM 2599 C C . ILE B 1 135 ? -5.668 -8.148 9.406 1 97.94 135 ILE B C 1
ATOM 2601 O O . ILE B 1 135 ? -5.809 -7.219 10.203 1 97.94 135 ILE B O 1
ATOM 2605 N N . SER B 1 136 ? -4.457 -8.539 8.945 1 98.81 136 SER B N 1
ATOM 2606 C CA . SER B 1 136 ? -3.299 -7.719 9.289 1 98.81 136 SER B CA 1
ATOM 2607 C C . SER B 1 136 ? -2.158 -7.934 8.297 1 98.81 136 SER B C 1
ATOM 2609 O O . SER B 1 136 ? -2.125 -8.945 7.594 1 98.81 136 SER B O 1
ATOM 2611 N N . MET B 1 137 ? -1.271 -7 8.266 1 98.81 137 MET B N 1
ATOM 2612 C CA . MET B 1 137 ? -0.071 -7.051 7.438 1 98.81 137 MET B CA 1
ATOM 2613 C C . MET B 1 137 ? 1.099 -6.359 8.133 1 98.81 137 MET B C 1
ATOM 2615 O O . MET B 1 137 ? 0.937 -5.277 8.695 1 98.81 137 MET B O 1
ATOM 2619 N N . SER B 1 138 ? 2.236 -7.008 8.133 1 98.88 138 SER B N 1
ATOM 2620 C CA . SER B 1 138 ? 3.484 -6.465 8.656 1 98.88 138 SER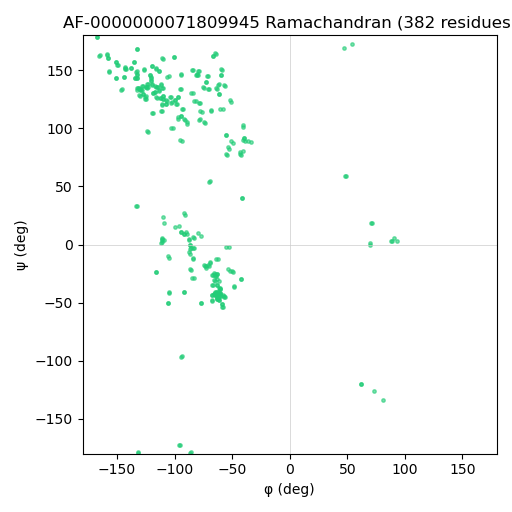 B CA 1
ATOM 2621 C C . SER B 1 138 ? 4.605 -6.566 7.629 1 98.88 138 SER B C 1
ATOM 2623 O O . SER B 1 138 ? 4.848 -7.637 7.066 1 98.88 138 SER B O 1
ATOM 2625 N N . ILE B 1 139 ? 5.254 -5.445 7.434 1 98.88 139 ILE B N 1
ATOM 2626 C CA . ILE B 1 139 ? 6.309 -5.414 6.426 1 98.88 139 ILE B CA 1
ATOM 2627 C C . ILE B 1 139 ? 7.566 -4.773 7.012 1 98.88 139 ILE B C 1
ATOM 2629 O O . ILE B 1 139 ? 7.484 -3.766 7.719 1 98.88 139 ILE B O 1
ATOM 2633 N N . ARG B 1 140 ? 8.656 -5.387 6.77 1 98.88 140 ARG B N 1
ATOM 2634 C CA . ARG B 1 140 ? 9.969 -4.781 6.984 1 98.88 140 ARG B CA 1
ATOM 2635 C C . ARG B 1 140 ? 10.594 -4.344 5.664 1 98.88 140 ARG B C 1
ATOM 2637 O O . ARG B 1 140 ? 10.688 -5.141 4.727 1 98.88 140 ARG B O 1
ATOM 2644 N N . TYR B 1 141 ? 10.984 -3.121 5.625 1 98.44 141 TYR B N 1
ATOM 2645 C CA . TYR B 1 141 ? 11.688 -2.58 4.473 1 98.44 141 TYR B CA 1
ATOM 2646 C C . TYR B 1 141 ? 13.195 -2.561 4.711 1 98.44 141 TYR B C 1
ATOM 2648 O O . TYR B 1 141 ? 13.68 -1.866 5.609 1 98.44 141 TYR B O 1
ATOM 2656 N N . LYS B 1 142 ? 13.922 -3.25 3.852 1 98.25 142 LYS B N 1
ATOM 2657 C CA . LYS B 1 142 ? 15.32 -3.553 4.172 1 98.25 142 LYS B CA 1
ATOM 2658 C C . LYS B 1 142 ? 16.266 -2.689 3.352 1 98.25 142 LYS B C 1
ATOM 2660 O O . LYS B 1 142 ? 17.203 -2.092 3.898 1 98.25 142 LYS B O 1
ATOM 2665 N N . GLN B 1 143 ? 16.078 -2.639 2.082 1 96.94 143 GLN B N 1
ATOM 2666 C CA . GLN B 1 143 ? 16.906 -1.835 1.194 1 96.94 143 GLN B CA 1
ATOM 2667 C C . GLN B 1 143 ? 16.062 -1.062 0.191 1 96.94 143 GLN B C 1
ATOM 2669 O O . GLN B 1 143 ? 14.93 -1.456 -0.107 1 96.94 143 GLN B O 1
ATOM 2674 N N . ILE B 1 144 ? 16.641 -0.005 -0.303 1 93.88 144 ILE B N 1
ATOM 2675 C CA . ILE B 1 144 ? 15.938 0.839 -1.264 1 93.88 144 ILE B CA 1
ATOM 2676 C C . ILE B 1 144 ? 15.852 0.127 -2.611 1 93.88 144 ILE B C 1
ATOM 2678 O O . ILE B 1 144 ? 16.781 -0.59 -3 1 93.88 144 ILE B O 1
ATOM 2682 N N . LEU B 1 145 ? 14.75 0.227 -3.264 1 94.75 145 LEU B N 1
ATOM 2683 C CA . LEU B 1 145 ? 14.523 -0.234 -4.629 1 94.75 145 LEU B CA 1
ATOM 2684 C C . LEU B 1 145 ? 14.414 0.945 -5.59 1 94.75 145 LEU B C 1
ATOM 2686 O O . LEU B 1 145 ? 13.57 1.823 -5.406 1 94.75 145 LEU B O 1
ATOM 2690 N N . LEU B 1 146 ? 15.281 0.984 -6.586 1 89.5 146 LEU B N 1
ATOM 2691 C CA . LEU B 1 146 ? 15.297 2.096 -7.527 1 89.5 146 LEU B CA 1
ATOM 2692 C C . LEU B 1 146 ? 14.195 1.946 -8.57 1 89.5 146 LEU B C 1
ATOM 2694 O O . LEU B 1 146 ? 13.82 0.827 -8.922 1 89.5 146 LEU B O 1
ATOM 2698 N N . ILE B 1 147 ? 13.734 3.061 -9.008 1 85.06 147 ILE B N 1
ATOM 2699 C CA . ILE B 1 147 ? 12.789 3.049 -10.117 1 85.06 147 ILE B CA 1
ATOM 2700 C C . ILE B 1 147 ? 13.43 2.389 -11.336 1 85.06 147 ILE B C 1
ATOM 2702 O O . ILE B 1 147 ? 14.633 2.529 -11.57 1 85.06 147 ILE B O 1
ATOM 2706 N N . GLU B 1 148 ? 12.633 1.689 -12.117 1 81.94 148 GLU B N 1
ATOM 2707 C CA . GLU B 1 148 ? 13.008 0.974 -13.336 1 81.94 148 GLU B CA 1
ATOM 2708 C C . GLU B 1 148 ? 13.867 -0.245 -13.016 1 81.94 148 GLU B C 1
ATOM 2710 O O . GLU B 1 148 ? 14.398 -0.896 -13.922 1 81.94 148 GLU B O 1
ATOM 2715 N N . GLU B 1 149 ? 14.109 -0.43 -11.75 1 87.56 149 GLU B N 1
ATOM 2716 C CA . GLU B 1 149 ? 14.758 -1.678 -11.352 1 87.56 149 GLU B CA 1
ATOM 2717 C C . GLU B 1 149 ? 13.75 -2.818 -11.273 1 87.56 149 GLU B C 1
ATOM 2719 O O . GLU B 1 149 ? 12.57 -2.596 -10.984 1 87.56 149 GLU B O 1
ATOM 2724 N N . SER B 1 150 ? 14.281 -4.004 -11.641 1 92.62 150 SER B N 1
ATOM 2725 C CA . SER B 1 150 ? 13.453 -5.199 -11.523 1 92.62 150 SER B CA 1
ATOM 2726 C C . SER B 1 150 ? 13.695 -5.91 -10.195 1 92.62 150 SER B C 1
ATOM 2728 O O . SER B 1 150 ? 14.797 -5.863 -9.648 1 92.62 150 SER B O 1
ATOM 2730 N N . ALA B 1 151 ? 12.602 -6.48 -9.719 1 96.81 151 ALA B N 1
ATOM 2731 C CA . ALA B 1 151 ? 12.672 -7.285 -8.5 1 96.81 151 ALA B CA 1
ATOM 2732 C C . ALA B 1 151 ? 11.938 -8.609 -8.68 1 96.81 151 ALA B C 1
ATOM 2734 O O . ALA B 1 151 ? 11.039 -8.727 -9.508 1 96.81 151 ALA B O 1
ATOM 2735 N N . GLN B 1 152 ? 12.391 -9.609 -8.016 1 97.94 152 GLN B N 1
ATOM 2736 C CA . GLN B 1 152 ? 11.641 -10.859 -7.961 1 97.94 152 GLN B CA 1
ATOM 2737 C C . GLN B 1 152 ? 11.086 -11.109 -6.562 1 97.94 152 GLN B C 1
ATOM 2739 O O . GLN B 1 152 ? 11.523 -10.484 -5.594 1 97.94 152 GLN B O 1
ATOM 2744 N N . PHE B 1 153 ? 10.086 -11.969 -6.496 1 98.06 153 PHE B N 1
ATOM 2745 C CA . PHE B 1 153 ? 9.492 -12.219 -5.184 1 98.06 153 PHE B CA 1
ATOM 2746 C C . PHE B 1 153 ? 9.094 -13.68 -5.043 1 98.06 153 PHE B C 1
ATOM 2748 O O . PHE B 1 153 ? 8.914 -14.383 -6.043 1 98.06 153 PHE B O 1
ATOM 2755 N N . ASN B 1 154 ? 9.094 -14.148 -3.854 1 98.5 154 ASN B N 1
ATOM 2756 C CA . ASN B 1 154 ? 8.625 -15.453 -3.395 1 98.5 154 ASN B CA 1
ATOM 2757 C C . ASN B 1 154 ? 7.594 -15.32 -2.275 1 98.5 154 ASN B C 1
ATOM 2759 O O . ASN B 1 154 ? 7.836 -14.625 -1.286 1 98.5 154 ASN B O 1
ATOM 2763 N N . CYS B 1 155 ? 6.48 -15.898 -2.445 1 98.69 155 CYS B N 1
ATOM 2764 C CA . CYS B 1 155 ? 5.352 -15.844 -1.523 1 98.69 155 CYS B CA 1
ATOM 2765 C C . CYS B 1 155 ? 4.84 -17.234 -1.203 1 98.69 155 CYS B C 1
ATOM 2767 O O . CYS B 1 155 ? 4.652 -18.062 -2.105 1 98.69 155 CYS B O 1
ATOM 2769 N N . TRP B 1 156 ? 4.617 -17.516 0.134 1 98.69 156 TRP B N 1
ATOM 2770 C CA . TRP B 1 156 ? 4.191 -18.859 0.493 1 98.69 156 TRP B CA 1
ATOM 2771 C C . TRP B 1 156 ? 3.309 -18.844 1.738 1 98.69 156 TRP B C 1
ATOM 2773 O O . TRP B 1 156 ? 3.371 -17.906 2.535 1 98.69 156 TRP B O 1
ATOM 2783 N N . ILE B 1 157 ? 2.477 -19.828 1.854 1 98.31 157 ILE B N 1
ATOM 2784 C CA . ILE B 1 157 ? 1.716 -20.031 3.082 1 98.31 157 ILE B CA 1
ATOM 2785 C C . ILE B 1 157 ? 2.613 -20.641 4.152 1 98.31 157 ILE B C 1
ATOM 2787 O O . ILE B 1 157 ? 3.043 -21.797 4.023 1 98.31 157 ILE B O 1
ATOM 2791 N N . GLU B 1 158 ? 2.84 -19.875 5.191 1 98.44 158 GLU B N 1
ATOM 2792 C CA . GLU B 1 158 ? 3.746 -20.312 6.246 1 98.44 158 GLU B CA 1
ATOM 2793 C C . GLU B 1 158 ? 3.072 -21.328 7.156 1 98.44 158 GLU B C 1
ATOM 2795 O O . GLU B 1 158 ? 3.658 -22.375 7.477 1 98.44 158 GLU B O 1
ATOM 2800 N N . ARG B 1 159 ? 1.871 -20.953 7.617 1 97 159 ARG B N 1
ATOM 2801 C CA . ARG B 1 159 ? 1.122 -21.844 8.5 1 97 159 ARG B CA 1
ATOM 2802 C C . ARG B 1 159 ? -0.333 -21.406 8.609 1 97 159 ARG B C 1
ATOM 2804 O O . ARG B 1 159 ? -0.674 -20.266 8.266 1 97 159 ARG B O 1
ATOM 2811 N N . THR B 1 160 ? -1.068 -22.359 9.086 1 95.06 160 THR B N 1
ATOM 2812 C CA . THR B 1 160 ? -2.453 -22.094 9.461 1 95.06 160 THR B CA 1
ATOM 2813 C C . THR B 1 160 ? -2.672 -22.359 10.945 1 95.06 160 THR B C 1
ATOM 2815 O O . THR B 1 160 ? -2.164 -23.344 11.484 1 95.06 160 THR B O 1
ATOM 2818 N N . GLU B 1 161 ? -3.26 -21.406 11.555 1 95.62 161 GLU B N 1
ATOM 2819 C CA . GLU B 1 161 ? -3.6 -21.484 12.977 1 95.62 161 GLU B CA 1
ATOM 2820 C C . GLU B 1 161 ? -5.09 -21.266 13.203 1 95.62 161 GLU B C 1
ATOM 2822 O O . GLU B 1 161 ? -5.531 -20.125 13.367 1 95.62 161 GLU B O 1
ATOM 2827 N N . GLY B 1 162 ? -5.816 -22.438 13.312 1 94.44 162 GLY B N 1
ATOM 2828 C CA . GLY B 1 162 ? -7.262 -22.281 13.383 1 94.44 162 GLY B CA 1
ATOM 2829 C C . GLY B 1 162 ? -7.855 -21.641 12.141 1 94.44 162 GLY B C 1
ATOM 2830 O O . GLY B 1 162 ? -7.68 -22.156 11.031 1 94.44 162 GLY B O 1
ATOM 2831 N N . ARG B 1 163 ? -8.477 -20.547 12.344 1 96.19 163 ARG B N 1
ATOM 2832 C CA . ARG B 1 163 ? -9.125 -19.875 11.227 1 96.19 163 ARG B CA 1
ATOM 2833 C C . ARG B 1 163 ? -8.203 -18.812 10.617 1 96.19 163 ARG B C 1
ATOM 2835 O O . ARG B 1 163 ? -8.648 -17.984 9.812 1 96.19 163 ARG B O 1
ATOM 2842 N N . LYS B 1 164 ? -7.027 -18.859 11.039 1 97.38 164 LYS B N 1
ATOM 2843 C CA . LYS B 1 164 ? -6.094 -17.875 10.5 1 97.38 164 LYS B CA 1
ATOM 2844 C C . LYS B 1 164 ? -5.035 -18.531 9.633 1 97.38 164 LYS B C 1
ATOM 2846 O O . LYS B 1 164 ? -4.535 -19.609 9.969 1 97.38 164 LYS B O 1
ATOM 2851 N N . ALA B 1 165 ? -4.754 -17.969 8.578 1 98.06 165 ALA B N 1
ATOM 2852 C CA . ALA B 1 165 ? -3.631 -18.359 7.73 1 98.06 165 ALA B CA 1
ATOM 2853 C C . ALA B 1 165 ? -2.564 -17.281 7.688 1 98.06 165 ALA B C 1
ATOM 2855 O O . ALA B 1 165 ? -2.881 -16.094 7.535 1 98.06 165 ALA B O 1
ATOM 2856 N N . ILE B 1 166 ? -1.325 -17.703 7.887 1 98.75 166 ILE B N 1
ATOM 2857 C CA . ILE B 1 166 ? -0.197 -16.781 7.828 1 98.75 166 ILE B CA 1
ATOM 2858 C C . ILE B 1 166 ? 0.533 -16.938 6.496 1 98.75 166 ILE B C 1
ATOM 2860 O O . ILE B 1 166 ? 0.973 -18.047 6.152 1 98.75 166 ILE B O 1
ATOM 2864 N N . VAL B 1 167 ? 0.646 -15.867 5.738 1 98.81 167 VAL B N 1
ATOM 2865 C CA . VAL B 1 167 ? 1.325 -15.852 4.445 1 98.81 167 VAL B CA 1
ATOM 2866 C C . VAL B 1 167 ? 2.559 -14.953 4.523 1 98.81 167 VAL B C 1
ATOM 2868 O O . VAL B 1 167 ? 2.494 -13.844 5.059 1 98.81 167 VAL B O 1
ATOM 2871 N N . LYS B 1 168 ? 3.648 -15.414 3.992 1 98.94 168 LYS B N 1
ATOM 2872 C CA . LYS B 1 168 ? 4.891 -14.648 3.984 1 98.94 168 LYS B CA 1
ATOM 2873 C C . LYS B 1 168 ? 5.363 -14.391 2.557 1 98.94 168 LYS B C 1
ATOM 2875 O O . LYS B 1 168 ? 5.043 -15.148 1.642 1 98.94 168 LYS B O 1
ATOM 2880 N N . MET B 1 169 ? 6.105 -13.32 2.422 1 98.81 169 MET B N 1
ATOM 2881 C CA . MET B 1 169 ? 6.668 -12.969 1.122 1 98.81 169 MET B CA 1
ATOM 2882 C C . MET B 1 169 ? 7.977 -12.203 1.285 1 98.81 169 MET B C 1
ATOM 2884 O O . MET B 1 169 ? 8.125 -11.414 2.219 1 98.81 169 MET B O 1
ATOM 2888 N N . VAL B 1 170 ? 8.875 -12.477 0.386 1 98.88 170 VAL B N 1
ATOM 2889 C CA . VAL B 1 170 ? 10.125 -11.727 0.306 1 98.88 170 VAL B CA 1
ATOM 2890 C C . VAL B 1 170 ? 10.297 -11.156 -1.102 1 98.88 170 VAL B C 1
ATOM 2892 O O . VAL B 1 170 ? 10 -11.828 -2.09 1 98.88 170 VAL B O 1
ATOM 2895 N N . ILE B 1 171 ? 10.695 -9.922 -1.209 1 98.75 171 ILE B N 1
ATOM 2896 C CA . ILE B 1 171 ? 11.039 -9.258 -2.461 1 98.75 171 ILE B CA 1
ATOM 2897 C C . ILE B 1 171 ? 12.539 -9 -2.516 1 98.75 171 ILE B C 1
ATOM 2899 O O . ILE B 1 171 ? 13.102 -8.352 -1.628 1 98.75 171 ILE B O 1
ATOM 2903 N N . THR B 1 172 ? 13.172 -9.461 -3.551 1 98.56 172 THR B N 1
ATOM 2904 C CA . THR B 1 172 ? 14.625 -9.359 -3.666 1 98.56 172 THR B CA 1
ATOM 2905 C C . THR B 1 172 ? 15.023 -8.844 -5.047 1 98.56 172 THR B C 1
ATOM 2907 O O . THR B 1 172 ? 14.188 -8.766 -5.949 1 98.56 172 THR B O 1
ATOM 2910 N N . SER B 1 173 ? 16.328 -8.5 -5.078 1 97.31 173 SER B N 1
ATOM 2911 C CA . SER B 1 173 ? 16.891 -8.234 -6.391 1 97.31 173 SER B CA 1
ATOM 2912 C C . SER B 1 173 ? 16.891 -9.492 -7.258 1 97.31 173 SER B C 1
ATOM 2914 O O . SER B 1 173 ? 16.719 -10.602 -6.75 1 97.31 173 SER B O 1
ATOM 2916 N N . ILE B 1 174 ? 17.078 -9.305 -8.508 1 95.12 174 ILE B N 1
ATOM 2917 C CA . ILE B 1 174 ? 16.984 -10.398 -9.469 1 95.12 174 ILE B CA 1
ATOM 2918 C C . ILE B 1 174 ? 18.062 -11.43 -9.18 1 95.12 174 ILE B C 1
ATOM 2920 O O . ILE B 1 174 ? 17.859 -12.633 -9.359 1 95.12 174 ILE B O 1
ATOM 2924 N N . ASP B 1 175 ? 19.172 -10.945 -8.742 1 92.38 175 ASP B N 1
ATOM 2925 C CA . ASP B 1 175 ? 20.281 -11.859 -8.43 1 92.38 175 ASP B CA 1
ATOM 2926 C C . ASP B 1 175 ? 20.156 -12.383 -7 1 92.38 175 ASP B C 1
ATOM 2928 O O . ASP B 1 175 ? 21.016 -13.141 -6.543 1 92.38 175 ASP B O 1
ATOM 2932 N N . LYS B 1 176 ? 19.219 -11.945 -6.258 1 90 176 LYS B N 1
ATOM 2933 C CA . LYS B 1 176 ? 18.906 -12.367 -4.898 1 90 176 LYS B CA 1
ATOM 2934 C C . LYS B 1 176 ? 19.953 -11.883 -3.91 1 90 176 LYS B C 1
ATOM 2936 O O . LYS B 1 176 ? 20.047 -12.391 -2.791 1 90 176 LYS B O 1
ATOM 2941 N N . GLY B 1 177 ? 20.719 -10.906 -4.305 1 93.81 177 GLY B N 1
ATOM 2942 C CA . GLY B 1 177 ? 21.766 -10.383 -3.438 1 93.81 177 GLY B CA 1
ATOM 2943 C C . GLY B 1 177 ? 21.266 -9.32 -2.482 1 93.81 177 GLY B C 1
ATOM 2944 O O . GLY B 1 177 ? 21.938 -9 -1.498 1 93.81 177 GLY B O 1
ATOM 2945 N N . ARG B 1 178 ? 20.219 -8.703 -2.775 1 97.44 178 ARG B N 1
ATOM 2946 C CA . ARG B 1 178 ? 19.609 -7.672 -1.943 1 97.44 178 ARG B CA 1
ATOM 2947 C C . ARG B 1 178 ? 18.156 -8.016 -1.609 1 97.44 178 ARG B C 1
ATOM 2949 O O . ARG B 1 178 ? 17.422 -8.516 -2.463 1 97.44 178 ARG B O 1
ATOM 2956 N N . THR B 1 179 ? 17.812 -7.84 -0.363 1 98.75 179 THR B N 1
ATOM 2957 C CA . THR B 1 179 ? 16.406 -7.926 0.056 1 98.75 179 THR B CA 1
ATOM 2958 C C . THR B 1 179 ? 15.805 -6.531 0.193 1 98.75 179 THR B C 1
ATOM 2960 O O . THR B 1 179 ? 16.328 -5.688 0.92 1 98.75 179 THR B O 1
ATOM 2963 N N . PHE B 1 180 ? 14.711 -6.309 -0.511 1 98.38 180 PHE B N 1
ATOM 2964 C CA . PHE B 1 180 ? 14.062 -5.008 -0.473 1 98.38 180 PHE B CA 1
ATOM 2965 C C . PHE B 1 180 ? 12.992 -4.969 0.609 1 98.38 180 PHE B C 1
ATOM 2967 O O . PHE B 1 180 ? 12.859 -3.971 1.324 1 98.38 180 PHE B O 1
ATOM 2974 N N . ALA B 1 181 ? 12.258 -6.012 0.749 1 98.75 181 ALA B N 1
ATOM 2975 C CA . ALA B 1 181 ? 11.172 -6.047 1.729 1 98.75 181 ALA B CA 1
ATOM 2976 C C . ALA B 1 181 ? 10.828 -7.48 2.115 1 98.75 181 ALA B C 1
ATOM 2978 O O . ALA B 1 181 ? 10.961 -8.398 1.301 1 98.75 181 ALA B O 1
ATOM 2979 N N . GLU B 1 182 ? 10.398 -7.664 3.35 1 98.94 182 GLU B N 1
ATOM 2980 C CA . GLU B 1 182 ? 9.82 -8.891 3.898 1 98.94 182 GLU B CA 1
ATOM 2981 C C . GLU B 1 182 ? 8.445 -8.617 4.516 1 98.94 182 GLU B C 1
ATOM 2983 O O . GLU B 1 182 ? 8.297 -7.715 5.34 1 98.94 182 GLU B O 1
ATOM 2988 N N . GLY B 1 183 ? 7.512 -9.398 4.078 1 98.88 183 GLY B N 1
ATOM 2989 C CA . GLY B 1 183 ? 6.156 -9.164 4.551 1 98.88 183 GLY B CA 1
ATOM 2990 C C . GLY B 1 183 ? 5.512 -10.406 5.148 1 98.88 183 GLY B C 1
ATOM 2991 O O . GLY B 1 183 ? 5.824 -11.523 4.746 1 98.88 183 GLY B O 1
ATOM 2992 N N . GLU B 1 184 ? 4.645 -10.188 6.066 1 98.94 184 GLU B N 1
ATOM 2993 C CA . GLU B 1 184 ? 3.742 -11.18 6.637 1 98.94 184 GLU B CA 1
ATOM 2994 C C . GLU B 1 184 ? 2.301 -10.68 6.652 1 98.94 184 GLU B C 1
ATOM 2996 O O . GLU B 1 184 ? 2.033 -9.562 7.105 1 98.94 184 GLU B O 1
ATOM 3001 N N . THR B 1 185 ? 1.454 -11.438 6.148 1 98.75 185 THR B N 1
ATOM 3002 C CA . THR B 1 185 ? 0.03 -11.125 6.188 1 98.75 185 THR B CA 1
ATOM 3003 C C . THR B 1 185 ? -0.747 -12.227 6.906 1 98.75 185 THR B C 1
ATOM 3005 O O . THR B 1 185 ? -0.395 -13.406 6.812 1 98.75 185 THR B O 1
ATOM 3008 N N . VAL B 1 186 ? -1.776 -11.797 7.605 1 98.81 186 VAL B N 1
ATOM 3009 C CA . VAL B 1 186 ? -2.65 -12.727 8.32 1 98.81 186 VAL B CA 1
ATOM 3010 C C . VAL B 1 186 ? -4.062 -12.656 7.738 1 98.81 186 VAL B C 1
ATOM 3012 O O . VAL B 1 186 ? -4.609 -11.562 7.555 1 98.81 186 VAL B O 1
ATOM 3015 N N . TRP B 1 187 ? -4.645 -13.789 7.543 1 97.75 187 TRP B N 1
ATOM 3016 C CA . TRP B 1 187 ? -5.926 -13.906 6.855 1 97.75 187 TRP B CA 1
ATOM 3017 C C . TRP B 1 187 ? -6.926 -14.695 7.695 1 97.75 187 TRP B C 1
ATOM 3019 O O . TRP B 1 187 ? -6.59 -15.742 8.25 1 97.75 187 TRP B O 1
ATOM 3029 N N . MET B 1 188 ? -8.078 -14.203 7.734 1 97.12 188 MET B N 1
ATOM 3030 C CA . MET B 1 188 ? -9.164 -14.867 8.445 1 97.12 188 MET B CA 1
ATOM 3031 C C . MET B 1 188 ? -10.016 -15.695 7.48 1 97.12 188 MET B C 1
ATOM 3033 O O . MET B 1 188 ? -10.492 -15.172 6.469 1 97.12 188 MET B O 1
ATOM 3037 N N . ILE B 1 189 ? -10.164 -16.891 7.824 1 93.12 189 ILE B N 1
ATOM 3038 C CA . ILE B 1 189 ? -11.023 -17.812 7.082 1 93.12 189 ILE B CA 1
ATOM 3039 C C . ILE B 1 189 ? -12.414 -17.844 7.723 1 93.12 189 ILE B C 1
ATOM 3041 O O . ILE B 1 189 ? -12.578 -18.328 8.844 1 93.12 189 ILE B O 1
ATOM 3045 N N . PRO B 1 190 ? -13.32 -17.297 6.98 1 89.06 190 PRO B N 1
ATOM 3046 C CA . PRO B 1 190 ? -14.664 -17.266 7.57 1 89.06 190 PRO B CA 1
ATOM 3047 C C . PRO B 1 190 ? -15.188 -18.656 7.906 1 89.06 190 PRO B C 1
ATOM 3049 O O . PRO B 1 190 ? -14.789 -19.641 7.281 1 89.06 190 PRO B O 1
ATOM 3052 N N . ARG B 1 191 ? -16.031 -18.609 8.961 1 81.62 191 ARG B N 1
ATOM 3053 C CA . ARG B 1 191 ? -16.656 -19.875 9.344 1 81.62 191 ARG B CA 1
ATOM 3054 C C . ARG B 1 191 ? -17.641 -20.344 8.273 1 81.62 191 ARG B C 1
ATOM 3056 O O . ARG B 1 191 ? -18.344 -19.531 7.668 1 81.62 191 ARG B O 1
ATOM 3063 N N . ASN B 1 192 ? -17.406 -21.422 7.637 1 62.56 192 ASN B N 1
ATOM 3064 C CA . ASN B 1 192 ? -18.422 -22 6.762 1 62.56 192 ASN B CA 1
ATOM 3065 C C . ASN B 1 192 ? -19.828 -21.875 7.363 1 62.56 192 ASN B C 1
ATOM 3067 O O . ASN B 1 192 ? -20.031 -22.188 8.539 1 62.56 192 ASN B O 1
ATOM 3071 N N . GLY B 1 193 ? -20.578 -20.797 7.125 1 43.66 193 GLY B N 1
ATOM 3072 C CA . GLY B 1 193 ? -21.938 -21.016 7.574 1 43.66 193 GLY B CA 1
ATOM 3073 C C . GLY B 1 193 ? -22.422 -22.438 7.34 1 43.66 193 GLY B C 1
ATOM 3074 O O . GLY B 1 193 ? -21.812 -23.172 6.559 1 43.66 193 GLY B O 1
#

Solvent-accessible surface area (backbone atoms only — not comparable to full-atom values): 20717 Å² total; per-residue (Å²): 132,80,78,74,76,69,72,70,66,70,53,80,40,66,44,51,60,83,42,85,85,66,77,49,80,64,66,56,43,51,91,58,89,84,54,50,70,67,45,51,50,52,50,51,53,62,74,59,65,55,84,67,57,40,52,46,32,67,34,51,89,44,85,88,49,29,34,44,85,59,47,58,83,59,77,60,33,36,57,35,44,32,41,32,33,24,70,92,70,47,30,38,39,35,39,35,40,32,18,67,24,23,14,33,77,54,56,27,48,22,68,35,52,55,49,26,51,52,50,50,54,48,50,50,55,49,50,74,76,42,73,59,45,74,40,33,41,39,37,39,46,69,41,89,47,52,51,70,40,51,32,28,37,45,34,34,65,74,49,71,59,88,51,31,38,36,32,36,35,39,35,22,35,77,83,62,79,43,56,33,34,40,38,40,36,35,27,41,39,68,75,78,123,132,78,79,74,77,68,71,68,63,70,52,80,38,65,43,51,62,83,43,85,85,65,76,47,81,64,67,57,45,52,90,56,88,84,52,48,70,67,46,49,50,51,49,49,52,61,74,58,64,57,85,68,58,40,51,46,32,67,34,50,88,43,85,87,50,29,32,45,85,60,47,58,83,60,79,61,32,35,58,37,45,32,42,29,34,24,70,93,70,47,32,38,40,35,41,36,42,32,18,66,25,24,15,34,75,55,57,28,46,23,67,36,52,55,48,27,50,53,49,51,54,50,49,52,54,50,50,75,76,40,73,60,44,73,40,32,39,38,36,37,45,70,42,91,46,54,51,70,40,51,32,26,35,45,35,35,66,74,49,71,60,88,52,31,39,35,32,36,36,40,34,22,34,76,84,62,80,44,56,32,34,40,36,39,35,34,26,40,38,69,76,78,124